Protein AF-0000000077522484 (afdb_homodimer)

Solvent-accessible surface area (backbone atoms only — not comparable to full-atom values): 22759 Å² total; per-residue (Å²): 120,70,67,57,53,54,50,49,53,47,48,48,55,47,50,72,69,39,65,64,85,77,63,70,70,71,70,74,65,48,52,59,65,70,55,53,50,48,42,50,50,51,34,53,52,44,50,52,51,32,53,43,55,77,42,42,62,66,38,66,33,71,87,36,68,58,22,60,54,79,31,33,67,57,47,57,35,23,64,39,36,43,50,67,63,39,71,78,31,60,66,57,53,41,50,37,55,52,41,51,54,36,36,51,33,34,54,49,18,53,56,29,29,77,66,56,32,42,57,14,51,58,36,40,43,52,26,32,49,50,52,28,50,55,36,48,48,57,46,44,49,66,77,58,50,52,89,92,51,72,54,53,42,83,88,56,52,71,65,55,42,38,62,56,50,50,44,56,41,52,50,52,34,50,50,24,49,49,52,43,52,58,49,43,67,61,52,48,53,47,57,69,58,45,50,52,42,65,75,34,48,90,60,43,85,28,58,76,38,67,42,73,118,119,69,66,57,54,54,49,49,51,48,46,48,56,47,49,72,67,39,64,64,84,79,62,67,70,70,71,74,64,45,52,58,64,70,56,52,50,47,41,52,50,51,33,53,51,46,50,52,49,32,53,41,54,75,41,42,62,64,38,66,33,72,87,37,67,58,21,60,55,78,32,33,68,57,49,58,36,24,65,39,37,42,51,69,63,38,71,76,31,61,68,58,53,41,50,36,55,53,42,52,53,37,36,51,33,34,54,49,18,54,56,28,30,76,66,56,32,42,57,13,50,57,36,41,41,55,26,31,49,50,52,29,50,56,37,47,47,59,46,44,50,66,76,57,50,53,90,90,52,72,53,53,41,82,89,56,52,71,64,57,44,39,60,57,50,49,43,56,41,52,50,50,34,52,50,25,49,50,50,43,52,60,48,44,66,62,52,48,52,47,56,68,58,45,50,52,44,64,74,34,47,89,62,41,84,29,58,77,37,67,42,75,119

Structure (mmCIF, N/CA/C/O backbone):
data_AF-0000000077522484-model_v1
#
loop_
_entity.id
_entity.type
_entity.pdbx_description
1 polymer Derlin
#
loop_
_atom_site.group_PDB
_atom_site.id
_atom_site.type_symbol
_atom_site.label_atom_id
_atom_site.label_alt_id
_atom_site.label_comp_id
_atom_site.label_asym_id
_atom_site.label_entity_id
_atom_site.label_seq_id
_atom_site.pdbx_PDB_ins_code
_atom_site.Cartn_x
_atom_site.Cartn_y
_atom_site.Cartn_z
_atom_site.occupancy
_atom_site.B_iso_or_equiv
_atom_site.auth_seq_id
_atom_site.auth_comp_id
_atom_site.auth_asym_id
_atom_site.auth_atom_id
_atom_site.pdbx_PDB_model_num
ATOM 1 N N . MET A 1 1 ? -4.406 52.75 36.531 1 40.53 1 MET A N 1
ATOM 2 C CA . MET A 1 1 ? -5.375 52.938 35.469 1 40.53 1 MET A CA 1
ATOM 3 C C . MET A 1 1 ? -4.898 52.281 34.188 1 40.53 1 MET A C 1
ATOM 5 O O . MET A 1 1 ? -5.711 51.844 33.344 1 40.53 1 MET A O 1
ATOM 9 N N . SER A 1 2 ? -3.568 52.031 33.969 1 52.38 2 SER A N 1
ATOM 10 C CA . SER A 1 2 ? -2.973 51.469 32.75 1 52.38 2 SER A CA 1
ATOM 11 C C . SER A 1 2 ? -3.111 49.969 32.75 1 52.38 2 SER A C 1
ATOM 13 O O . SER A 1 2 ? -3.312 49.344 31.688 1 52.38 2 SER A O 1
ATOM 15 N N . SER A 1 3 ? -3.186 49.375 33.844 1 53.34 3 SER A N 1
ATOM 16 C CA . SER A 1 3 ? -3.303 47.906 33.906 1 53.34 3 SER A CA 1
ATOM 17 C C . SER A 1 3 ? -4.703 47.469 33.5 1 53.34 3 SER A C 1
ATOM 19 O O . SER A 1 3 ? -4.867 46.406 32.906 1 53.34 3 SER A O 1
ATOM 21 N N . ARG A 1 4 ? -5.715 48.188 33.781 1 52.75 4 ARG A N 1
ATOM 22 C CA . ARG A 1 4 ? -7.09 47.812 33.438 1 52.75 4 ARG A CA 1
ATOM 23 C C . ARG A 1 4 ? -7.352 47.969 31.953 1 52.75 4 ARG A C 1
ATOM 25 O O . ARG A 1 4 ? -8.133 47.188 31.375 1 52.75 4 ARG A O 1
ATOM 32 N N . LYS A 1 5 ? -6.805 48.906 31.297 1 55.66 5 LYS A N 1
ATOM 33 C CA . LYS A 1 5 ? -7.016 49.094 29.875 1 55.66 5 LYS A CA 1
ATOM 34 C C . LYS A 1 5 ? -6.363 47.969 29.078 1 55.66 5 LYS A C 1
ATOM 36 O O . LYS A 1 5 ? -6.91 47.5 28.078 1 55.66 5 LYS A O 1
ATOM 41 N N . SER A 1 6 ? -5.234 47.5 29.641 1 46.53 6 SER A N 1
ATOM 42 C CA . SER A 1 6 ? -4.586 46.375 28.969 1 46.53 6 SER A CA 1
ATOM 43 C C . SER A 1 6 ? -5.371 45.094 29.172 1 46.53 6 SER A C 1
ATOM 45 O O . SER A 1 6 ? -5.504 44.281 28.25 1 46.53 6 SER A O 1
ATOM 47 N N . GLU A 1 7 ? -6 44.969 30.312 1 47.41 7 GLU A N 1
ATOM 48 C CA . GLU A 1 7 ? -6.859 43.812 30.531 1 47.41 7 GLU A CA 1
ATOM 49 C C . GLU A 1 7 ? -8.156 43.906 29.734 1 47.41 7 GLU A C 1
ATOM 51 O O . GLU A 1 7 ? -8.633 42.906 29.188 1 47.41 7 GLU A O 1
ATOM 56 N N . HIS A 1 8 ? -8.734 45.062 29.625 1 48.41 8 HIS A N 1
ATOM 57 C CA . HIS A 1 8 ? -9.969 45.219 28.859 1 48.41 8 HIS A CA 1
ATOM 58 C C . HIS A 1 8 ? -9.734 45 27.375 1 48.41 8 HIS A C 1
ATOM 60 O O . HIS A 1 8 ? -10.555 44.344 26.719 1 48.41 8 HIS A O 1
ATOM 66 N N . ARG A 1 9 ? -8.656 45.438 26.797 1 42.12 9 ARG A N 1
ATOM 67 C CA . ARG A 1 9 ? -8.352 45.188 25.391 1 42.12 9 ARG A CA 1
ATOM 68 C C . ARG A 1 9 ? -8.016 43.719 25.156 1 42.12 9 ARG A C 1
ATOM 70 O O . ARG A 1 9 ? -8.281 43.156 24.078 1 42.12 9 ARG A O 1
ATOM 77 N N . ARG A 1 10 ? -7.418 43.062 26.141 1 42.72 10 ARG A N 1
ATOM 78 C CA . ARG A 1 10 ? -7.207 41.625 26.047 1 42.72 10 ARG A CA 1
ATOM 79 C C . ARG A 1 10 ? -8.531 40.875 26.125 1 42.72 10 ARG A C 1
ATOM 81 O O . ARG A 1 10 ? -8.734 39.906 25.391 1 42.72 10 ARG A O 1
ATOM 88 N N . ARG A 1 11 ? -9.445 41.281 26.984 1 44.5 11 ARG A N 1
ATOM 89 C CA . ARG A 1 11 ? -10.758 40.656 27.047 1 44.5 11 ARG A CA 1
ATOM 90 C C . ARG A 1 11 ? -11.555 40.938 25.781 1 44.5 11 ARG A C 1
ATOM 92 O O . ARG A 1 11 ? -12.281 40.062 25.281 1 44.5 11 ARG A O 1
ATOM 99 N N . LYS A 1 12 ? -11.578 42.125 25.266 1 43.09 12 LYS A N 1
ATOM 100 C CA . LYS A 1 12 ? -12.273 42.375 24.016 1 43.09 12 LYS A CA 1
ATOM 101 C C . LYS A 1 12 ? -11.648 41.594 22.859 1 43.09 12 LYS A C 1
ATOM 103 O O . LYS A 1 12 ? -12.367 41.094 22 1 43.09 12 LYS A O 1
ATOM 108 N N . PHE A 1 13 ? -10.32 41.625 22.781 1 34.5 13 PHE A N 1
ATOM 109 C CA . PHE A 1 13 ? -9.656 40.812 21.766 1 34.5 13 PHE A CA 1
ATOM 110 C C . PHE A 1 13 ? -9.914 39.344 22 1 34.5 13 PHE A C 1
ATOM 112 O O . PHE A 1 13 ? -10.141 38.594 21.047 1 34.5 13 PHE A O 1
ATOM 119 N N . ASP A 1 14 ? -9.891 38.875 23.219 1 38.28 14 ASP A N 1
ATOM 120 C CA . ASP A 1 14 ? -10.305 37.5 23.547 1 38.28 14 ASP A CA 1
ATOM 121 C C . ASP A 1 14 ? -11.789 37.312 23.25 1 38.28 14 ASP A C 1
ATOM 123 O O . ASP A 1 14 ? -12.195 36.219 22.797 1 38.28 14 ASP A O 1
ATOM 127 N N . LYS A 1 15 ? -12.633 38.156 23.547 1 41.47 15 LYS A N 1
ATOM 128 C CA . LYS A 1 15 ? -14.055 38.062 23.25 1 41.47 15 LYS A CA 1
ATOM 129 C C . LYS A 1 15 ? -14.32 38.062 21.75 1 41.47 15 LYS A C 1
ATOM 131 O O . LYS A 1 15 ? -15.25 37.438 21.266 1 41.47 15 LYS A O 1
ATOM 136 N N . GLN A 1 16 ? -13.742 38.938 20.953 1 35.31 16 GLN A N 1
ATOM 137 C CA . GLN A 1 16 ? -14 38.969 19.516 1 35.31 16 GLN A CA 1
ATOM 138 C C . GLN A 1 16 ? -13.578 37.656 18.859 1 35.31 16 GLN A C 1
ATOM 140 O O . GLN A 1 16 ? -14.07 37.312 17.781 1 35.31 16 GLN A O 1
ATOM 145 N N . PHE A 1 17 ? -12.5 37.031 19.219 1 33.41 17 PHE A N 1
ATOM 146 C CA . PHE A 1 17 ? -12.133 35.75 18.688 1 33.41 17 PHE A CA 1
ATOM 147 C C . PHE A 1 17 ? -12.75 34.625 19.516 1 33.41 17 PHE A C 1
ATOM 149 O O . PHE A 1 17 ? -12.477 33.438 19.297 1 33.41 17 PHE A O 1
ATOM 156 N N . GLU A 1 18 ? -13.227 34.781 20.766 1 35.28 18 GLU A N 1
ATOM 157 C CA . GLU A 1 18 ? -14.156 33.844 21.344 1 35.28 18 GLU A CA 1
ATOM 158 C C . GLU A 1 18 ? -15.359 33.594 20.438 1 35.28 18 GLU A C 1
ATOM 160 O O . GLU A 1 18 ? -16.094 34.531 20.109 1 35.28 18 GLU A O 1
ATOM 165 N N . LEU A 1 19 ? -15.188 32.625 19.469 1 34.38 19 LEU A N 1
ATOM 166 C CA . LEU A 1 19 ? -16.484 32.281 18.891 1 34.38 19 LEU A CA 1
ATOM 167 C C . LEU A 1 19 ? -17.578 32.344 19.953 1 34.38 19 LEU A C 1
ATOM 169 O O . LEU A 1 19 ? -17.312 32.188 21.141 1 34.38 19 LEU A O 1
ATOM 173 N N . PRO A 1 20 ? -18.641 33.062 19.75 1 33.06 20 PRO A N 1
ATOM 174 C CA . PRO A 1 20 ? -19.703 33.031 20.766 1 33.06 20 PRO A CA 1
ATOM 175 C C . PRO A 1 20 ? -19.734 31.703 21.531 1 33.06 20 PRO A C 1
ATOM 177 O O . PRO A 1 20 ? -19.438 30.641 20.953 1 33.06 20 PRO A O 1
ATOM 180 N N . SER A 1 21 ? -19.547 31.609 22.844 1 37.34 21 SER A N 1
ATOM 181 C CA . SER A 1 21 ? -19.656 30.516 23.797 1 37.34 21 SER A CA 1
ATOM 182 C C . SER A 1 21 ? -20.656 29.469 23.312 1 37.34 21 SER A C 1
ATOM 184 O O . SER A 1 21 ? -20.531 28.281 23.625 1 37.34 21 SER A O 1
ATOM 186 N N . GLY A 1 22 ? -21.781 29.75 22.875 1 36.75 22 GLY A N 1
ATOM 187 C CA . GLY A 1 22 ? -22.922 28.891 22.578 1 36.75 22 GLY A CA 1
ATOM 188 C C . GLY A 1 22 ? -22.75 28.094 21.297 1 36.75 22 GLY A C 1
ATOM 189 O O . GLY A 1 22 ? -23.594 27.266 20.969 1 36.75 22 GLY A O 1
ATOM 190 N N . VAL A 1 23 ? -22.25 28.688 20.25 1 35.31 23 VAL A N 1
ATOM 191 C CA . VAL A 1 23 ? -22.141 27.844 19.062 1 35.31 23 VAL A CA 1
ATOM 192 C C . VAL A 1 23 ? -21.062 26.797 19.281 1 35.31 23 VAL A C 1
ATOM 194 O O . VAL A 1 23 ? -19.875 27.125 19.391 1 35.31 23 VAL A O 1
ATOM 197 N N . GLU A 1 24 ? -21.234 25.781 20.047 1 36.72 24 GLU A N 1
ATOM 198 C CA . GLU A 1 24 ? -20.422 24.562 20.062 1 36.72 24 GLU A CA 1
ATOM 199 C C . GLU A 1 24 ? -19.688 24.375 18.734 1 36.72 24 GLU A C 1
ATOM 201 O O . GLU A 1 24 ? -20.297 24.234 17.688 1 36.72 24 GLU A O 1
ATOM 206 N N . GLN A 1 25 ? -18.734 25.188 18.359 1 38.06 25 GLN A N 1
ATOM 207 C CA . GLN A 1 25 ? -17.969 24.891 17.156 1 38.06 25 GLN A CA 1
ATOM 208 C C . GLN A 1 25 ? -17.859 23.391 16.922 1 38.06 25 GLN A C 1
ATOM 210 O O . GLN A 1 25 ? -17.312 22.656 17.766 1 38.06 25 GLN A O 1
ATOM 215 N N . LEU A 1 26 ? -18.797 22.719 16.484 1 40.62 26 LEU A N 1
ATOM 216 C CA . LEU A 1 26 ? -18.688 21.328 16.078 1 40.62 26 LEU A CA 1
ATOM 217 C C . LEU A 1 26 ? -17.297 21 15.562 1 40.62 26 LEU A C 1
ATOM 219 O O . LEU A 1 26 ? -16.797 21.656 14.641 1 40.62 26 LEU A O 1
ATOM 223 N N . GLU A 1 27 ? -16.359 20.859 16.5 1 51.75 27 GLU A N 1
ATOM 224 C CA . GLU A 1 27 ? -15.016 20.406 16.109 1 51.75 27 GLU A CA 1
ATOM 225 C C . GLU A 1 27 ? -15.055 19.609 14.805 1 51.75 27 GLU A C 1
ATOM 227 O O . GLU A 1 27 ? -15.922 18.75 14.633 1 51.75 27 GLU A O 1
ATOM 232 N N . PRO A 1 28 ? -14.602 20.188 13.742 1 59.56 28 PRO A N 1
ATOM 233 C CA . PRO A 1 28 ? -14.641 19.484 12.461 1 59.56 28 PRO A CA 1
ATOM 234 C C . PRO A 1 28 ? -14.195 18.031 12.57 1 59.56 28 PRO A C 1
ATOM 236 O O . PRO A 1 28 ? -13.375 17.703 13.43 1 59.56 28 PRO A O 1
ATOM 239 N N . ASN A 1 29 ? -14.953 17.219 12.125 1 71.81 29 ASN A N 1
ATOM 240 C CA . ASN A 1 29 ? -14.703 15.781 12.094 1 71.81 29 ASN A CA 1
ATOM 241 C C . ASN A 1 29 ? -13.336 15.461 11.508 1 71.81 29 ASN A C 1
ATOM 243 O O . ASN A 1 29 ? -12.906 16.094 10.539 1 71.81 29 ASN A O 1
ATOM 247 N N . ALA A 1 30 ? -12.648 14.703 12.25 1 82.31 30 ALA A N 1
ATOM 248 C CA . ALA A 1 30 ? -11.32 14.281 11.812 1 82.31 30 ALA A CA 1
ATOM 249 C C . ALA A 1 30 ? -11.367 13.727 10.391 1 82.31 30 ALA A C 1
ATOM 251 O O . ALA A 1 30 ? -10.406 13.898 9.625 1 82.31 30 ALA A O 1
ATOM 252 N N . LEU A 1 31 ? -12.57 13.102 10.07 1 92.25 31 LEU A N 1
ATOM 253 C CA . LEU A 1 31 ? -12.758 12.547 8.727 1 92.25 31 LEU A CA 1
ATOM 254 C C . LEU A 1 31 ? -14.094 12.984 8.141 1 92.25 31 LEU A C 1
ATOM 256 O O . LEU A 1 31 ? -15.094 13.062 8.859 1 92.25 31 LEU A O 1
ATOM 260 N N . PRO A 1 32 ? -14.047 13.289 6.895 1 91.75 32 PRO A N 1
ATOM 261 C CA . PRO A 1 32 ? -15.344 13.5 6.25 1 91.75 32 PRO A CA 1
ATOM 262 C C . PRO A 1 32 ? -16.281 12.297 6.406 1 91.75 32 PRO A C 1
ATOM 264 O O . PRO A 1 32 ? -15.812 11.148 6.422 1 91.75 32 PRO A O 1
ATOM 267 N N . VAL A 1 33 ? -17.484 12.555 6.402 1 93.38 33 VAL A N 1
ATOM 268 C CA . VAL A 1 33 ? -18.484 11.523 6.664 1 93.38 33 VAL A CA 1
ATOM 269 C C . VAL A 1 33 ? -18.406 10.453 5.578 1 93.38 33 VAL A C 1
ATOM 271 O O . VAL A 1 33 ? -18.484 9.258 5.867 1 93.38 33 VAL A O 1
ATOM 274 N N . TRP A 1 34 ? -18.328 10.836 4.375 1 96.25 34 TRP A N 1
ATOM 275 C CA . TRP A 1 34 ? -18.328 9.875 3.279 1 96.25 34 TRP A CA 1
ATOM 276 C C . TRP A 1 34 ? -17.109 8.953 3.369 1 96.25 34 TRP A C 1
ATOM 278 O O . TRP A 1 34 ? -17.172 7.793 2.947 1 96.25 34 TRP A O 1
ATOM 288 N N . VAL A 1 35 ? -16.016 9.438 3.896 1 97.19 35 VAL A N 1
ATOM 289 C CA . VAL A 1 35 ? -14.828 8.617 4.086 1 97.19 35 VAL A CA 1
ATOM 290 C C . VAL A 1 35 ? -15.078 7.586 5.18 1 97.19 35 VAL A C 1
ATOM 292 O O . VAL A 1 35 ? -14.703 6.418 5.039 1 97.19 35 VAL A O 1
ATOM 295 N N . SER A 1 36 ? -15.711 8.031 6.219 1 96.62 36 SER A N 1
ATOM 296 C CA . SER A 1 36 ? -16.031 7.109 7.297 1 96.62 36 SER A CA 1
ATOM 297 C C . SER A 1 36 ? -16.969 6.008 6.816 1 96.62 36 SER A C 1
ATOM 299 O O . SER A 1 36 ? -16.797 4.836 7.156 1 96.62 36 SER A O 1
ATOM 301 N N . LEU A 1 37 ? -17.859 6.348 6.035 1 97.31 37 LEU A N 1
ATOM 302 C CA . LEU A 1 37 ? -18.781 5.363 5.484 1 97.31 37 LEU A CA 1
ATOM 303 C C . LEU A 1 37 ? -18.062 4.391 4.562 1 97.31 37 LEU A C 1
ATOM 305 O O . LEU A 1 37 ? -18.344 3.189 4.578 1 97.31 37 LEU A O 1
ATOM 309 N N . TRP A 1 38 ? -17.219 4.949 3.832 1 97.88 38 TRP A N 1
ATOM 310 C CA . TRP A 1 38 ? -16.422 4.117 2.938 1 97.88 38 TRP A CA 1
ATOM 311 C C . TRP A 1 38 ? -15.57 3.127 3.729 1 97.88 38 TRP A C 1
ATOM 313 O O . TRP A 1 38 ? -15.492 1.948 3.373 1 97.88 38 TRP A O 1
ATOM 323 N N . LEU A 1 39 ? -14.961 3.598 4.812 1 98.12 39 LEU A N 1
ATOM 324 C CA . LEU A 1 39 ? -14.148 2.721 5.648 1 98.12 39 LEU A CA 1
ATOM 325 C C . LEU A 1 39 ? -15 1.611 6.258 1 98.12 39 LEU A C 1
ATOM 327 O O . LEU A 1 39 ? -14.57 0.459 6.328 1 98.12 39 LEU A O 1
ATOM 331 N N . MET A 1 40 ? -16.203 1.958 6.605 1 98 40 MET A N 1
ATOM 332 C CA . MET A 1 40 ? -17.094 0.953 7.164 1 98 40 MET A CA 1
ATOM 333 C C . MET A 1 40 ? -17.484 -0.081 6.113 1 98 40 MET A C 1
ATOM 335 O O . MET A 1 40 ? -17.438 -1.284 6.371 1 98 40 MET A O 1
ATOM 339 N N . ALA A 1 41 ? -17.781 0.392 5.004 1 97.75 41 ALA A N 1
ATOM 340 C CA . ALA A 1 41 ? -18.188 -0.495 3.92 1 97.75 41 ALA A CA 1
ATOM 341 C C . ALA A 1 41 ? -17.047 -1.441 3.529 1 97.75 41 ALA A C 1
ATOM 343 O O . ALA A 1 41 ? -17.266 -2.646 3.383 1 97.75 41 ALA A O 1
ATOM 344 N N . THR A 1 42 ? -15.859 -0.923 3.381 1 97.62 42 THR A N 1
ATOM 345 C CA . THR A 1 42 ? -14.742 -1.754 2.945 1 97.62 42 THR A CA 1
ATOM 346 C C . THR A 1 42 ? -14.328 -2.721 4.047 1 97.62 42 THR A C 1
ATOM 348 O O . THR A 1 42 ? -13.812 -3.807 3.768 1 97.62 42 THR A O 1
ATOM 351 N N . THR A 1 43 ? -14.578 -2.311 5.258 1 98.25 43 THR A N 1
ATOM 352 C CA . THR A 1 43 ? -14.305 -3.221 6.367 1 98.25 43 THR A CA 1
ATOM 353 C C . THR A 1 43 ? -15.242 -4.43 6.316 1 98.25 43 THR A C 1
ATOM 355 O O . THR A 1 43 ? -14.789 -5.57 6.438 1 98.25 43 THR A O 1
ATOM 358 N N . LEU A 1 44 ? -16.469 -4.137 6.039 1 97.12 44 LEU A N 1
ATOM 359 C CA . LEU A 1 44 ? -17.453 -5.211 5.992 1 97.12 44 LEU A CA 1
ATOM 360 C C . LEU A 1 44 ? -17.203 -6.113 4.785 1 97.12 44 LEU A C 1
ATOM 362 O O . LEU A 1 44 ? -17.188 -7.34 4.918 1 97.12 44 LEU A O 1
ATOM 366 N N . ILE A 1 45 ? -17 -5.539 3.693 1 96 45 ILE A N 1
ATOM 367 C CA . ILE A 1 45 ? -16.75 -6.297 2.475 1 96 45 ILE A CA 1
ATOM 368 C C . ILE A 1 45 ? -15.445 -7.094 2.617 1 96 45 ILE A C 1
ATOM 370 O O . ILE A 1 45 ? -15.383 -8.266 2.236 1 96 45 ILE A O 1
ATOM 374 N N . GLY A 1 46 ? -14.43 -6.371 3.152 1 96.62 46 GLY A N 1
ATOM 375 C CA . GLY A 1 46 ? -13.164 -7.055 3.367 1 96.62 46 GLY A CA 1
ATOM 376 C C . GLY A 1 46 ? -13.273 -8.227 4.32 1 96.62 46 GLY A C 1
ATOM 377 O O . GLY A 1 46 ? -12.633 -9.258 4.121 1 96.62 46 GLY A O 1
ATOM 378 N N . PHE A 1 47 ? -14.086 -8.109 5.297 1 96.81 47 PHE A N 1
ATOM 379 C CA . PHE A 1 47 ? -14.281 -9.188 6.262 1 96.81 47 PHE A CA 1
ATOM 380 C C . PHE A 1 47 ? -14.93 -10.398 5.598 1 96.81 47 PHE A C 1
ATOM 382 O O . PHE A 1 47 ? -14.477 -11.531 5.789 1 96.81 47 PHE A O 1
ATOM 389 N N . LEU A 1 48 ? -15.875 -10.172 4.816 1 95.25 48 LEU A N 1
ATOM 390 C CA . LEU A 1 48 ? -16.547 -11.258 4.129 1 95.25 48 LEU A CA 1
ATOM 391 C C . LEU A 1 48 ? -15.641 -11.906 3.092 1 95.25 48 LEU A C 1
ATOM 393 O O . LEU A 1 48 ? -15.656 -13.125 2.914 1 95.25 48 LEU A O 1
ATOM 397 N N . ASP A 1 49 ? -14.859 -11.109 2.479 1 94.56 49 ASP A N 1
ATOM 398 C CA . ASP A 1 49 ? -13.898 -11.617 1.506 1 94.56 49 ASP A CA 1
ATOM 399 C C . ASP A 1 49 ? -12.891 -12.555 2.166 1 94.56 49 ASP A C 1
ATOM 401 O O . ASP A 1 49 ? -12.617 -13.641 1.647 1 94.56 49 ASP A O 1
ATOM 405 N N . VAL A 1 50 ? -12.43 -12.109 3.285 1 94.75 50 VAL A N 1
ATOM 406 C CA . VAL A 1 50 ? -11.438 -12.906 4.004 1 94.75 50 VAL A CA 1
ATOM 407 C C . VAL A 1 50 ? -12.07 -14.211 4.488 1 94.75 50 VAL A C 1
ATOM 409 O O . VAL A 1 50 ? -11.469 -15.281 4.375 1 94.75 50 VAL A O 1
ATOM 412 N N . GLN A 1 51 ? -13.281 -14.148 4.938 1 93.88 51 GLN A N 1
ATOM 413 C CA . GLN A 1 51 ? -13.969 -15.352 5.383 1 93.88 51 GLN A CA 1
ATOM 414 C C . GLN A 1 51 ? -14.18 -16.328 4.227 1 93.88 51 GLN A C 1
ATOM 416 O O . GLN A 1 51 ? -14 -17.531 4.387 1 93.88 51 GLN A O 1
ATOM 421 N N . TYR A 1 52 ? -14.484 -15.82 3.164 1 93.69 52 TYR A N 1
ATOM 422 C CA . TYR A 1 52 ? -14.727 -16.672 2.004 1 93.69 52 TYR A CA 1
ATOM 423 C C . TYR A 1 52 ? -13.445 -17.359 1.56 1 93.69 52 TYR A C 1
ATOM 425 O O . TYR A 1 52 ? -13.43 -18.578 1.367 1 93.69 52 TYR A O 1
ATOM 433 N N . THR A 1 53 ? -12.359 -16.641 1.455 1 91.81 53 THR A N 1
ATOM 434 C CA . THR A 1 53 ? -11.141 -17.156 0.845 1 91.81 53 THR A CA 1
ATOM 435 C C . THR A 1 53 ? -10.359 -18.016 1.836 1 91.81 53 THR A C 1
ATOM 437 O O . THR A 1 53 ? -9.781 -19.031 1.46 1 91.81 53 THR A O 1
ATOM 440 N N . LEU A 1 54 ? -10.336 -17.688 3.129 1 87.56 54 LEU A N 1
ATOM 441 C CA . LEU A 1 54 ? -9.539 -18.422 4.102 1 87.56 54 LEU A CA 1
ATOM 442 C C . LEU A 1 54 ? -10.211 -19.734 4.484 1 87.56 54 LEU A C 1
ATOM 444 O O . LEU A 1 54 ? -9.547 -20.672 4.938 1 87.56 54 LEU A O 1
ATOM 448 N N . HIS A 1 55 ? -11.5 -19.781 4.234 1 90.19 55 HIS A N 1
ATOM 449 C CA . HIS A 1 55 ? -12.203 -20.984 4.641 1 90.19 55 HIS A CA 1
ATOM 450 C C . HIS A 1 55 ? -12.68 -21.781 3.43 1 90.19 55 HIS A C 1
ATOM 452 O O . HIS A 1 55 ? -13.594 -22.609 3.539 1 90.19 55 HIS A O 1
ATOM 458 N N . LEU A 1 56 ? -12.125 -21.562 2.389 1 88.56 56 LEU A N 1
ATOM 459 C CA . LEU A 1 56 ? -12.352 -22.422 1.237 1 88.56 56 LEU A CA 1
ATOM 460 C C . LEU A 1 56 ? -11.906 -23.844 1.539 1 88.56 56 LEU A C 1
ATOM 462 O O . LEU A 1 56 ? -10.969 -24.062 2.312 1 88.56 56 LEU A O 1
ATOM 466 N N . PRO A 1 57 ? -12.578 -24.797 1.042 1 87.69 57 PRO A N 1
ATOM 467 C CA . PRO A 1 57 ? -13.703 -24.797 0.098 1 87.69 57 PRO A CA 1
ATOM 468 C C . PRO A 1 57 ? -15.062 -24.812 0.794 1 87.69 57 PRO A C 1
ATOM 470 O O . PRO A 1 57 ? -16.094 -24.828 0.129 1 87.69 57 PRO A O 1
ATOM 473 N N . LYS A 1 58 ? -15.055 -24.766 2.074 1 87.19 58 LYS A N 1
ATOM 474 C CA . LYS A 1 58 ? -16.297 -24.844 2.84 1 87.19 58 LYS A CA 1
ATOM 475 C C . LYS A 1 58 ? -17.25 -23.719 2.463 1 87.19 58 LYS A C 1
ATOM 477 O O . LYS A 1 58 ? -18.469 -23.922 2.393 1 87.19 58 LYS A O 1
ATOM 482 N N . THR A 1 59 ? -16.734 -22.578 2.166 1 89.88 59 THR A N 1
ATOM 483 C CA . THR A 1 59 ? -17.562 -21.406 1.904 1 89.88 59 THR A CA 1
ATOM 484 C C . THR A 1 59 ? -18.125 -21.453 0.491 1 89.88 59 THR A C 1
ATOM 486 O O . THR A 1 59 ? -19.109 -20.766 0.193 1 89.88 59 THR A O 1
ATOM 489 N N . ALA A 1 60 ? -17.531 -22.25 -0.281 1 87.12 60 ALA A N 1
ATOM 490 C CA . ALA A 1 60 ? -18.016 -22.344 -1.656 1 87.12 60 ALA A CA 1
ATOM 491 C C . ALA A 1 60 ? -18.984 -23.516 -1.814 1 87.12 60 ALA A C 1
ATOM 493 O O . ALA A 1 60 ? -19.562 -23.719 -2.887 1 87.12 60 ALA A O 1
ATOM 494 N N . ASP A 1 61 ? -19.109 -24.266 -0.792 1 86.44 61 ASP A N 1
ATOM 495 C CA . ASP A 1 61 ? -19.969 -25.453 -0.848 1 86.44 61 ASP A CA 1
ATOM 496 C C . ASP A 1 61 ? -21.438 -25.062 -0.954 1 86.44 61 ASP A C 1
ATOM 498 O O . ASP A 1 61 ? -22.016 -24.531 -0.001 1 86.44 61 ASP A O 1
ATOM 502 N N . SER A 1 62 ? -22.016 -25.328 -2.041 1 80.81 62 SER A N 1
ATOM 503 C CA . SER A 1 62 ? -23.391 -24.922 -2.342 1 80.81 62 SER A CA 1
ATOM 504 C C . SER A 1 62 ? -24.391 -25.656 -1.452 1 80.81 62 SER A C 1
ATOM 506 O O . SER A 1 62 ? -25.562 -25.266 -1.37 1 80.81 62 SER A O 1
ATOM 508 N N . SER A 1 63 ? -23.938 -26.609 -0.783 1 84.69 63 SER A N 1
ATOM 509 C CA . SER A 1 63 ? -24.844 -27.359 0.084 1 84.69 63 SER A CA 1
ATOM 510 C C . SER A 1 63 ? -25.109 -26.609 1.384 1 84.69 63 SER A C 1
ATOM 512 O O . SER A 1 63 ? -26.094 -26.891 2.082 1 84.69 63 SER A O 1
ATOM 514 N N . ASN A 1 64 ? -24.328 -25.656 1.592 1 84.69 64 ASN A N 1
ATOM 515 C CA . ASN A 1 64 ? -24.438 -24.891 2.83 1 84.69 64 ASN A CA 1
ATOM 516 C C . ASN A 1 64 ? -25.266 -23.625 2.639 1 84.69 64 ASN A C 1
ATOM 518 O O . ASN A 1 64 ? -25.094 -22.922 1.643 1 84.69 64 ASN A O 1
ATOM 522 N N . PHE A 1 65 ? -26.141 -23.391 3.553 1 86.5 65 PHE A N 1
ATOM 523 C CA . PHE A 1 65 ? -27.031 -22.25 3.506 1 86.5 65 PHE A CA 1
ATOM 524 C C . PHE A 1 65 ? -26.234 -20.953 3.457 1 86.5 65 PHE A C 1
ATOM 526 O O . PHE A 1 65 ? -26.578 -20.031 2.697 1 86.5 65 PHE A O 1
ATOM 533 N N . ILE A 1 66 ? -25.219 -20.875 4.18 1 86.62 66 ILE A N 1
ATOM 534 C CA . ILE A 1 66 ? -24.406 -19.656 4.258 1 86.62 66 ILE A CA 1
ATOM 535 C C . ILE A 1 66 ? -23.734 -19.391 2.914 1 86.62 66 ILE A C 1
ATOM 537 O O . ILE A 1 66 ? -23.656 -18.25 2.465 1 86.62 66 ILE A O 1
ATOM 541 N N . ALA A 1 67 ? -23.281 -20.375 2.293 1 87.88 67 ALA A N 1
ATOM 542 C CA . ALA A 1 67 ? -22.641 -20.266 0.983 1 87.88 67 ALA A CA 1
ATOM 543 C C . ALA A 1 67 ? -23.625 -19.75 -0.066 1 87.88 67 ALA A C 1
ATOM 545 O O . ALA A 1 67 ? -23.25 -18.984 -0.958 1 87.88 67 ALA A O 1
ATOM 546 N N . GLN A 1 68 ? -24.906 -20.125 0.091 1 87.88 68 GLN A N 1
ATOM 547 C CA . GLN A 1 68 ? -25.906 -19.766 -0.918 1 87.88 68 GLN A CA 1
ATOM 548 C C . GLN A 1 68 ? -26.469 -18.375 -0.673 1 87.88 68 GLN A C 1
ATOM 550 O O . GLN A 1 68 ? -27.047 -17.766 -1.579 1 87.88 68 GLN A O 1
ATOM 555 N N . THR A 1 69 ? -26.266 -17.938 0.463 1 88.81 69 THR A N 1
ATOM 556 C CA . THR A 1 69 ? -26.891 -16.656 0.781 1 88.81 69 THR A CA 1
ATOM 557 C C . THR A 1 69 ? -25.828 -15.57 0.966 1 88.81 69 THR A C 1
ATOM 559 O O . THR A 1 69 ? -25.562 -14.797 0.046 1 88.81 69 THR A O 1
ATOM 562 N N . VAL A 1 70 ? -25.062 -15.75 1.992 1 89.94 70 VAL A N 1
ATOM 563 C CA . VAL A 1 70 ? -24.109 -14.719 2.367 1 89.94 70 VAL A CA 1
ATOM 564 C C . VAL A 1 70 ? -22.984 -14.648 1.33 1 89.94 70 VAL A C 1
ATOM 566 O O . VAL A 1 70 ? -22.594 -13.562 0.898 1 89.94 70 VAL A O 1
ATOM 569 N N . PHE A 1 71 ? -22.578 -15.75 0.848 1 93.81 71 PHE A N 1
ATOM 570 C CA . PHE A 1 71 ? -21.406 -15.781 -0.023 1 93.81 71 PHE A CA 1
ATOM 571 C C . PHE A 1 71 ? -21.828 -15.961 -1.479 1 93.81 71 PHE A C 1
ATOM 573 O O . PHE A 1 71 ? -21 -16.312 -2.326 1 93.81 71 PHE A O 1
ATOM 580 N N . ALA A 1 72 ? -23.094 -15.664 -1.812 1 91 72 ALA A N 1
ATOM 581 C CA . ALA A 1 72 ? -23.578 -15.812 -3.182 1 91 72 ALA A CA 1
ATOM 582 C C . ALA A 1 72 ? -22.781 -14.93 -4.141 1 91 72 ALA A C 1
ATOM 584 O O . ALA A 1 72 ? -22.312 -15.391 -5.184 1 91 72 ALA A O 1
ATOM 585 N N . PRO A 1 73 ? -22.578 -13.695 -3.748 1 91.31 73 PRO A N 1
ATOM 586 C CA . PRO A 1 73 ? -21.797 -12.859 -4.664 1 91.31 73 PRO A CA 1
ATOM 587 C C . PRO A 1 73 ? -20.359 -13.352 -4.828 1 91.31 73 PRO A C 1
ATOM 589 O O . PRO A 1 73 ? -19.797 -13.25 -5.918 1 91.31 73 PRO A O 1
ATOM 592 N N . TRP A 1 74 ? -19.781 -13.898 -3.811 1 93.44 74 TRP A N 1
ATOM 593 C CA . TRP A 1 74 ? -18.422 -14.398 -3.871 1 93.44 74 TRP A CA 1
ATOM 594 C C . TRP A 1 74 ? -18.344 -15.688 -4.691 1 93.44 74 TRP A C 1
ATOM 596 O O . TRP A 1 74 ? -17.328 -15.969 -5.324 1 93.44 74 TRP A O 1
ATOM 606 N N . ARG A 1 75 ? -19.391 -16.375 -4.648 1 91.69 75 ARG A N 1
ATOM 607 C CA . ARG A 1 75 ? -19.453 -17.562 -5.488 1 91.69 75 ARG A CA 1
ATOM 608 C C . ARG A 1 75 ? -19.531 -17.188 -6.965 1 91.69 75 ARG A C 1
ATOM 610 O O . ARG A 1 75 ? -18.906 -17.828 -7.812 1 91.69 75 ARG A O 1
ATOM 617 N N . LEU A 1 76 ? -20.359 -16.188 -7.188 1 88.69 76 LEU A N 1
ATOM 618 C CA . LEU A 1 76 ? -20.438 -15.672 -8.547 1 88.69 76 LEU A CA 1
ATOM 619 C C . LEU A 1 76 ? -19.078 -15.148 -9.008 1 88.69 76 LEU A C 1
ATOM 621 O O . LEU A 1 76 ? -18.672 -15.391 -10.148 1 88.69 76 LEU A O 1
ATOM 625 N N . TYR A 1 77 ? -18.375 -14.547 -8.086 1 91.88 77 TYR A N 1
ATOM 626 C CA . TYR A 1 77 ? -17.062 -14 -8.391 1 91.88 77 TYR A CA 1
ATOM 627 C C . TYR A 1 77 ? -16.062 -15.117 -8.672 1 91.88 77 TYR A C 1
ATOM 629 O O . TYR A 1 77 ? -15.297 -15.047 -9.633 1 91.88 77 TYR A O 1
ATOM 637 N N . SER A 1 78 ? -16.141 -16.125 -7.898 1 91.25 78 SER A N 1
ATOM 638 C CA . SER A 1 78 ? -15.18 -17.219 -8.031 1 91.25 78 SER A CA 1
ATOM 639 C C . SER A 1 78 ? -15.445 -18.031 -9.297 1 91.25 78 SER A C 1
ATOM 641 O O . SER A 1 78 ? -14.555 -18.734 -9.773 1 91.25 78 SER A O 1
ATOM 643 N N . ALA A 1 79 ? -16.641 -17.891 -9.844 1 89.44 79 ALA A N 1
ATOM 644 C CA . ALA A 1 79 ? -16.953 -18.562 -11.109 1 89.44 79 ALA A CA 1
ATOM 645 C C . ALA A 1 79 ? -16.25 -17.875 -12.281 1 89.44 79 ALA A C 1
ATOM 647 O O . ALA A 1 79 ? -16.031 -18.484 -13.328 1 89.44 79 ALA A O 1
ATOM 648 N N . VAL A 1 80 ? -15.906 -16.656 -12.07 1 89.62 80 VAL A N 1
ATOM 649 C CA . VAL A 1 80 ? -15.234 -15.883 -13.102 1 89.62 80 VAL A CA 1
ATOM 650 C C . VAL A 1 80 ? -13.727 -15.875 -12.844 1 89.62 80 VAL A C 1
ATOM 652 O O . VAL A 1 80 ? -12.938 -16.172 -13.75 1 89.62 80 VAL A O 1
ATOM 655 N N . ASP A 1 81 ? -13.414 -15.625 -11.586 1 89.44 81 ASP A N 1
ATOM 656 C CA . ASP A 1 81 ? -12.016 -15.609 -11.164 1 89.44 81 ASP A CA 1
ATOM 657 C C . ASP A 1 81 ? -11.609 -16.953 -10.555 1 89.44 81 ASP A C 1
ATOM 659 O O . ASP A 1 81 ? -11.758 -17.156 -9.344 1 89.44 81 ASP A O 1
ATOM 663 N N . LEU A 1 82 ? -10.992 -17.75 -11.328 1 87.38 82 LEU A N 1
ATOM 664 C CA . LEU A 1 82 ? -10.781 -19.156 -10.992 1 87.38 82 LEU A CA 1
ATOM 665 C C . LEU A 1 82 ? -9.844 -19.297 -9.797 1 87.38 82 LEU A C 1
ATOM 667 O O . LEU A 1 82 ? -10.031 -20.172 -8.961 1 87.38 82 LEU A O 1
ATOM 671 N N . PRO A 1 83 ? -8.875 -18.422 -9.594 1 85.94 83 PRO A N 1
ATOM 672 C CA . PRO A 1 83 ? -8.008 -18.531 -8.414 1 85.94 83 PRO A CA 1
ATOM 673 C C . PRO A 1 83 ? -8.781 -18.406 -7.102 1 85.94 83 PRO A C 1
ATOM 675 O O . PRO A 1 83 ? -8.367 -18.969 -6.086 1 85.94 83 PRO A O 1
ATOM 678 N N . HIS A 1 84 ? -9.883 -17.781 -7.176 1 89.12 84 HIS A N 1
ATOM 679 C CA . HIS A 1 84 ? -10.672 -17.578 -5.965 1 89.12 84 HIS A CA 1
ATOM 680 C C . HIS A 1 84 ? -11.484 -18.812 -5.625 1 89.12 84 HIS A C 1
ATOM 682 O O . HIS A 1 84 ? -12.18 -18.844 -4.609 1 89.12 84 HIS A O 1
ATOM 688 N N . LYS A 1 85 ? -11.328 -19.828 -6.422 1 87.75 85 LYS A N 1
ATOM 689 C CA . LYS A 1 85 ? -11.938 -21.125 -6.121 1 87.75 85 LYS A CA 1
ATOM 690 C C . LYS A 1 85 ? -10.922 -22.094 -5.543 1 87.75 85 LYS A C 1
ATOM 692 O O . LYS A 1 85 ? -11.289 -23.125 -4.984 1 87.75 85 LYS A O 1
ATOM 697 N N . ASP A 1 86 ? -9.75 -21.75 -5.66 1 87.06 86 ASP A N 1
ATOM 698 C CA . ASP A 1 86 ? -8.656 -22.641 -5.277 1 87.06 86 ASP A CA 1
ATOM 699 C C . ASP A 1 86 ? -8.078 -22.234 -3.926 1 87.06 86 ASP A C 1
ATOM 701 O O . ASP A 1 86 ? -7.422 -21.203 -3.809 1 87.06 86 ASP A O 1
ATOM 705 N N . PRO A 1 87 ? -8.258 -23.062 -2.953 1 85.94 87 PRO A N 1
ATOM 706 C CA . PRO A 1 87 ? -7.715 -22.75 -1.632 1 85.94 87 PRO A CA 1
ATOM 707 C C . PRO A 1 87 ? -6.191 -22.688 -1.617 1 85.94 87 PRO A C 1
ATOM 709 O O . PRO A 1 87 ? -5.598 -22.141 -0.684 1 85.94 87 PRO A O 1
ATOM 712 N N . GLN A 1 88 ? -5.602 -23.141 -2.729 1 83.75 88 GLN A N 1
ATOM 713 C CA . GLN A 1 88 ? -4.145 -23.219 -2.746 1 83.75 88 GLN A CA 1
ATOM 714 C C . GLN A 1 88 ? -3.547 -22.094 -3.602 1 83.75 88 GLN A C 1
ATOM 716 O O . GLN A 1 88 ? -2.334 -22.047 -3.811 1 83.75 88 GLN A O 1
ATOM 721 N N . ASP A 1 89 ? -4.434 -21.234 -4.023 1 85.62 89 ASP A N 1
ATOM 722 C CA . ASP A 1 89 ? -3.906 -20.125 -4.805 1 85.62 89 ASP A CA 1
ATOM 723 C C . ASP A 1 89 ? -3.125 -19.156 -3.918 1 85.62 89 ASP A C 1
ATOM 725 O O . ASP A 1 89 ? -3.682 -18.562 -2.994 1 85.62 89 ASP A O 1
ATOM 729 N N . LEU A 1 90 ? -1.951 -19 -4.238 1 82.44 90 LEU A N 1
ATOM 730 C CA . LEU A 1 90 ? -1.03 -18.25 -3.391 1 82.44 90 LEU A CA 1
ATOM 731 C C . LEU A 1 90 ? -1.405 -16.766 -3.352 1 82.44 90 LEU A C 1
ATOM 733 O O . LEU A 1 90 ? -1.462 -16.172 -2.277 1 82.44 90 LEU A O 1
ATOM 737 N N . LEU A 1 91 ? -1.618 -16.188 -4.461 1 84.5 91 LEU A N 1
ATOM 738 C CA . LEU A 1 91 ? -1.906 -14.758 -4.539 1 84.5 91 LEU A CA 1
ATOM 739 C C . LEU A 1 91 ? -3.166 -14.414 -3.75 1 84.5 91 LEU A C 1
ATOM 741 O O . LEU A 1 91 ? -3.178 -13.453 -2.975 1 84.5 91 LEU A O 1
ATOM 745 N N . THR A 1 92 ? -4.16 -15.203 -3.928 1 88 92 THR A N 1
ATOM 746 C CA . THR A 1 92 ? -5.43 -14.953 -3.25 1 88 92 THR A CA 1
ATOM 747 C C . THR A 1 92 ? -5.273 -15.102 -1.738 1 88 92 THR A C 1
ATOM 749 O O . THR A 1 92 ? -5.797 -14.289 -0.975 1 88 92 THR A O 1
ATOM 752 N N . GLN A 1 93 ? -4.547 -16.047 -1.326 1 88.31 93 GLN A N 1
ATOM 753 C CA . GLN A 1 93 ? -4.359 -16.281 0.103 1 88.31 93 GLN A CA 1
ATOM 754 C C . GLN A 1 93 ? -3.539 -15.156 0.737 1 88.31 93 GLN A C 1
ATOM 756 O O . GLN A 1 93 ? -3.873 -14.672 1.82 1 88.31 93 GLN A O 1
ATOM 761 N N . VAL A 1 94 ? -2.521 -14.805 0.08 1 88.31 94 VAL A N 1
ATOM 762 C CA . VAL A 1 94 ? -1.673 -13.742 0.607 1 88.31 94 VAL A CA 1
ATOM 763 C C . VAL A 1 94 ? -2.453 -12.43 0.649 1 88.31 94 VAL A C 1
ATOM 765 O O . VAL A 1 94 ? -2.359 -11.672 1.621 1 88.31 94 VAL A O 1
ATOM 768 N N . MET A 1 95 ? -3.223 -12.148 -0.371 1 91.06 95 MET A N 1
ATOM 769 C CA . MET A 1 95 ? -4.008 -10.914 -0.415 1 91.06 95 MET A CA 1
ATOM 770 C C . MET A 1 95 ? -5.062 -10.906 0.687 1 91.06 95 MET A C 1
ATOM 772 O O . MET A 1 95 ? -5.391 -9.852 1.228 1 91.06 95 MET A O 1
ATOM 776 N N . SER A 1 96 ? -5.574 -12.07 0.975 1 92.31 96 SER A N 1
ATOM 777 C CA . SER A 1 96 ? -6.543 -12.156 2.062 1 92.31 96 SER A CA 1
ATOM 778 C C . SER A 1 96 ? -5.898 -11.82 3.404 1 92.31 96 SER A C 1
ATOM 780 O O . SER A 1 96 ? -6.512 -11.164 4.246 1 92.31 96 SER A O 1
ATOM 782 N N . ARG A 1 97 ? -4.75 -12.227 3.562 1 90.31 97 ARG A N 1
ATOM 783 C CA . ARG A 1 97 ? -4.031 -11.883 4.785 1 90.31 97 ARG A CA 1
ATOM 784 C C . ARG A 1 97 ? -3.77 -10.383 4.867 1 90.31 97 ARG A C 1
ATOM 786 O O . ARG A 1 97 ? -3.889 -9.789 5.938 1 90.31 97 ARG A O 1
ATOM 793 N N . MET A 1 98 ? -3.371 -9.805 3.742 1 93.44 98 MET A N 1
ATOM 794 C CA . MET A 1 98 ? -3.166 -8.359 3.707 1 93.44 98 MET A CA 1
ATOM 795 C C . MET A 1 98 ? -4.469 -7.617 3.986 1 93.44 98 MET A C 1
ATOM 797 O O . MET A 1 98 ? -4.461 -6.535 4.578 1 93.44 98 MET A O 1
ATOM 801 N N . CYS A 1 99 ? -5.512 -8.219 3.559 1 96.19 99 CYS A N 1
ATOM 802 C CA . CYS A 1 99 ? -6.82 -7.625 3.789 1 96.19 99 CYS A CA 1
ATOM 803 C C . CYS A 1 99 ? -7.133 -7.547 5.277 1 96.19 99 CYS A C 1
ATOM 805 O O . CYS A 1 99 ? -7.793 -6.609 5.73 1 96.19 99 CYS A O 1
ATOM 807 N N . LEU A 1 100 ? -6.609 -8.484 6.031 1 95.06 100 LEU A N 1
ATOM 808 C CA . LEU A 1 100 ? -6.793 -8.445 7.477 1 95.06 100 LEU A CA 1
ATOM 809 C C . LEU A 1 100 ? -6.137 -7.203 8.078 1 95.06 100 LEU A C 1
ATOM 811 O O . LEU A 1 100 ? -6.699 -6.574 8.977 1 95.06 100 LEU A O 1
ATOM 815 N N . PHE A 1 101 ? -5.004 -6.887 7.582 1 94.88 101 PHE A N 1
ATOM 816 C CA . PHE A 1 101 ? -4.34 -5.668 8.031 1 94.88 101 PHE A CA 1
ATOM 817 C C . PHE A 1 101 ? -5.156 -4.438 7.656 1 94.88 101 PHE A C 1
ATOM 819 O O . PHE A 1 101 ? -5.254 -3.49 8.438 1 94.88 101 PHE A O 1
ATOM 826 N N . GLU A 1 102 ? -5.668 -4.457 6.508 1 96.81 102 GLU A N 1
ATOM 827 C CA . GLU A 1 102 ? -6.504 -3.352 6.051 1 96.81 102 GLU A CA 1
ATOM 828 C C . GLU A 1 102 ? -7.719 -3.162 6.957 1 96.81 102 GLU A C 1
ATOM 830 O O . GLU A 1 102 ? -8.031 -2.041 7.359 1 96.81 102 GLU A O 1
ATOM 835 N N . ILE A 1 103 ? -8.336 -4.277 7.242 1 97.69 103 ILE A N 1
ATOM 836 C CA . ILE A 1 103 ? -9.5 -4.246 8.125 1 97.69 103 ILE A CA 1
ATOM 837 C C . ILE A 1 103 ? -9.102 -3.678 9.484 1 97.69 103 ILE A C 1
ATOM 839 O O . ILE A 1 103 ? -9.797 -2.814 10.023 1 97.69 103 ILE A O 1
ATOM 843 N N . PHE A 1 104 ? -8.07 -4.125 10 1 98.06 104 PHE A N 1
ATOM 844 C CA . PHE A 1 104 ? -7.566 -3.635 11.281 1 98.06 104 PHE A CA 1
ATOM 845 C C . PHE A 1 104 ? -7.336 -2.129 11.227 1 98.06 104 PHE A C 1
ATOM 847 O O . PHE A 1 104 ? -7.77 -1.398 12.125 1 98.06 104 PHE A O 1
ATOM 854 N N . LEU A 1 105 ? -6.711 -1.667 10.211 1 98.12 105 LEU A N 1
ATOM 855 C CA . LEU A 1 105 ? -6.422 -0.245 10.062 1 98.12 105 LEU A CA 1
ATOM 856 C C . LEU A 1 105 ? -7.707 0.56 9.906 1 98.12 105 LEU A C 1
ATOM 858 O O . LEU A 1 105 ? -7.812 1.673 10.43 1 98.12 105 LEU A O 1
ATOM 862 N N . ASN A 1 106 ? -8.633 0.001 9.18 1 98.5 106 ASN A N 1
ATOM 863 C CA . ASN A 1 106 ? -9.914 0.675 9.023 1 98.5 106 ASN A CA 1
ATOM 864 C C . ASN A 1 106 ? -10.617 0.858 10.367 1 98.5 106 ASN A C 1
ATOM 866 O O . ASN A 1 106 ? -11.094 1.951 10.68 1 98.5 106 ASN A O 1
ATOM 870 N N . ILE A 1 107 ? -10.664 -0.185 11.125 1 98.31 107 ILE A N 1
ATOM 871 C CA . ILE A 1 107 ? -11.305 -0.126 12.438 1 98.31 107 ILE A CA 1
ATOM 872 C C . ILE A 1 107 ? -10.562 0.866 13.328 1 98.31 107 ILE A C 1
ATOM 874 O O . ILE A 1 107 ? -11.188 1.684 14.008 1 98.31 107 ILE A O 1
ATOM 878 N N . LEU A 1 108 ? -9.289 0.824 13.273 1 97.88 108 LEU A N 1
ATOM 879 C CA . LEU A 1 108 ? -8.477 1.757 14.055 1 97.88 108 LEU A CA 1
ATOM 880 C C . LEU A 1 108 ? -8.75 3.197 13.633 1 97.88 108 LEU A C 1
ATOM 882 O O . LEU A 1 108 ? -8.906 4.078 14.484 1 97.88 108 LEU A O 1
ATOM 886 N N . ALA A 1 109 ? -8.805 3.416 12.375 1 97.62 109 ALA A N 1
ATOM 887 C CA . ALA A 1 109 ? -9.07 4.758 11.859 1 97.62 109 ALA A CA 1
ATOM 888 C C . ALA A 1 109 ? -10.43 5.266 12.32 1 97.62 109 ALA A C 1
ATOM 890 O O . ALA A 1 109 ? -10.562 6.422 12.727 1 97.62 109 ALA A O 1
ATOM 891 N N . LEU A 1 110 ? -11.406 4.41 12.266 1 97.25 110 LEU A N 1
ATOM 892 C CA . LEU A 1 110 ? -12.75 4.785 12.688 1 97.25 110 LEU A CA 1
ATOM 893 C C . LEU A 1 110 ? -12.781 5.082 14.188 1 97.25 110 LEU A C 1
ATOM 895 O O . LEU A 1 110 ? -13.43 6.039 14.617 1 97.25 110 LEU A O 1
ATOM 899 N N . CYS A 1 111 ? -12.086 4.328 14.977 1 96.69 111 CYS A N 1
ATOM 900 C CA . CYS A 1 111 ? -11.992 4.578 16.406 1 96.69 111 CYS A CA 1
ATOM 901 C C . CYS A 1 111 ? -11.305 5.906 16.688 1 96.69 111 CYS A C 1
ATOM 903 O O . CYS A 1 111 ? -11.758 6.684 17.531 1 96.69 111 CYS A O 1
ATOM 905 N N . LEU A 1 112 ? -10.289 6.141 15.992 1 95.25 112 LEU A N 1
ATOM 906 C CA . LEU A 1 112 ? -9.547 7.387 16.156 1 95.25 112 LEU A CA 1
ATOM 907 C C . LEU A 1 112 ? -10.375 8.578 15.703 1 95.25 112 LEU A C 1
ATOM 909 O O . LEU A 1 112 ? -10.297 9.664 16.297 1 95.25 112 LEU A O 1
ATOM 913 N N . ALA A 1 113 ? -11.102 8.359 14.68 1 93.75 113 ALA A N 1
ATOM 914 C CA . ALA A 1 113 ? -11.953 9.43 14.156 1 93.75 113 ALA A CA 1
ATOM 915 C C . ALA A 1 113 ? -13.031 9.812 15.172 1 93.75 113 ALA A C 1
ATOM 917 O O . ALA A 1 113 ? -13.352 11 15.312 1 93.75 113 ALA A O 1
ATOM 918 N N . THR A 1 114 ? -13.586 8.883 15.859 1 92.06 114 THR A N 1
ATOM 919 C CA . THR A 1 114 ? -14.609 9.148 16.859 1 92.06 114 THR A CA 1
ATOM 920 C C . THR A 1 114 ? -14.023 9.953 18.016 1 92.06 114 THR A C 1
ATOM 922 O O . THR A 1 114 ? -14.742 10.695 18.688 1 92.06 114 THR A O 1
ATOM 925 N N . ARG A 1 115 ? -12.742 9.867 18.234 1 90.25 115 ARG A N 1
ATOM 926 C CA . ARG A 1 115 ? -12.07 10.594 19.297 1 90.25 115 ARG A CA 1
ATOM 927 C C . ARG A 1 115 ? -11.438 11.883 18.781 1 90.25 115 ARG A C 1
ATOM 929 O O . ARG A 1 115 ? -10.695 12.547 19.5 1 90.25 115 ARG A O 1
ATOM 936 N N . ASN A 1 116 ? -11.656 12.102 17.578 1 87.25 116 ASN A N 1
ATOM 937 C CA . ASN A 1 116 ? -11.109 13.289 16.922 1 87.25 116 ASN A CA 1
ATOM 938 C C . ASN A 1 116 ? -9.594 13.367 17.109 1 87.25 116 ASN A C 1
ATOM 940 O O . ASN A 1 116 ? -9.055 14.438 17.406 1 87.25 116 ASN A O 1
ATOM 944 N N . SER A 1 117 ? -9.016 12.203 16.953 1 89.31 117 SER A N 1
ATOM 945 C CA . SER A 1 117 ? -7.566 12.109 17.078 1 89.31 117 SER A CA 1
ATOM 946 C C . SER A 1 117 ? -6.867 12.664 15.844 1 89.31 117 SER A C 1
ATOM 948 O O . SER A 1 117 ? -7.344 12.477 14.727 1 89.31 117 SER A O 1
ATOM 950 N N . ARG A 1 118 ? -5.711 13.305 16.062 1 87.06 118 ARG A N 1
ATOM 951 C CA . ARG A 1 118 ? -4.906 13.82 14.953 1 87.06 118 ARG A CA 1
ATOM 952 C C . ARG A 1 118 ? -4.363 12.688 14.094 1 87.06 118 ARG A C 1
ATOM 954 O O . ARG A 1 118 ? -3.922 12.906 12.961 1 87.06 118 ARG A O 1
ATOM 961 N N . HIS A 1 119 ? -4.453 11.461 14.578 1 93.25 119 HIS A N 1
ATOM 962 C CA . HIS A 1 119 ? -3.893 10.297 13.891 1 93.25 119 HIS A CA 1
ATOM 963 C C . HIS A 1 119 ? -4.91 9.672 12.945 1 93.25 119 HIS A C 1
ATOM 965 O O . HIS A 1 119 ? -4.566 8.797 12.148 1 93.25 119 HIS A O 1
ATOM 971 N N . ALA A 1 120 ? -6.117 10.117 12.938 1 94.44 120 ALA A N 1
ATOM 972 C CA . ALA A 1 120 ? -7.203 9.492 12.188 1 94.44 120 ALA A CA 1
ATOM 973 C C . ALA A 1 120 ? -6.977 9.625 10.688 1 94.44 120 ALA A C 1
ATOM 975 O O . ALA A 1 120 ? -7.094 8.648 9.945 1 94.44 120 ALA A O 1
ATOM 976 N N . ALA A 1 121 ? -6.594 10.766 10.312 1 94.19 121 ALA A N 1
ATOM 977 C CA . ALA A 1 121 ? -6.434 11.023 8.883 1 94.19 121 ALA A CA 1
ATOM 978 C C . ALA A 1 121 ? -5.273 10.219 8.305 1 94.19 121 ALA A C 1
ATOM 980 O O . ALA A 1 121 ? -5.398 9.617 7.234 1 94.19 121 ALA A O 1
ATOM 981 N N . LEU A 1 122 ? -4.211 10.148 9.016 1 94.94 122 LEU A N 1
ATOM 982 C CA . LEU A 1 122 ? -3.043 9.422 8.523 1 94.94 122 LEU A CA 1
ATOM 983 C C . LEU A 1 122 ? -3.295 7.918 8.531 1 94.94 122 LEU A C 1
ATOM 985 O O . LEU A 1 122 ? -2.85 7.211 7.625 1 94.94 122 LEU A O 1
ATOM 989 N N . THR A 1 123 ? -3.975 7.457 9.516 1 97 123 THR A N 1
ATOM 990 C CA . THR A 1 123 ? -4.324 6.039 9.562 1 97 123 THR A CA 1
ATOM 991 C C . THR A 1 123 ? -5.23 5.672 8.383 1 97 123 THR A C 1
ATOM 993 O O . THR A 1 123 ? -5.035 4.633 7.75 1 97 123 THR A O 1
ATOM 996 N N . THR A 1 124 ? -6.141 6.559 8.156 1 97.56 124 THR A N 1
ATOM 997 C CA . THR A 1 124 ? -7.027 6.352 7.016 1 97.56 124 THR A CA 1
ATOM 998 C C . THR A 1 124 ? -6.238 6.379 5.707 1 97.56 124 THR A C 1
ATOM 1000 O O . THR A 1 124 ? -6.492 5.574 4.809 1 97.56 124 THR A O 1
ATOM 1003 N N . PHE A 1 125 ? -5.332 7.281 5.676 1 97.12 125 PHE A N 1
ATOM 1004 C CA . PHE A 1 125 ? -4.465 7.383 4.508 1 97.12 125 PHE A CA 1
ATOM 1005 C C . PHE A 1 125 ? -3.691 6.086 4.293 1 97.12 125 PHE A C 1
ATOM 1007 O O . PHE A 1 125 ? -3.633 5.574 3.174 1 97.12 125 PHE A O 1
ATOM 1014 N N . LEU A 1 126 ? -3.172 5.539 5.305 1 96.94 126 LEU A N 1
ATOM 1015 C CA . LEU A 1 126 ? -2.418 4.293 5.254 1 96.94 126 LEU A CA 1
ATOM 1016 C C . LEU A 1 126 ? -3.318 3.131 4.844 1 96.94 126 LEU A C 1
ATOM 1018 O O . LEU A 1 126 ? -2.953 2.334 3.975 1 96.94 126 LEU A O 1
ATOM 1022 N N . ALA A 1 127 ? -4.465 3.082 5.355 1 97.56 127 ALA A N 1
ATOM 1023 C CA . ALA A 1 127 ? -5.414 2.016 5.043 1 97.56 127 ALA A CA 1
ATOM 1024 C C . ALA A 1 127 ? -5.863 2.088 3.586 1 97.56 127 ALA A C 1
ATOM 1026 O O . ALA A 1 127 ? -5.922 1.067 2.896 1 97.56 127 ALA A O 1
ATOM 1027 N N . SER A 1 128 ? -6.145 3.26 3.184 1 97.69 128 SER A N 1
ATOM 1028 C CA . SER A 1 128 ? -6.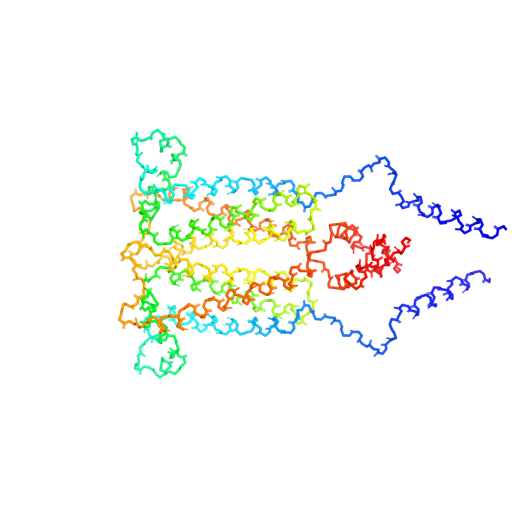617 3.447 1.817 1 97.69 128 SER A CA 1
ATOM 1029 C C . SER A 1 128 ? -5.52 3.141 0.804 1 97.69 128 SER A C 1
ATOM 1031 O O . SER A 1 128 ? -5.797 2.648 -0.292 1 97.69 128 SER A O 1
ATOM 1033 N N . SER A 1 129 ? -4.316 3.492 1.208 1 96.75 129 SER A N 1
ATOM 1034 C CA . SER A 1 129 ? -3.215 3.145 0.316 1 96.75 129 SER A CA 1
ATOM 1035 C C . SER A 1 129 ? -3.061 1.632 0.19 1 96.75 129 SER A C 1
ATOM 1037 O O . SER A 1 129 ? -2.781 1.119 -0.895 1 96.75 129 SER A O 1
ATOM 1039 N N . LEU A 1 130 ? -3.221 0.946 1.269 1 96.94 130 LEU A N 1
ATOM 1040 C CA . LEU A 1 130 ? -3.158 -0.51 1.222 1 96.94 130 LEU A CA 1
ATOM 1041 C C . LEU A 1 130 ? -4.254 -1.072 0.32 1 96.94 130 LEU A C 1
ATOM 1043 O O . LEU A 1 130 ? -4 -1.975 -0.481 1 96.94 130 LEU A O 1
ATOM 1047 N N . LEU A 1 131 ? -5.422 -0.528 0.503 1 97.25 131 LEU A N 1
ATOM 1048 C CA . LEU A 1 131 ? -6.523 -0.955 -0.351 1 97.25 131 LEU A CA 1
ATOM 1049 C C . LEU A 1 131 ? -6.207 -0.693 -1.819 1 97.25 131 LEU A C 1
ATOM 1051 O O . LEU A 1 131 ? -6.438 -1.554 -2.672 1 97.25 131 LEU A O 1
ATOM 1055 N N . LEU A 1 132 ? -5.68 0.418 -2.062 1 96.31 132 LEU A N 1
ATOM 1056 C CA . LEU A 1 132 ? -5.332 0.793 -3.43 1 96.31 132 LEU A CA 1
ATOM 1057 C C . LEU A 1 132 ? -4.328 -0.188 -4.023 1 96.31 132 LEU A C 1
ATOM 1059 O O . LEU A 1 132 ? -4.539 -0.712 -5.121 1 96.31 132 LEU A O 1
ATOM 1063 N N . TRP A 1 133 ? -3.332 -0.479 -3.291 1 93.94 133 TRP A N 1
ATOM 1064 C CA . TRP A 1 133 ? -2.277 -1.347 -3.805 1 93.94 133 TRP A CA 1
ATOM 1065 C C . TRP A 1 133 ? -2.783 -2.773 -3.98 1 93.94 133 TRP A C 1
ATOM 1067 O O . TRP A 1 133 ? -2.459 -3.438 -4.969 1 93.94 133 TRP A O 1
ATOM 1077 N N . ARG A 1 134 ? -3.51 -3.23 -3.076 1 93.62 134 ARG A N 1
ATOM 1078 C CA . ARG A 1 134 ? -4.055 -4.582 -3.176 1 93.62 134 ARG A CA 1
ATOM 1079 C C . ARG A 1 134 ? -4.902 -4.738 -4.434 1 93.62 134 ARG A C 1
ATOM 1081 O O . ARG A 1 134 ? -4.773 -5.727 -5.156 1 93.62 134 ARG A O 1
ATOM 1088 N N . LYS A 1 135 ? -5.691 -3.742 -4.703 1 94.06 135 LYS A N 1
ATOM 1089 C CA . LYS A 1 135 ? -6.559 -3.832 -5.875 1 94.06 135 LYS A CA 1
ATOM 1090 C C . LYS A 1 135 ? -5.762 -3.67 -7.164 1 94.06 135 LYS A C 1
ATOM 1092 O O . LYS A 1 135 ? -6.074 -4.297 -8.18 1 94.06 135 LYS A O 1
ATOM 1097 N N . MET A 1 136 ? -4.75 -2.912 -7.07 1 91.94 136 MET A N 1
ATOM 1098 C CA . MET A 1 136 ? -3.896 -2.754 -8.242 1 91.94 136 MET A CA 1
ATOM 1099 C C . MET A 1 136 ? -3.166 -4.055 -8.562 1 91.94 136 MET A C 1
ATOM 1101 O O . MET A 1 136 ? -2.926 -4.363 -9.734 1 91.94 136 MET A O 1
ATOM 1105 N N . ILE A 1 137 ? -2.82 -4.75 -7.578 1 90.88 137 ILE A N 1
ATOM 1106 C CA . ILE A 1 137 ? -2.178 -6.047 -7.773 1 90.88 137 ILE A CA 1
ATOM 1107 C C . ILE A 1 137 ? -3.127 -6.988 -8.508 1 90.88 137 ILE A C 1
ATOM 1109 O O . ILE A 1 137 ? -2.74 -7.625 -9.492 1 90.88 137 ILE A O 1
ATOM 1113 N N . PHE A 1 138 ? -4.344 -7.004 -8.133 1 88.69 138 PHE A N 1
ATOM 1114 C CA . PHE A 1 138 ? -5.32 -7.855 -8.805 1 88.69 138 PHE A CA 1
ATOM 1115 C C . PHE A 1 138 ? -5.527 -7.414 -10.25 1 88.69 138 PHE A C 1
ATOM 1117 O O . PHE A 1 138 ? -5.574 -8.25 -11.156 1 88.69 138 PHE A O 1
ATOM 1124 N N . LEU A 1 139 ? -5.566 -6.18 -10.398 1 88.12 139 LEU A N 1
ATOM 1125 C CA . LEU A 1 139 ? -5.781 -5.668 -11.75 1 88.12 139 LEU A CA 1
ATOM 1126 C C . LEU A 1 139 ? -4.566 -5.941 -12.633 1 88.12 139 LEU A C 1
ATOM 1128 O O . LEU A 1 139 ? -4.711 -6.234 -13.82 1 88.12 139 LEU A O 1
ATOM 1132 N N . SER A 1 140 ? -3.432 -5.84 -12.055 1 83.38 140 SER A N 1
ATOM 1133 C CA . SER A 1 140 ? -2.205 -6.082 -12.805 1 83.38 140 SER A CA 1
ATOM 1134 C C . SER A 1 140 ? -2.131 -7.527 -13.289 1 83.38 140 SER A C 1
ATOM 1136 O O . SER A 1 140 ? -1.604 -7.797 -14.375 1 83.38 140 SER A O 1
ATOM 1138 N N . GLU A 1 141 ? -2.588 -8.391 -12.516 1 79.06 141 GLU A N 1
ATOM 1139 C CA . GLU A 1 141 ? -2.6 -9.797 -12.891 1 79.06 141 GLU A CA 1
ATOM 1140 C C . GLU A 1 141 ? -3.432 -10.031 -14.148 1 79.06 141 GLU A C 1
ATOM 1142 O O . GLU A 1 141 ? -3.076 -10.859 -14.992 1 79.06 141 GLU A O 1
ATOM 1147 N N . TYR A 1 142 ? -4.387 -9.195 -14.383 1 74.62 142 TYR A N 1
ATOM 1148 C CA . TYR A 1 142 ? -5.336 -9.523 -15.438 1 74.62 142 TYR A CA 1
ATOM 1149 C C . TYR A 1 142 ? -5.164 -8.602 -16.641 1 74.62 142 TYR A C 1
ATOM 1151 O O . TYR A 1 142 ? -5.488 -8.977 -17.766 1 74.62 142 TYR A O 1
ATOM 1159 N N . LEU A 1 143 ? -4.676 -7.441 -16.312 1 69.56 143 LEU A N 1
ATOM 1160 C CA . LEU A 1 143 ? -4.453 -6.512 -17.422 1 69.56 143 LEU A CA 1
ATOM 1161 C C . LEU A 1 143 ? -3.184 -6.875 -18.188 1 69.56 143 LEU A C 1
ATOM 1163 O O . LEU A 1 143 ? -3.072 -6.59 -19.375 1 69.56 143 LEU A O 1
ATOM 1167 N N . MET A 1 144 ? -2.293 -7.59 -17.516 1 68.69 144 MET A N 1
ATOM 1168 C CA . MET A 1 144 ? -1.06 -8.07 -18.141 1 68.69 144 MET A CA 1
ATOM 1169 C C . MET A 1 144 ? -0.814 -9.539 -17.797 1 68.69 144 MET A C 1
ATOM 1171 O O . MET A 1 144 ? 0.165 -9.867 -17.125 1 68.69 144 MET A O 1
ATOM 1175 N N . PRO A 1 145 ? -1.73 -10.281 -18.422 1 69.12 145 PRO A N 1
ATOM 1176 C CA . PRO A 1 145 ? -1.62 -11.695 -18.062 1 69.12 145 PRO A CA 1
ATOM 1177 C C . PRO A 1 145 ? -0.357 -12.352 -18.609 1 69.12 145 PRO A C 1
ATOM 1179 O O . PRO A 1 145 ? 0.15 -11.945 -19.656 1 69.12 145 PRO A O 1
ATOM 1182 N N . LEU A 1 146 ? 0.121 -13.211 -17.734 1 69.44 146 LEU A N 1
ATOM 1183 C CA . LEU A 1 146 ? 1.241 -14.016 -18.203 1 69.44 146 LEU A CA 1
ATOM 1184 C C . LEU A 1 146 ? 0.779 -15.039 -19.234 1 69.44 146 LEU A C 1
ATOM 1186 O O . LEU A 1 146 ? -0.369 -15.484 -19.203 1 69.44 146 LEU A O 1
ATOM 1190 N N . PRO A 1 147 ? 1.616 -15.188 -20.203 1 64.56 147 PRO A N 1
ATOM 1191 C CA . PRO A 1 147 ? 1.228 -16.172 -21.219 1 64.56 147 PRO A CA 1
ATOM 1192 C C . PRO A 1 147 ? 0.808 -17.5 -20.609 1 64.56 147 PRO A C 1
ATOM 1194 O O . PRO A 1 147 ? 1.506 -18.047 -19.75 1 64.56 147 PRO A O 1
ATOM 1197 N N . GLY A 1 148 ? -0.381 -17.984 -20.984 1 62.84 148 GLY A N 1
ATOM 1198 C CA . GLY A 1 148 ? -0.879 -19.281 -20.594 1 62.84 148 GLY A CA 1
ATOM 1199 C C . GLY A 1 148 ? -1.586 -19.281 -19.25 1 62.84 148 GLY A C 1
ATOM 1200 O O . GLY A 1 148 ? -2.139 -20.297 -18.828 1 62.84 148 GLY A O 1
ATOM 1201 N N . ASN A 1 149 ? -1.479 -18.219 -18.609 1 61 149 ASN A N 1
ATOM 1202 C CA . ASN A 1 149 ? -2.033 -18.203 -17.25 1 61 149 ASN A CA 1
ATOM 1203 C C . ASN A 1 149 ? -3.268 -17.312 -17.172 1 61 149 ASN A C 1
ATOM 1205 O O . ASN A 1 149 ? -3.17 -16.141 -16.781 1 61 149 ASN A O 1
ATOM 1209 N N . SER A 1 150 ? -4.246 -17.797 -17.922 1 68.25 150 SER A N 1
ATOM 1210 C CA . SER A 1 150 ? -5.438 -16.969 -17.734 1 68.25 150 SER A CA 1
ATOM 1211 C C . SER A 1 150 ? -6.207 -17.406 -16.484 1 68.25 150 SER A C 1
ATOM 1213 O O . SER A 1 150 ? -6.535 -18.578 -16.328 1 68.25 150 SER A O 1
ATOM 1215 N N . ALA A 1 151 ? -6.289 -16.609 -15.594 1 77.25 151 ALA A N 1
ATOM 1216 C CA . ALA A 1 151 ? -6.965 -16.844 -14.32 1 77.25 151 ALA A CA 1
ATOM 1217 C C . ALA A 1 151 ? -8.477 -16.656 -14.461 1 77.25 151 ALA A C 1
ATOM 1219 O O . ALA A 1 151 ? -9.242 -17.094 -13.602 1 77.25 151 ALA A O 1
ATOM 1220 N N . LEU A 1 152 ? -8.867 -16.203 -15.703 1 83.94 152 LEU A N 1
ATOM 1221 C CA . LEU A 1 152 ? -10.289 -15.953 -15.914 1 83.94 152 LEU A CA 1
ATOM 1222 C C . LEU A 1 152 ? -10.953 -17.125 -16.641 1 83.94 152 LEU A C 1
ATOM 1224 O O . LEU A 1 152 ? -10.359 -17.719 -17.531 1 83.94 152 LEU A O 1
ATOM 1228 N N . ASN A 1 153 ? -12.094 -17.438 -16.203 1 86.81 153 ASN A N 1
ATOM 1229 C CA . ASN A 1 153 ? -12.875 -18.516 -16.828 1 86.81 153 ASN A CA 1
ATOM 1230 C C . ASN A 1 153 ? -13.164 -18.203 -18.297 1 86.81 153 ASN A C 1
ATOM 1232 O O . ASN A 1 153 ? -13.859 -17.234 -18.609 1 86.81 153 ASN A O 1
ATOM 1236 N N . PRO A 1 154 ? -12.648 -19 -19.156 1 83.94 154 PRO A N 1
ATOM 1237 C CA . PRO A 1 154 ? -12.812 -18.734 -20.594 1 83.94 154 PRO A CA 1
ATOM 1238 C C . PRO A 1 154 ? -14.25 -18.906 -21.062 1 83.94 154 PRO A C 1
ATOM 1240 O O . PRO A 1 154 ? -14.609 -18.438 -22.141 1 83.94 154 PRO A O 1
ATOM 1243 N N . HIS A 1 155 ? -15.086 -19.516 -20.328 1 89.19 155 HIS A N 1
ATOM 1244 C CA . HIS A 1 155 ? -16.453 -19.812 -20.75 1 89.19 155 HIS A CA 1
ATOM 1245 C C . HIS A 1 155 ? -17.391 -18.656 -20.391 1 89.19 155 HIS A C 1
ATOM 1247 O O . HIS A 1 155 ? -18.578 -18.688 -20.734 1 89.19 155 HIS A O 1
ATOM 1253 N N . LYS A 1 156 ? -16.844 -17.656 -19.797 1 89.75 156 LYS A N 1
ATOM 1254 C CA . LYS A 1 156 ? -17.672 -16.531 -19.406 1 89.75 156 LYS A CA 1
ATOM 1255 C C . LYS A 1 156 ? -17.594 -15.406 -20.453 1 89.75 156 LYS A C 1
ATOM 1257 O O . LYS A 1 156 ? -16.562 -15.25 -21.125 1 89.75 156 LYS A O 1
ATOM 1262 N N . THR A 1 157 ? -18.703 -14.672 -20.531 1 90.94 157 THR A N 1
ATOM 1263 C CA . THR A 1 157 ? -18.766 -13.562 -21.484 1 90.94 157 THR A CA 1
ATOM 1264 C C . THR A 1 157 ? -17.922 -12.391 -21 1 90.94 157 THR A C 1
ATOM 1266 O O . THR A 1 157 ? -17.609 -12.289 -19.812 1 90.94 157 THR A O 1
ATOM 1269 N N . VAL A 1 158 ? -17.609 -11.539 -21.938 1 87.75 158 VAL A N 1
ATOM 1270 C CA . VAL A 1 158 ? -16.828 -10.352 -21.625 1 87.75 158 VAL A CA 1
ATOM 1271 C C . VAL A 1 158 ? -17.594 -9.453 -20.656 1 87.75 158 VAL A C 1
ATOM 1273 O O . VAL A 1 158 ? -17 -8.844 -19.766 1 87.75 158 VAL A O 1
ATOM 1276 N N . PHE A 1 159 ? -18.828 -9.492 -20.812 1 91.94 159 PHE A N 1
ATOM 1277 C CA . PHE A 1 159 ? -19.672 -8.648 -19.969 1 91.94 159 PHE A CA 1
ATOM 1278 C C . PHE A 1 159 ? -19.688 -9.172 -18.531 1 91.94 159 PHE A C 1
ATOM 1280 O O . PHE A 1 159 ? -19.578 -8.398 -17.578 1 91.94 159 PHE A O 1
ATOM 1287 N N . GLU A 1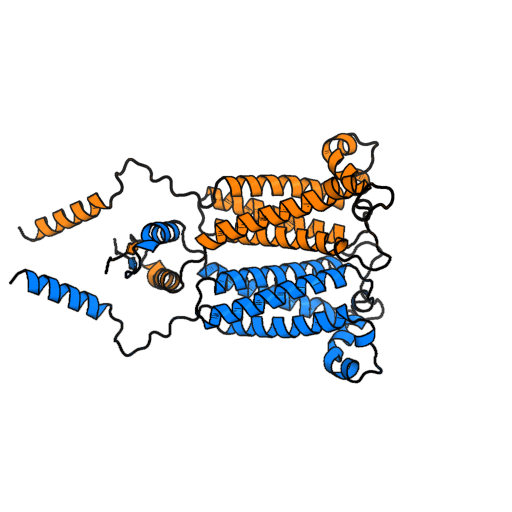 160 ? -19.734 -10.438 -18.406 1 91.12 160 GLU A N 1
ATOM 1288 C CA . GLU A 1 160 ? -19.719 -11.039 -17.078 1 91.12 160 GLU A CA 1
ATOM 1289 C C . GLU A 1 160 ? -18.375 -10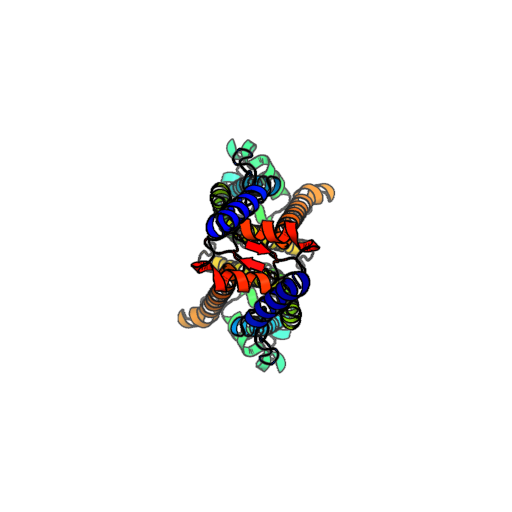.82 -16.406 1 91.12 160 GLU A C 1
ATOM 1291 O O . GLU A 1 160 ? -18.312 -10.531 -15.203 1 91.12 160 GLU A O 1
ATOM 1296 N N . ILE A 1 161 ? -17.422 -10.914 -17.188 1 89.12 161 ILE A N 1
ATOM 1297 C CA . ILE A 1 161 ? -16.078 -10.703 -16.656 1 89.12 161 ILE A CA 1
ATOM 1298 C C . ILE A 1 161 ? -15.906 -9.25 -16.234 1 89.12 161 ILE A C 1
ATOM 1300 O O . ILE A 1 161 ? -15.375 -8.969 -15.156 1 89.12 161 ILE A O 1
ATOM 1304 N N . PHE A 1 162 ? -16.344 -8.391 -17.031 1 91.06 162 PHE A N 1
ATOM 1305 C CA . PHE A 1 162 ? -16.234 -6.969 -16.734 1 91.06 162 PHE A CA 1
ATOM 1306 C C . PHE A 1 162 ? -17 -6.625 -15.453 1 91.06 162 PHE A C 1
ATOM 1308 O O . PHE A 1 162 ? -16.453 -5.984 -14.555 1 91.06 162 PHE A O 1
ATOM 1315 N N . LEU A 1 163 ? -18.156 -7.086 -15.32 1 91 163 LEU A N 1
ATOM 1316 C CA . LEU A 1 163 ? -19.031 -6.715 -14.211 1 91 163 LEU A CA 1
ATOM 1317 C C . LEU A 1 163 ? -18.578 -7.371 -12.914 1 91 163 LEU A C 1
ATOM 1319 O O . LEU A 1 163 ? -18.656 -6.766 -11.844 1 91 163 LEU A O 1
ATOM 1323 N N . THR A 1 164 ? -18.047 -8.531 -13.047 1 90.38 164 THR A N 1
ATOM 1324 C CA . THR A 1 164 ? -17.75 -9.289 -11.836 1 90.38 164 THR A CA 1
ATOM 1325 C C . THR A 1 164 ? -16.312 -9.039 -11.375 1 90.38 164 THR A C 1
ATOM 1327 O O . THR A 1 164 ? -16.047 -8.984 -10.172 1 90.38 164 THR A O 1
ATOM 1330 N N . PHE A 1 165 ? -15.484 -8.805 -12.336 1 88.94 165 PHE A N 1
ATOM 1331 C CA . PHE A 1 165 ? -14.086 -8.688 -11.945 1 88.94 165 PHE A CA 1
ATOM 1332 C C . PHE A 1 165 ? -13.609 -7.25 -12.078 1 88.94 165 PHE A C 1
ATOM 1334 O O . PHE A 1 165 ? -13.219 -6.625 -11.086 1 88.94 165 PHE A O 1
ATOM 1341 N N . TYR A 1 166 ? -13.711 -6.668 -13.227 1 89.94 166 TYR A N 1
ATOM 1342 C CA . TYR A 1 166 ? -13.078 -5.383 -13.492 1 89.94 166 TYR A CA 1
ATOM 1343 C C . TYR A 1 166 ? -13.797 -4.254 -12.766 1 89.94 166 TYR A C 1
ATOM 1345 O O . TYR A 1 166 ? -13.164 -3.387 -12.164 1 89.94 166 TYR A O 1
ATOM 1353 N N . PHE A 1 167 ? -15.039 -4.324 -12.781 1 92.56 167 PHE A N 1
ATOM 1354 C CA . PHE A 1 167 ? -15.812 -3.213 -12.234 1 92.56 167 PHE A CA 1
ATOM 1355 C C . PHE A 1 167 ? -15.555 -3.062 -10.734 1 92.56 167 PHE A C 1
ATOM 1357 O O . PHE A 1 167 ? -15.18 -1.985 -10.273 1 92.56 167 PHE A O 1
ATOM 1364 N N . PRO A 1 168 ? -15.734 -4.07 -9.969 1 92.94 168 PRO A N 1
ATOM 1365 C CA . PRO A 1 168 ? -15.5 -3.908 -8.539 1 92.94 168 PRO A CA 1
ATOM 1366 C C . PRO A 1 168 ? -14.07 -3.455 -8.219 1 92.94 168 PRO A C 1
ATOM 1368 O O . PRO A 1 168 ? -13.867 -2.639 -7.316 1 92.94 168 PRO A O 1
ATOM 1371 N N . HIS A 1 169 ? -13.102 -3.9 -8.93 1 94.56 169 HIS A N 1
ATOM 1372 C CA . HIS A 1 169 ? -11.719 -3.535 -8.656 1 94.56 169 HIS A CA 1
ATOM 1373 C C . HIS A 1 169 ? -11.43 -2.102 -9.086 1 94.56 169 HIS A C 1
ATOM 1375 O O . HIS A 1 169 ? -10.781 -1.349 -8.352 1 94.56 169 HIS A O 1
ATOM 1381 N N . PHE A 1 170 ? -11.977 -1.722 -10.195 1 95.25 170 PHE A N 1
ATOM 1382 C CA . PHE A 1 170 ? -11.797 -0.344 -10.641 1 95.25 170 PHE A CA 1
ATOM 1383 C C . PHE A 1 170 ? -12.516 0.624 -9.711 1 95.25 170 PHE A C 1
ATOM 1385 O O . PHE A 1 170 ? -12 1.698 -9.398 1 95.25 170 PHE A O 1
ATOM 1392 N N . PHE A 1 171 ? -13.625 0.185 -9.336 1 96.69 171 PHE A N 1
ATOM 1393 C CA . PHE A 1 171 ? -14.398 1.027 -8.43 1 96.69 171 PHE A CA 1
ATOM 1394 C C . PHE A 1 171 ? -13.664 1.213 -7.105 1 96.69 171 PHE A C 1
ATOM 1396 O O . PHE A 1 171 ? -13.539 2.336 -6.613 1 96.69 171 PHE A O 1
ATOM 1403 N N . ALA A 1 172 ? -13.188 0.155 -6.516 1 96.69 172 ALA A N 1
ATOM 1404 C CA . ALA A 1 172 ? -12.461 0.224 -5.25 1 96.69 172 ALA A CA 1
ATOM 1405 C C . ALA A 1 172 ? -11.195 1.07 -5.383 1 96.69 172 ALA A C 1
ATOM 1407 O O . ALA A 1 172 ? -10.875 1.862 -4.496 1 96.69 172 ALA A O 1
ATOM 1408 N N . CYS A 1 173 ? -10.477 0.956 -6.441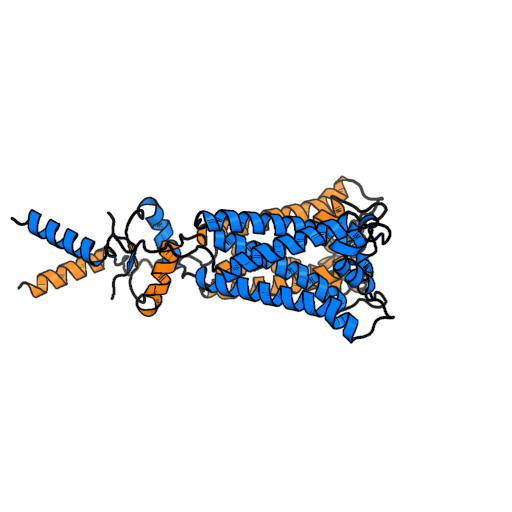 1 96.38 173 CYS A N 1
ATOM 1409 C CA . CYS A 1 173 ? -9.273 1.746 -6.688 1 96.38 173 CYS A CA 1
ATOM 1410 C C . CYS A 1 173 ? -9.609 3.23 -6.77 1 96.38 173 CYS A C 1
ATOM 1412 O O . CYS A 1 173 ? -8.914 4.059 -6.172 1 96.38 173 CYS A O 1
ATOM 1414 N N . THR A 1 174 ? -10.664 3.49 -7.48 1 97.25 174 THR A N 1
ATOM 1415 C CA . THR A 1 174 ? -11.07 4.879 -7.656 1 97.25 174 THR A CA 1
ATOM 1416 C C . THR A 1 174 ? -11.477 5.496 -6.32 1 97.25 174 THR A C 1
ATOM 1418 O O . THR A 1 174 ? -11.07 6.609 -5.992 1 97.25 174 THR A O 1
ATOM 1421 N N . MET A 1 175 ? -12.203 4.754 -5.582 1 97.94 175 MET A N 1
ATOM 1422 C CA . MET A 1 175 ? -12.633 5.262 -4.281 1 97.94 175 MET A CA 1
ATOM 1423 C C . MET A 1 175 ? -11.438 5.465 -3.354 1 97.94 175 MET A C 1
ATOM 1425 O O . MET A 1 175 ? -11.375 6.453 -2.621 1 97.94 175 MET A O 1
ATOM 1429 N N . ALA A 1 176 ? -10.547 4.547 -3.371 1 97.62 176 ALA A N 1
ATOM 1430 C CA . ALA A 1 176 ? -9.336 4.691 -2.568 1 97.62 176 ALA A CA 1
ATOM 1431 C C . ALA A 1 176 ? -8.555 5.941 -2.973 1 97.62 176 ALA A C 1
ATOM 1433 O O . ALA A 1 176 ? -8.062 6.676 -2.115 1 97.62 176 ALA A O 1
ATOM 1434 N N . LEU A 1 177 ? -8.516 6.172 -4.25 1 97.12 177 LEU A N 1
ATOM 1435 C CA . LEU A 1 177 ? -7.824 7.352 -4.746 1 97.12 177 LEU A CA 1
ATOM 1436 C C . LEU A 1 177 ? -8.539 8.625 -4.316 1 97.12 177 LEU A C 1
ATOM 1438 O O . LEU A 1 177 ? -7.898 9.633 -3.998 1 97.12 177 LEU A O 1
ATOM 1442 N N . PHE A 1 178 ? -9.828 8.539 -4.297 1 97.06 178 PHE A N 1
ATOM 1443 C CA . PHE A 1 178 ? -10.594 9.688 -3.834 1 97.06 178 PHE A CA 1
ATOM 1444 C C . PHE A 1 178 ? -10.312 9.969 -2.363 1 97.06 178 PHE A C 1
ATOM 1446 O O . PHE A 1 178 ? -10.148 11.125 -1.966 1 97.06 178 PHE A O 1
ATOM 1453 N N . VAL A 1 179 ? -10.258 8.977 -1.581 1 97.38 179 VAL A N 1
ATOM 1454 C CA . VAL A 1 179 ? -9.977 9.141 -0.161 1 97.38 179 VAL A CA 1
ATOM 1455 C C . VAL A 1 179 ? -8.57 9.727 0.019 1 97.38 179 VAL A C 1
ATOM 1457 O O . VAL A 1 179 ? -8.383 10.695 0.758 1 97.38 179 VAL A O 1
ATOM 1460 N N . ILE A 1 180 ? -7.609 9.172 -0.669 1 96.75 180 ILE A N 1
ATOM 1461 C CA . ILE A 1 180 ? -6.223 9.617 -0.583 1 96.75 180 ILE A CA 1
ATOM 1462 C C . ILE A 1 180 ? -6.133 11.086 -1.002 1 96.75 180 ILE A C 1
ATOM 1464 O O . ILE A 1 180 ? -5.461 11.883 -0.343 1 96.75 180 ILE A O 1
ATOM 1468 N N . SER A 1 181 ? -6.852 11.453 -2.021 1 95.25 181 SER A N 1
ATOM 1469 C CA . SER A 1 181 ? -6.828 12.828 -2.512 1 95.25 181 SER A CA 1
ATOM 1470 C C . SER A 1 181 ? -7.461 13.781 -1.507 1 95.25 181 SER A C 1
ATOM 1472 O O . SER A 1 181 ? -6.945 14.883 -1.274 1 95.25 181 SER A O 1
ATOM 1474 N N . ALA A 1 182 ? -8.508 13.398 -0.958 1 93.31 182 ALA A N 1
ATOM 1475 C CA . ALA A 1 182 ? -9.188 14.234 0.028 1 93.31 182 ALA A CA 1
ATOM 1476 C C . ALA A 1 182 ? -8.305 14.477 1.249 1 93.31 182 ALA A C 1
ATOM 1478 O O . ALA A 1 182 ? -8.219 15.602 1.747 1 93.31 182 ALA A O 1
ATOM 1479 N N . LEU A 1 183 ? -7.688 13.477 1.667 1 93.38 183 LEU A N 1
ATOM 1480 C CA . LEU A 1 183 ? -6.848 13.594 2.855 1 93.38 183 LEU A CA 1
ATOM 1481 C C . LEU A 1 183 ? -5.52 14.258 2.518 1 93.38 183 LEU A C 1
ATOM 1483 O O . LEU A 1 183 ? -4.895 14.883 3.381 1 93.38 183 LEU A O 1
ATOM 1487 N N . TRP A 1 184 ? -5.137 14.023 1.24 1 92.5 184 TRP A N 1
ATOM 1488 C CA . TRP A 1 184 ? -3.9 14.656 0.786 1 92.5 184 TRP A CA 1
ATOM 1489 C C . TRP A 1 184 ? -3.949 16.172 0.996 1 92.5 184 TRP A C 1
ATOM 1491 O O . TRP A 1 184 ? -3.025 16.75 1.564 1 92.5 184 TRP A O 1
ATOM 1501 N N . ASP A 1 185 ? -4.961 16.797 0.676 1 84.44 185 ASP A N 1
ATOM 1502 C CA . ASP A 1 185 ? -5.133 18.25 0.772 1 84.44 185 ASP A CA 1
ATOM 1503 C C . ASP A 1 185 ? -5.219 18.688 2.229 1 84.44 185 ASP A C 1
ATOM 1505 O O . ASP A 1 185 ? -4.746 19.781 2.58 1 84.44 185 ASP A O 1
ATOM 1509 N N . GLN A 1 186 ? -5.715 17.891 2.949 1 83.62 186 GLN A N 1
ATOM 1510 C CA . GLN A 1 186 ? -5.82 18.188 4.371 1 83.62 186 GLN A CA 1
ATOM 1511 C C . GLN A 1 186 ? -4.465 18.078 5.062 1 83.62 186 GLN A C 1
ATOM 1513 O O . GLN A 1 186 ? -4.121 18.922 5.898 1 83.62 186 GLN A O 1
ATOM 1518 N N . LEU A 1 187 ? -3.695 17.141 4.668 1 88.25 187 LEU A N 1
ATOM 1519 C CA . LEU A 1 187 ? -2.459 16.828 5.375 1 88.25 187 LEU A CA 1
ATOM 1520 C C . LEU A 1 187 ? -1.286 17.609 4.809 1 88.25 187 LEU A C 1
ATOM 1522 O O . LEU A 1 187 ? -0.281 17.812 5.496 1 88.25 187 LEU A O 1
ATOM 1526 N N . ALA A 1 188 ? -1.421 18 3.609 1 86.62 188 ALA A N 1
ATOM 1527 C CA . ALA A 1 188 ? -0.308 18.672 2.947 1 86.62 188 ALA A CA 1
ATOM 1528 C C . ALA A 1 188 ? -0.205 20.125 3.393 1 86.62 188 ALA A C 1
ATOM 1530 O O . ALA A 1 188 ? -0.398 21.047 2.59 1 86.62 188 ALA A O 1
ATOM 1531 N N . ILE A 1 189 ? 0.148 20.312 4.641 1 80.69 189 ILE A N 1
ATOM 1532 C CA . ILE A 1 189 ? 0.417 21.641 5.199 1 80.69 189 ILE A CA 1
ATOM 1533 C C . ILE A 1 189 ? 1.879 22 4.961 1 80.69 189 ILE A C 1
ATOM 1535 O O . ILE A 1 189 ? 2.768 21.156 5.07 1 80.69 189 ILE A O 1
ATOM 1539 N N . PRO A 1 190 ? 2.062 23.219 4.582 1 77.88 190 PRO A N 1
ATOM 1540 C CA . PRO A 1 190 ? 3.439 23.625 4.309 1 77.88 190 PRO A CA 1
ATOM 1541 C C . PRO A 1 190 ? 4.379 23.375 5.488 1 77.88 190 PRO A C 1
ATOM 1543 O O . PRO A 1 190 ? 3.969 23.5 6.645 1 77.88 190 PRO A O 1
ATOM 1546 N N . LEU A 1 191 ? 5.535 23.109 5.109 1 77.69 191 LEU A N 1
ATOM 1547 C CA . LEU A 1 191 ? 6.555 22.719 6.074 1 77.69 191 LEU A CA 1
ATOM 1548 C C . LEU A 1 191 ? 6.785 23.812 7.105 1 77.69 191 LEU A C 1
ATOM 1550 O O . LEU A 1 191 ? 7.02 23.531 8.281 1 77.69 191 LEU A O 1
ATOM 1554 N N . ARG A 1 192 ? 6.695 24.953 6.66 1 73.81 192 ARG A N 1
ATOM 1555 C CA . ARG A 1 192 ? 6.934 26.078 7.551 1 73.81 192 ARG A CA 1
ATOM 1556 C C . ARG A 1 192 ? 5.938 26.094 8.703 1 73.81 192 ARG A C 1
ATOM 1558 O O . ARG A 1 192 ? 6.305 26.375 9.844 1 73.81 192 ARG A O 1
ATOM 1565 N N . ILE A 1 193 ? 4.746 25.781 8.383 1 73.5 193 ILE A N 1
ATOM 1566 C CA . ILE A 1 193 ? 3.697 25.766 9.398 1 73.5 193 ILE A CA 1
ATOM 1567 C C . ILE A 1 193 ? 3.877 24.547 10.305 1 73.5 193 ILE A C 1
ATOM 1569 O O . ILE A 1 193 ? 3.703 24.641 11.523 1 73.5 193 ILE A O 1
ATOM 1573 N N . GLN A 1 194 ? 4.27 23.5 9.719 1 74.38 194 GLN A N 1
ATOM 1574 C CA . GLN A 1 194 ? 4.512 22.297 10.508 1 74.38 194 GLN A CA 1
ATOM 1575 C C . GLN A 1 194 ? 5.637 22.5 11.516 1 74.38 194 GLN A C 1
ATOM 1577 O O . GLN A 1 194 ? 5.496 22.172 12.695 1 74.38 194 GLN A O 1
ATOM 1582 N N . ASN A 1 195 ? 6.629 22.953 10.977 1 73.12 195 ASN A N 1
ATOM 1583 C CA . ASN A 1 195 ? 7.789 23.188 11.828 1 73.12 195 ASN A CA 1
ATOM 1584 C C . ASN A 1 195 ? 7.473 24.172 12.945 1 73.12 195 ASN A C 1
ATOM 1586 O O . ASN A 1 195 ? 7.902 23.984 14.086 1 73.12 195 ASN A O 1
ATOM 1590 N N . LYS A 1 196 ? 6.801 25.203 12.555 1 69.94 196 LYS A N 1
ATOM 1591 C CA . LYS A 1 196 ? 6.434 26.203 13.562 1 69.94 196 LYS A CA 1
ATOM 1592 C C . LYS A 1 196 ? 5.559 25.578 14.648 1 69.94 196 LYS A C 1
ATOM 1594 O O . LYS A 1 196 ? 5.699 25.906 15.828 1 69.94 196 LYS A O 1
ATOM 1599 N N . TYR A 1 197 ? 4.719 24.797 14.188 1 71.62 197 TYR A N 1
ATOM 1600 C CA . TYR A 1 197 ? 3.867 24.125 15.164 1 71.62 197 TYR A CA 1
ATOM 1601 C C . TYR A 1 197 ? 4.695 23.25 16.094 1 71.62 197 TYR A C 1
ATOM 1603 O O . TYR A 1 197 ? 4.562 23.344 17.328 1 71.62 197 TYR A O 1
ATOM 1611 N N . TRP A 1 198 ? 5.566 22.453 15.641 1 73.44 198 TRP A N 1
ATOM 1612 C CA . TRP A 1 198 ? 6.285 21.484 16.469 1 73.44 198 TRP A CA 1
ATOM 1613 C C . TRP A 1 198 ? 7.348 22.188 17.312 1 73.44 198 TRP A C 1
ATOM 1615 O O . TRP A 1 198 ? 7.668 21.719 18.422 1 73.44 198 TRP A O 1
ATOM 1625 N N . GLU A 1 199 ? 7.828 23.234 16.828 1 71.94 199 GLU A N 1
ATOM 1626 C CA . GLU A 1 199 ? 8.75 24.031 17.625 1 71.94 199 GLU A CA 1
ATOM 1627 C C . GLU A 1 199 ? 8.039 24.625 18.844 1 71.94 199 GLU A C 1
ATOM 1629 O O . GLU A 1 199 ? 8.641 24.797 19.906 1 71.94 199 GLU A O 1
ATOM 1634 N N . ASN A 1 200 ? 6.785 24.891 18.625 1 63.62 200 ASN A N 1
ATOM 1635 C CA . ASN A 1 200 ? 6.062 25.609 19.672 1 63.62 200 ASN A CA 1
ATOM 1636 C C . ASN A 1 200 ? 5.031 24.719 20.359 1 63.62 200 ASN A C 1
ATOM 1638 O O . ASN A 1 200 ? 4.168 25.203 21.094 1 63.62 200 ASN A O 1
ATOM 1642 N N . TYR A 1 201 ? 4.992 23.516 19.984 1 62.69 201 TYR A N 1
ATOM 1643 C CA . TYR A 1 201 ? 3.961 22.578 20.406 1 62.69 201 TYR A CA 1
ATOM 1644 C C . TYR A 1 201 ? 3.857 22.531 21.922 1 62.69 201 TYR A C 1
ATOM 1646 O O . TYR A 1 201 ? 2.766 22.375 22.469 1 62.69 201 TYR A O 1
ATOM 1654 N N . ASP A 1 202 ? 4.984 22.453 22.609 1 55.75 202 ASP A N 1
ATOM 1655 C CA . ASP A 1 202 ? 4.93 22.469 24.062 1 55.75 202 ASP A CA 1
ATOM 1656 C C . ASP A 1 202 ? 4.32 23.766 24.578 1 55.75 202 ASP A C 1
ATOM 1658 O O . ASP A 1 202 ? 3.793 23.828 25.688 1 55.75 202 ASP A O 1
ATOM 1662 N N . ARG A 1 203 ? 4.461 24.828 23.844 1 48.06 203 ARG A N 1
ATOM 1663 C CA . ARG A 1 203 ? 3.961 26.141 24.234 1 48.06 203 ARG A CA 1
ATOM 1664 C C . ARG A 1 203 ? 2.562 26.375 23.672 1 48.06 203 ARG A C 1
ATOM 1666 O O . ARG A 1 203 ? 1.893 27.344 24.047 1 48.06 203 ARG A O 1
ATOM 1673 N N . ALA A 1 204 ? 2.346 25.656 22.688 1 46.06 204 ALA A N 1
ATOM 1674 C CA . ALA A 1 204 ? 1.201 25.953 21.828 1 46.06 204 ALA A CA 1
ATOM 1675 C C . ALA A 1 204 ? -0.109 25.562 22.516 1 46.06 204 ALA A C 1
ATOM 1677 O O . ALA A 1 204 ? -1.111 25.297 21.844 1 46.06 204 ALA A O 1
ATOM 1678 N N . SER A 1 205 ? -0.021 25.281 23.75 1 41.94 205 SER A N 1
ATOM 1679 C CA . SER A 1 205 ? -1.41 25.203 24.188 1 41.94 205 SER A CA 1
ATOM 1680 C C . SER A 1 205 ? -2.229 26.375 23.641 1 41.94 205 SER A C 1
ATOM 1682 O O . SER A 1 205 ? -3.447 26.422 23.828 1 41.94 205 SER A O 1
ATOM 1684 N N . GLY A 1 206 ? -1.646 27.484 23.062 1 36 206 GLY A N 1
ATOM 1685 C CA . GLY A 1 206 ? -2.361 28.703 22.75 1 36 206 GLY A CA 1
ATOM 1686 C C . GLY A 1 206 ? -2.848 28.766 21.312 1 36 206 GLY A C 1
ATOM 1687 O O . GLY A 1 206 ? -2.6 27.844 20.531 1 36 206 GLY A O 1
ATOM 1688 N N . HIS A 1 207 ? -3.752 29.906 20.938 1 40.25 207 HIS A N 1
ATOM 1689 C CA . HIS A 1 207 ? -4.469 30.297 19.719 1 40.25 207 HIS A CA 1
ATOM 1690 C C . HIS A 1 207 ? -3.498 30.594 18.578 1 40.25 207 HIS A C 1
ATOM 1692 O O . HIS A 1 207 ? -2.447 31.188 18.797 1 40.25 207 HIS A O 1
ATOM 1698 N N . LEU A 1 208 ? -3.379 29.797 17.625 1 45.41 208 LEU A N 1
ATOM 1699 C CA . LEU A 1 208 ? -2.648 30.094 16.391 1 45.41 208 LEU A CA 1
ATOM 1700 C C . LEU A 1 208 ? -3.102 31.422 15.797 1 45.41 208 LEU A C 1
ATOM 1702 O O . LEU A 1 208 ? -4.293 31.609 15.555 1 45.41 208 LEU A O 1
ATOM 1706 N N . VAL A 1 209 ? -2.406 32.625 16.047 1 41.75 209 VAL A N 1
ATOM 1707 C CA . VAL A 1 209 ? -2.76 33.906 15.438 1 41.75 209 VAL A CA 1
ATOM 1708 C C . VAL A 1 209 ? -1.98 34.094 14.141 1 41.75 209 VAL A C 1
ATOM 1710 O O . VAL A 1 209 ? -0.762 33.906 14.109 1 41.75 209 VAL A O 1
ATOM 1713 N N . PHE A 1 210 ? -2.576 33.938 13.07 1 39.44 210 PHE A N 1
ATOM 1714 C CA . PHE A 1 210 ? -2.01 34.25 11.766 1 39.44 210 PHE A CA 1
ATOM 1715 C C . PHE A 1 210 ? -1.933 35.75 11.57 1 39.44 210 PHE A C 1
ATOM 1717 O O . PHE A 1 210 ? -2.926 36.469 11.758 1 39.44 210 PHE A O 1
ATOM 1724 N N . LYS A 1 211 ? -0.724 36.406 11.82 1 34.09 211 LYS A N 1
ATOM 1725 C CA . LYS A 1 211 ? -0.629 37.844 11.648 1 34.09 211 LYS A CA 1
ATOM 1726 C C . LYS A 1 211 ? -0.572 38.219 10.172 1 34.09 211 LYS A C 1
ATOM 1728 O O . LYS A 1 211 ? 0.145 37.594 9.391 1 34.09 211 LYS A O 1
ATOM 1733 N N . ARG A 1 212 ? -1.554 38.969 9.672 1 33.34 212 ARG A N 1
ATOM 1734 C CA . ARG A 1 212 ? -1.624 39.688 8.398 1 33.34 212 ARG A CA 1
ATOM 1735 C C . ARG A 1 212 ? -0.413 40.594 8.203 1 33.34 212 ARG A C 1
ATOM 1737 O O . ARG A 1 212 ? -0.04 41.344 9.117 1 33.34 212 ARG A O 1
ATOM 1744 N N . ASN A 1 213 ? 0.611 40.156 7.234 1 28.19 213 ASN A N 1
ATOM 1745 C CA . ASN A 1 213 ? 1.435 41.312 6.895 1 28.19 213 ASN A CA 1
ATOM 1746 C C . ASN A 1 213 ? 0.61 42.438 6.238 1 28.19 213 ASN A C 1
ATOM 1748 O O . ASN A 1 213 ? -0.24 42.156 5.391 1 28.19 213 ASN A O 1
ATOM 1752 N N . MET B 1 1 ? 3.182 62.438 17.469 1 41.47 1 MET B N 1
ATOM 1753 C CA . MET B 1 1 ? 4.156 61.719 18.297 1 41.47 1 MET B CA 1
ATOM 1754 C C . MET B 1 1 ? 3.682 60.281 18.594 1 41.47 1 MET B C 1
ATOM 1756 O O . MET B 1 1 ? 4.496 59.375 18.781 1 41.47 1 MET B O 1
ATOM 1760 N N . SER B 1 2 ? 2.357 60 18.578 1 53.44 2 SER B N 1
ATOM 1761 C CA . SER B 1 2 ? 1.767 58.688 18.891 1 53.44 2 SER B CA 1
ATOM 1762 C C . SER B 1 2 ? 1.893 57.719 17.719 1 53.44 2 SER B C 1
ATOM 1764 O O . SER B 1 2 ? 2.125 56.531 17.906 1 53.44 2 SER B O 1
ATOM 1766 N N . SER B 1 3 ? 1.938 58.219 16.547 1 54.16 3 SER B N 1
ATOM 1767 C CA . SER B 1 3 ? 2.037 57.344 15.383 1 54.16 3 SER B CA 1
ATOM 1768 C C . SER B 1 3 ? 3.438 56.75 15.25 1 54.16 3 SER B C 1
ATOM 1770 O O . SER B 1 3 ? 3.6 55.625 14.805 1 54.16 3 SER B O 1
ATOM 1772 N N . ARG B 1 4 ? 4.457 57.406 15.609 1 55.09 4 ARG B N 1
ATOM 1773 C CA . ARG B 1 4 ? 5.832 56.938 15.508 1 55.09 4 ARG B CA 1
ATOM 1774 C C . ARG B 1 4 ? 6.125 55.875 16.562 1 55.09 4 ARG B C 1
ATOM 1776 O O . ARG B 1 4 ? 6.902 54.938 16.312 1 55.09 4 ARG B O 1
ATOM 1783 N N . LYS B 1 5 ? 5.613 55.969 17.734 1 56.28 5 LYS B N 1
ATOM 1784 C CA . LYS B 1 5 ? 5.84 54.969 18.766 1 56.28 5 LYS B CA 1
ATOM 1785 C C . LYS B 1 5 ? 5.188 53.625 18.391 1 56.28 5 LYS B C 1
ATOM 1787 O O . LYS B 1 5 ? 5.738 52.562 18.672 1 56.28 5 LYS B O 1
ATOM 1792 N N . SER B 1 6 ? 4.035 53.781 17.734 1 47.5 6 SER B N 1
ATOM 1793 C CA . SER B 1 6 ? 3.383 52.531 17.297 1 47.5 6 SER B CA 1
ATOM 1794 C C . SER B 1 6 ? 4.145 51.875 16.156 1 47.5 6 SER B C 1
ATOM 1796 O O . SER B 1 6 ? 4.266 50.656 16.094 1 47.5 6 SER B O 1
ATOM 1798 N N . GLU B 1 7 ? 4.727 52.719 15.281 1 48.44 7 GLU B N 1
ATOM 1799 C CA . GLU B 1 7 ? 5.566 52.156 14.227 1 48.44 7 GLU B CA 1
ATOM 1800 C C . GLU B 1 7 ? 6.883 51.625 14.797 1 48.44 7 GLU B C 1
ATOM 1802 O O . GLU B 1 7 ? 7.367 50.562 14.367 1 48.44 7 GLU B O 1
ATOM 1807 N N . HIS B 1 8 ? 7.484 52.25 15.711 1 48.69 8 HIS B N 1
ATOM 1808 C CA . HIS B 1 8 ? 8.734 51.781 16.312 1 48.69 8 HIS B CA 1
ATOM 1809 C C . HIS B 1 8 ? 8.523 50.5 17.062 1 48.69 8 HIS B C 1
ATOM 1811 O O . HIS B 1 8 ? 9.367 49.594 17.016 1 48.69 8 HIS B O 1
ATOM 1817 N N . ARG B 1 9 ? 7.418 50.281 17.797 1 43.84 9 ARG B N 1
ATOM 1818 C CA . ARG B 1 9 ? 7.141 49.031 18.5 1 43.84 9 ARG B CA 1
ATOM 1819 C C . ARG B 1 9 ? 6.801 47.906 17.516 1 43.84 9 ARG B C 1
ATOM 1821 O O . ARG B 1 9 ? 7.055 46.75 17.797 1 43.84 9 ARG B O 1
ATOM 1828 N N . ARG B 1 10 ? 6.18 48.25 16.406 1 44.94 10 ARG B N 1
ATOM 1829 C CA . ARG B 1 10 ? 5.977 47.25 15.352 1 44.94 10 ARG B CA 1
ATOM 1830 C C . ARG B 1 10 ? 7.301 46.875 14.703 1 44.94 10 ARG B C 1
ATOM 1832 O O . ARG B 1 10 ? 7.535 45.688 14.406 1 44.94 10 ARG B O 1
ATOM 1839 N N . ARG B 1 11 ? 8.164 47.781 14.484 1 46.31 11 ARG B N 1
ATOM 1840 C CA . ARG B 1 11 ? 9.477 47.469 13.945 1 46.31 11 ARG B CA 1
ATOM 1841 C C . ARG B 1 11 ? 10.305 46.656 14.953 1 46.31 11 ARG B C 1
ATOM 1843 O O . ARG B 1 11 ? 11.023 45.75 14.578 1 46.31 11 ARG B O 1
ATOM 1850 N N . LYS B 1 12 ? 10.352 47.031 16.188 1 44.47 12 LYS B N 1
ATOM 1851 C CA . LYS B 1 12 ? 11.062 46.219 17.188 1 44.47 12 LYS B CA 1
ATOM 1852 C C . LYS B 1 12 ? 10.445 44.844 17.328 1 44.47 12 LYS B C 1
ATOM 1854 O O . LYS B 1 12 ? 11.164 43.844 17.469 1 44.47 12 LYS B O 1
ATOM 1859 N N . PHE B 1 13 ? 9.133 44.781 17.469 1 35.25 13 PHE B N 1
ATOM 1860 C CA . PHE B 1 13 ? 8.469 43.5 17.5 1 35.25 13 PHE B CA 1
ATOM 1861 C C . PHE B 1 13 ? 8.711 42.719 16.203 1 35.25 13 PHE B C 1
ATOM 1863 O O . PHE B 1 13 ? 8.938 41.531 16.219 1 35.25 13 PHE B O 1
ATOM 1870 N N . ASP B 1 14 ? 8.625 43.375 15.039 1 39.66 14 ASP B N 1
ATOM 1871 C CA . ASP B 1 14 ? 9.016 42.781 13.781 1 39.66 14 ASP B CA 1
ATOM 1872 C C . ASP B 1 14 ? 10.508 42.406 13.773 1 39.66 14 ASP B C 1
ATOM 1874 O O . ASP B 1 14 ? 10.906 41.406 13.211 1 39.66 14 ASP B O 1
ATOM 1878 N N . LYS B 1 15 ? 11.344 43.219 14.203 1 43.72 15 LYS B N 1
ATOM 1879 C CA . LYS B 1 15 ? 12.781 42.969 14.281 1 43.72 15 LYS B CA 1
ATOM 1880 C C . LYS B 1 15 ? 13.078 41.812 15.25 1 43.72 15 LYS B C 1
ATOM 1882 O O . LYS B 1 15 ? 14.008 41.031 15.031 1 43.72 15 LYS B O 1
ATOM 1887 N N . GLN B 1 16 ? 12.539 41.75 16.438 1 36.34 16 GLN B N 1
ATOM 1888 C CA . GLN B 1 16 ? 12.805 40.656 17.375 1 36.34 16 GLN B CA 1
ATOM 1889 C C . GLN B 1 16 ? 12.375 39.312 16.781 1 36.34 16 GLN B C 1
ATOM 1891 O O . GLN B 1 16 ? 12.875 38.281 17.188 1 36.34 16 GLN B O 1
ATOM 1896 N N . PHE B 1 17 ? 11.273 39.219 16.078 1 34.16 17 PHE B N 1
ATOM 1897 C CA . PHE B 1 17 ? 10.898 37.969 15.391 1 34.16 17 PHE B CA 1
ATOM 1898 C C . PHE B 1 17 ? 11.523 37.938 14 1 34.16 17 PHE B C 1
ATOM 1900 O O . PHE B 1 17 ? 11.266 37 13.234 1 34.16 17 PHE B O 1
ATOM 1907 N N . GLU B 1 18 ? 11.977 39 13.383 1 35.41 18 GLU B N 1
ATOM 1908 C CA . GLU B 1 18 ? 12.898 38.875 12.25 1 35.41 18 GLU B CA 1
ATOM 1909 C C . GLU B 1 18 ? 14.109 38 12.633 1 35.41 18 GLU B C 1
ATOM 1911 O O . GLU B 1 18 ? 14.844 38.375 13.562 1 35.41 18 GLU B O 1
ATOM 1916 N N . LEU B 1 19 ? 13.953 36.656 12.516 1 34.09 19 LEU B N 1
ATOM 1917 C CA . LEU B 1 19 ? 15.25 35.969 12.586 1 34.09 19 LEU B CA 1
ATOM 1918 C C . LEU B 1 19 ? 16.344 36.844 11.977 1 34.09 19 LEU B C 1
ATOM 1920 O O . LEU B 1 19 ? 16.078 37.656 11.078 1 34.09 19 LEU B O 1
ATOM 1924 N N . PRO B 1 20 ? 17.406 37.188 12.648 1 33.53 20 PRO B N 1
ATOM 1925 C CA . PRO B 1 20 ? 18.453 37.938 11.953 1 33.53 20 PRO B CA 1
ATOM 1926 C C . PRO B 1 20 ? 18.5 37.625 10.453 1 33.53 20 PRO B C 1
ATOM 1928 O O . PRO B 1 20 ? 18.219 36.5 10.039 1 33.53 20 PRO B O 1
ATOM 1931 N N . SER B 1 21 ? 18.297 38.562 9.539 1 37.47 21 SER B N 1
ATOM 1932 C CA . SER B 1 21 ? 18.422 38.531 8.086 1 37.47 21 SER B CA 1
ATOM 1933 C C . SER B 1 21 ? 19.469 37.531 7.637 1 37.47 21 SER B C 1
ATOM 1935 O O . SER B 1 21 ? 19.359 36.969 6.547 1 37.47 21 SER B O 1
ATOM 1937 N N . GLY B 1 22 ? 20.594 37.469 8.117 1 37.09 22 GLY B N 1
ATOM 1938 C CA . GLY B 1 22 ? 21.781 36.719 7.688 1 37.09 22 GLY B CA 1
ATOM 1939 C C . GLY B 1 22 ? 21.656 35.219 7.922 1 37.09 22 GLY B C 1
ATOM 1940 O O . GLY B 1 22 ? 22.531 34.469 7.531 1 37.09 22 GLY B O 1
ATOM 1941 N N . VAL B 1 23 ? 21.203 34.812 9.086 1 35.38 23 VAL B N 1
ATOM 1942 C CA . VAL B 1 23 ? 21.141 33.344 9.227 1 35.38 23 VAL B CA 1
ATOM 1943 C C . VAL B 1 23 ? 20.078 32.781 8.281 1 35.38 23 VAL B C 1
ATOM 1945 O O . VAL B 1 23 ? 18.891 33.062 8.461 1 35.38 23 VAL B O 1
ATOM 1948 N N . GLU B 1 24 ? 20.266 32.75 7.008 1 37.06 24 GLU B N 1
ATOM 1949 C CA . GLU B 1 24 ? 19.5 31.953 6.066 1 37.06 24 GLU B CA 1
ATOM 1950 C C . GLU B 1 24 ? 18.797 30.797 6.773 1 37.06 24 GLU B C 1
ATOM 1952 O O . GLU B 1 24 ? 19.469 29.922 7.332 1 37.06 24 GLU B O 1
ATOM 1957 N N . GLN B 1 25 ? 17.859 30.984 7.641 1 38.16 25 GLN B N 1
ATOM 1958 C CA . GLN B 1 25 ? 17.141 29.844 8.188 1 38.16 25 GLN B CA 1
ATOM 1959 C C . GLN B 1 25 ? 17.094 28.688 7.188 1 38.16 25 GLN B C 1
ATOM 1961 O O . GLN B 1 25 ? 16.562 28.828 6.09 1 38.16 25 GLN B O 1
ATOM 1966 N N . LEU B 1 26 ? 18.078 27.984 7 1 40.72 26 LEU B N 1
ATOM 1967 C CA . LEU B 1 26 ? 18.047 26.766 6.195 1 40.72 26 LEU B CA 1
ATOM 1968 C C . LEU B 1 26 ? 16.672 26.125 6.238 1 40.72 26 LEU B C 1
ATOM 1970 O O . LEU B 1 26 ? 16.156 25.828 7.32 1 40.72 26 LEU B O 1
ATOM 1974 N N . GLU B 1 27 ? 15.734 26.719 5.496 1 51.62 27 GLU B N 1
ATOM 1975 C CA . GLU B 1 27 ? 14.422 26.078 5.363 1 51.62 27 GLU B CA 1
ATOM 1976 C C . GLU B 1 27 ? 14.508 24.578 5.617 1 51.62 27 GLU B C 1
ATOM 1978 O O . GLU B 1 27 ? 15.414 23.906 5.105 1 51.62 27 GLU B O 1
ATOM 1983 N N . PRO B 1 28 ? 14.062 24.141 6.742 1 59.44 28 PRO B N 1
ATOM 1984 C CA . PRO B 1 28 ? 14.148 22.719 7.059 1 59.44 28 PRO B CA 1
ATOM 1985 C C . PRO B 1 28 ? 13.773 21.828 5.875 1 59.44 28 PRO B C 1
ATOM 1987 O O . PRO B 1 28 ? 12.953 22.219 5.035 1 59.44 28 PRO B O 1
ATOM 1990 N N . ASN B 1 29 ? 14.578 20.984 5.57 1 71.56 29 ASN B N 1
ATOM 1991 C CA . ASN B 1 29 ? 14.398 20.016 4.5 1 71.56 29 ASN B CA 1
ATOM 1992 C C . ASN B 1 29 ? 13.055 19.297 4.617 1 71.56 29 ASN B C 1
ATOM 1994 O O . ASN B 1 29 ? 12.602 18.984 5.723 1 71.56 29 ASN B O 1
ATOM 1998 N N . ALA B 1 30 ? 12.391 19.344 3.543 1 82.19 30 ALA B N 1
ATOM 1999 C CA . ALA B 1 30 ? 11.094 18.672 3.482 1 82.19 30 ALA B CA 1
ATOM 2000 C C . ALA B 1 30 ? 11.188 17.25 4.008 1 82.19 30 ALA B C 1
ATOM 2002 O O . ALA B 1 30 ? 10.234 16.734 4.613 1 82.19 30 ALA B O 1
ATOM 2003 N N . LEU B 1 31 ? 12.422 16.641 3.783 1 92.31 31 LEU B N 1
ATOM 2004 C CA . LEU B 1 31 ? 12.656 15.281 4.258 1 92.31 31 LEU B CA 1
ATOM 2005 C C . LEU B 1 31 ? 13.984 15.195 5.004 1 92.31 31 LEU B C 1
ATOM 2007 O O . LEU B 1 31 ? 14.969 15.828 4.613 1 92.31 31 LEU B O 1
ATOM 2011 N N . PRO B 1 32 ? 13.945 14.461 6.062 1 91.75 32 PRO B N 1
ATOM 2012 C CA . PRO B 1 32 ? 15.25 14.172 6.664 1 91.75 32 PRO B CA 1
ATOM 2013 C C . PRO B 1 32 ? 16.234 13.547 5.68 1 91.75 32 PRO B C 1
ATOM 2015 O O . PRO B 1 32 ? 15.828 12.789 4.797 1 91.75 32 PRO B O 1
ATOM 2018 N N . VAL B 1 33 ? 17.422 13.773 5.906 1 93.38 33 VAL B N 1
ATOM 2019 C CA . VAL B 1 33 ? 18.469 13.336 4.98 1 93.38 33 VAL B CA 1
ATOM 2020 C C . VAL B 1 33 ? 18.469 11.812 4.883 1 93.38 33 VAL B C 1
ATOM 2022 O O . VAL B 1 33 ? 18.594 11.25 3.791 1 93.38 33 VAL B O 1
ATOM 2025 N N . TRP B 1 34 ? 18.406 11.156 5.957 1 96.31 34 TRP B N 1
ATOM 2026 C CA . TRP B 1 34 ? 18.469 9.695 5.949 1 96.31 34 TRP B CA 1
ATOM 2027 C C . TRP B 1 34 ? 17.297 9.102 5.168 1 96.31 34 TRP B C 1
ATOM 2029 O O . TRP B 1 34 ? 17.422 8.023 4.578 1 96.31 34 TRP B O 1
ATOM 2039 N N . VAL B 1 35 ? 16.156 9.773 5.172 1 97.19 35 VAL B N 1
ATOM 2040 C CA . VAL B 1 35 ? 15.008 9.312 4.406 1 97.19 35 VAL B CA 1
ATOM 2041 C C . VAL B 1 35 ? 15.281 9.469 2.912 1 97.19 35 VAL B C 1
ATOM 2043 O O . VAL B 1 35 ? 14.961 8.578 2.121 1 97.19 35 VAL B O 1
ATOM 2046 N N . SER B 1 36 ? 15.867 10.578 2.582 1 96.69 36 SER B N 1
ATOM 2047 C CA . SER B 1 36 ? 16.219 10.797 1.182 1 96.69 36 SER B CA 1
ATOM 2048 C C . SER B 1 36 ? 17.219 9.75 0.691 1 96.69 36 SER B C 1
ATOM 2050 O O . SER B 1 36 ? 17.078 9.234 -0.418 1 96.69 36 SER B O 1
ATOM 2052 N N . LEU B 1 37 ? 18.109 9.445 1.47 1 97.31 37 LEU B N 1
ATOM 2053 C CA . LEU B 1 37 ? 19.094 8.422 1.111 1 97.31 37 LEU B CA 1
ATOM 2054 C C . LEU B 1 37 ? 18.422 7.055 0.973 1 97.31 37 LEU B C 1
ATOM 2056 O O . LEU B 1 37 ? 18.766 6.289 0.068 1 97.31 37 LEU B O 1
ATOM 2060 N N . TRP B 1 38 ? 17.578 6.832 1.862 1 97.94 38 TRP B N 1
ATOM 2061 C CA . TRP B 1 38 ? 16.828 5.574 1.81 1 97.94 38 TRP B CA 1
ATOM 2062 C C . TRP B 1 38 ? 16.016 5.477 0.525 1 97.94 38 TRP B C 1
ATOM 2064 O O . TRP B 1 38 ? 16 4.434 -0.129 1 97.94 38 TRP B O 1
ATOM 2074 N N . LEU B 1 39 ? 15.359 6.566 0.145 1 98.12 39 LEU B N 1
ATOM 2075 C CA . LEU B 1 39 ? 14.57 6.578 -1.082 1 98.12 39 LEU B CA 1
ATOM 2076 C C . LEU B 1 39 ? 15.461 6.348 -2.301 1 98.12 39 LEU B C 1
ATOM 2078 O O . LEU B 1 39 ? 15.086 5.625 -3.225 1 98.12 39 LEU B O 1
ATOM 2082 N N . MET B 1 40 ? 16.641 6.902 -2.254 1 98 40 MET B N 1
ATOM 2083 C CA . MET B 1 40 ? 17.562 6.703 -3.359 1 98 40 MET B CA 1
ATOM 2084 C C . MET B 1 40 ? 18.016 5.25 -3.434 1 98 40 MET B C 1
ATOM 2086 O O . MET B 1 40 ? 18.031 4.652 -4.512 1 98 40 MET B O 1
ATOM 2090 N N . ALA B 1 41 ? 18.328 4.746 -2.336 1 97.81 41 ALA B N 1
ATOM 2091 C CA . ALA B 1 41 ? 18.797 3.367 -2.279 1 97.81 41 ALA B CA 1
ATOM 2092 C C . ALA B 1 41 ? 17.719 2.396 -2.756 1 97.81 41 ALA B C 1
ATOM 2094 O O . ALA B 1 41 ? 18 1.503 -3.561 1 97.81 41 ALA B O 1
ATOM 2095 N N . THR B 1 42 ? 16.5 2.562 -2.287 1 97.69 42 THR B N 1
ATOM 2096 C CA . THR B 1 42 ? 15.438 1.633 -2.648 1 97.69 42 THR B CA 1
ATOM 2097 C C . THR B 1 42 ? 15.047 1.807 -4.113 1 97.69 42 THR B C 1
ATOM 2099 O O . THR B 1 42 ? 14.594 0.857 -4.758 1 97.69 42 THR B O 1
ATOM 2102 N N . THR B 1 43 ? 15.25 3 -4.594 1 98.25 43 THR B N 1
ATOM 2103 C CA . THR B 1 43 ? 15 3.225 -6.016 1 98.25 43 THR B CA 1
ATOM 2104 C C . THR B 1 43 ? 15.992 2.439 -6.871 1 98.25 43 THR B C 1
ATOM 2106 O O . THR B 1 43 ? 15.602 1.766 -7.824 1 98.25 43 THR B O 1
ATOM 2109 N N . LEU B 1 44 ? 17.219 2.488 -6.457 1 97.25 44 LEU B N 1
ATOM 2110 C CA . LEU B 1 44 ? 18.25 1.794 -7.211 1 97.25 44 LEU B CA 1
ATOM 2111 C C . LEU B 1 44 ? 18.078 0.282 -7.105 1 97.25 44 LEU B C 1
ATOM 2113 O O . LEU B 1 44 ? 18.125 -0.425 -8.117 1 97.25 44 LEU B O 1
ATOM 2117 N N . ILE B 1 45 ? 17.844 -0.171 -5.949 1 96.06 45 ILE B N 1
ATOM 2118 C CA . ILE B 1 45 ? 17.656 -1.6 -5.723 1 96.06 45 ILE B CA 1
ATOM 2119 C C . ILE B 1 45 ? 16.406 -2.076 -6.445 1 96.06 45 ILE B C 1
ATOM 2121 O O . ILE B 1 45 ? 16.406 -3.133 -7.082 1 96.06 45 ILE B O 1
ATOM 2125 N N . GLY B 1 46 ? 15.336 -1.253 -6.277 1 96.75 46 GLY B N 1
ATOM 2126 C CA . GLY B 1 46 ? 14.102 -1.603 -6.965 1 96.75 46 GLY B CA 1
ATOM 2127 C C . GLY B 1 46 ? 14.25 -1.647 -8.477 1 96.75 46 GLY B C 1
ATOM 2128 O O . GLY B 1 46 ? 13.664 -2.504 -9.133 1 96.75 46 GLY B O 1
ATOM 2129 N N . PHE B 1 47 ? 15.039 -0.803 -9 1 96.94 47 PHE B N 1
ATOM 2130 C CA . PHE B 1 47 ? 15.258 -0.77 -10.445 1 96.94 47 PHE B CA 1
ATOM 2131 C C . PHE B 1 47 ? 15.977 -2.033 -10.906 1 96.94 47 PHE B C 1
ATOM 2133 O O . PHE B 1 47 ? 15.57 -2.65 -11.898 1 96.94 47 PHE B O 1
ATOM 2140 N N . LEU B 1 48 ? 16.938 -2.418 -10.203 1 95.38 48 LEU B N 1
ATOM 2141 C CA . LEU B 1 48 ? 17.672 -3.621 -10.562 1 95.38 48 LEU B CA 1
ATOM 2142 C C . LEU B 1 48 ? 16.812 -4.867 -10.383 1 95.38 48 LEU B C 1
ATOM 2144 O O . LEU B 1 48 ? 16.891 -5.801 -11.188 1 95.38 48 LEU B O 1
ATOM 2148 N N . ASP B 1 49 ? 16.016 -4.84 -9.391 1 94.62 49 ASP B N 1
ATOM 2149 C CA . ASP B 1 49 ? 15.094 -5.949 -9.156 1 94.62 49 ASP B CA 1
ATOM 2150 C C . ASP B 1 49 ? 14.125 -6.121 -10.32 1 94.62 49 ASP B C 1
ATOM 2152 O O . ASP B 1 49 ? 13.914 -7.234 -10.797 1 94.62 49 ASP B O 1
ATOM 2156 N N . VAL B 1 50 ? 13.617 -5.02 -10.727 1 94.88 50 VAL B N 1
ATOM 2157 C CA . VAL B 1 50 ? 12.648 -5.047 -11.812 1 94.88 50 VAL B CA 1
ATOM 2158 C C . VAL B 1 50 ? 13.328 -5.508 -13.102 1 94.88 50 VAL B C 1
ATOM 2160 O O . VAL B 1 50 ? 12.781 -6.324 -13.844 1 94.88 50 VAL B O 1
ATOM 2163 N N . GLN B 1 51 ? 14.523 -5.07 -13.336 1 94.06 51 GLN B N 1
ATOM 2164 C CA . GLN B 1 51 ? 15.258 -5.492 -14.516 1 94.06 51 GLN B CA 1
ATOM 2165 C C . GLN B 1 51 ? 15.539 -6.992 -14.484 1 94.06 51 GLN B C 1
ATOM 2167 O O . GLN B 1 51 ? 15.406 -7.676 -15.508 1 94.06 51 GLN B O 1
ATOM 2172 N N . TYR B 1 52 ? 15.836 -7.438 -13.406 1 93.75 52 TYR B N 1
ATOM 2173 C CA . TYR B 1 52 ? 16.141 -8.859 -13.273 1 93.75 52 TYR B CA 1
ATOM 2174 C C . TYR B 1 52 ? 14.906 -9.711 -13.539 1 93.75 52 TYR B C 1
ATOM 2176 O O . TYR B 1 52 ? 14.953 -10.656 -14.328 1 93.75 52 TYR B O 1
ATOM 2184 N N . THR B 1 53 ? 13.797 -9.367 -12.938 1 92 53 THR B N 1
ATOM 2185 C CA . THR B 1 53 ? 12.617 -10.219 -12.953 1 92 53 THR B CA 1
ATOM 2186 C C . THR B 1 53 ? 11.852 -10.07 -14.266 1 92 53 THR B C 1
ATOM 2188 O O . THR B 1 53 ? 11.344 -11.055 -14.805 1 92 53 THR B O 1
ATOM 2191 N N . LEU B 1 54 ? 11.797 -8.883 -14.867 1 87.75 54 LEU B N 1
ATOM 2192 C CA . LEU B 1 54 ? 11.008 -8.672 -16.078 1 87.75 54 LEU B CA 1
ATOM 2193 C C . LEU B 1 54 ? 11.734 -9.203 -17.297 1 87.75 54 LEU B C 1
ATOM 2195 O O . LEU B 1 54 ? 11.109 -9.508 -18.312 1 87.75 54 LEU B O 1
ATOM 2199 N N . HIS B 1 55 ? 13.023 -9.367 -17.156 1 90.38 55 HIS B N 1
ATOM 2200 C CA . HIS B 1 55 ? 13.781 -9.82 -18.328 1 90.38 55 HIS B CA 1
ATOM 2201 C C . HIS B 1 55 ? 14.312 -11.234 -18.109 1 90.38 55 HIS B C 1
ATOM 2203 O O . HIS B 1 55 ? 15.258 -11.648 -18.797 1 90.38 55 HIS B O 1
ATOM 2209 N N . LEU B 1 56 ? 13.758 -11.898 -17.281 1 88.75 56 LEU B N 1
ATOM 2210 C CA . LEU B 1 56 ? 14.039 -13.328 -17.172 1 88.75 56 LEU B CA 1
ATOM 2211 C C . LEU B 1 56 ? 13.656 -14.055 -18.453 1 88.75 56 LEU B C 1
ATOM 2213 O O . LEU B 1 56 ? 12.711 -13.656 -19.141 1 88.75 56 LEU B O 1
ATOM 2217 N N . PRO B 1 57 ? 14.406 -15.016 -18.828 1 87.88 57 PRO B N 1
ATOM 2218 C CA . PRO B 1 57 ? 15.547 -15.68 -18.172 1 87.88 57 PRO B CA 1
ATOM 2219 C C . PRO B 1 57 ? 16.891 -15.102 -18.609 1 87.88 57 PRO B C 1
ATOM 2221 O O . PRO B 1 57 ? 17.938 -15.578 -18.172 1 87.88 57 PRO B O 1
ATOM 2224 N N . LYS B 1 58 ? 16.844 -14.109 -19.406 1 87.25 58 LYS B N 1
ATOM 2225 C CA . LYS B 1 58 ? 18.078 -13.531 -19.953 1 87.25 58 LYS B CA 1
ATOM 2226 C C . LYS B 1 58 ? 18.984 -13.023 -18.828 1 87.25 58 LYS B C 1
ATOM 2228 O O . LYS B 1 58 ? 20.203 -13.156 -18.906 1 87.25 58 LYS B O 1
ATOM 2233 N N . THR B 1 59 ? 18.422 -12.531 -17.797 1 89.88 59 THR B N 1
ATOM 2234 C CA . THR B 1 59 ? 19.188 -11.914 -16.719 1 89.88 59 THR B CA 1
ATOM 2235 C C . THR B 1 59 ? 19.797 -12.984 -15.82 1 89.88 59 THR B C 1
ATOM 2237 O O . THR B 1 59 ? 20.766 -12.719 -15.102 1 89.88 59 THR B O 1
ATOM 2240 N N . ALA B 1 60 ? 19.25 -14.109 -15.914 1 87.12 60 ALA B N 1
ATOM 2241 C CA . ALA B 1 60 ? 19.766 -15.188 -15.078 1 87.12 60 ALA B CA 1
ATOM 2242 C C . ALA B 1 60 ? 20.781 -16.031 -15.828 1 87.12 60 ALA B C 1
ATOM 2244 O O . ALA B 1 60 ? 21.375 -16.953 -15.258 1 87.12 60 ALA B O 1
ATOM 2245 N N . ASP B 1 61 ? 20.922 -15.75 -17.062 1 86.31 61 ASP B N 1
ATOM 2246 C CA . ASP B 1 61 ? 21.844 -16.531 -17.891 1 86.31 61 ASP B CA 1
ATOM 2247 C C . ASP B 1 61 ? 23.297 -16.281 -17.5 1 86.31 61 ASP B C 1
ATOM 2249 O O . ASP B 1 61 ? 23.828 -15.195 -17.703 1 86.31 61 ASP B O 1
ATOM 2253 N N . SER B 1 62 ? 23.906 -17.25 -16.969 1 80.75 62 SER B N 1
ATOM 2254 C CA . SER B 1 62 ? 25.266 -17.156 -16.438 1 80.75 62 SER B CA 1
ATOM 2255 C C . SER B 1 62 ? 26.281 -16.906 -17.562 1 80.75 62 SER B C 1
ATOM 2257 O O . SER B 1 62 ? 27.422 -16.547 -17.297 1 80.75 62 SER B O 1
ATOM 2259 N N . SER B 1 63 ? 25.875 -17.047 -18.75 1 84.62 63 SER B N 1
ATOM 2260 C CA . SER B 1 63 ? 26.797 -16.844 -19.859 1 84.62 63 SER B CA 1
ATOM 2261 C C . SER B 1 63 ? 27 -15.352 -20.141 1 84.62 63 SER B C 1
ATOM 2263 O O . SER B 1 63 ? 27.969 -14.969 -20.797 1 84.62 63 SER B O 1
ATOM 2265 N N . ASN B 1 64 ? 26.172 -14.602 -19.562 1 84.75 64 ASN B N 1
ATOM 2266 C CA . ASN B 1 64 ? 26.203 -13.164 -19.797 1 84.75 64 ASN B CA 1
ATOM 2267 C C . ASN B 1 64 ? 26.969 -12.438 -18.703 1 84.75 64 ASN B C 1
ATOM 2269 O O . ASN B 1 64 ? 26.797 -12.727 -17.516 1 84.75 64 ASN B O 1
ATOM 2273 N N . PHE B 1 65 ? 27.828 -11.562 -19.109 1 86.75 65 PHE B N 1
ATOM 2274 C CA . PHE B 1 65 ? 28.672 -10.797 -18.203 1 86.75 65 PHE B CA 1
ATOM 2275 C C . PHE B 1 65 ? 27.812 -10.023 -17.203 1 86.75 65 PHE B C 1
ATOM 2277 O O . PHE B 1 65 ? 28.125 -9.977 -16.016 1 86.75 65 PHE B O 1
ATOM 2284 N N . ILE B 1 66 ? 26.781 -9.469 -17.641 1 86.75 66 ILE B N 1
ATOM 2285 C CA . ILE B 1 66 ? 25.906 -8.648 -16.797 1 86.75 66 ILE B CA 1
ATOM 2286 C C . ILE B 1 66 ? 25.25 -9.523 -15.734 1 86.75 66 ILE B C 1
ATOM 2288 O O . ILE B 1 66 ? 25.125 -9.117 -14.57 1 86.75 66 ILE B O 1
ATOM 2292 N N . ALA B 1 67 ? 24.875 -10.656 -16.062 1 87.94 67 ALA B N 1
ATOM 2293 C CA . ALA B 1 67 ? 24.266 -11.609 -15.141 1 87.94 67 ALA B CA 1
ATOM 2294 C C . ALA B 1 67 ? 25.234 -12.016 -14.039 1 87.94 67 ALA B C 1
ATOM 2296 O O . ALA B 1 67 ? 24.844 -12.203 -12.891 1 87.94 67 ALA B O 1
ATOM 2297 N N . GLN B 1 68 ? 26.531 -12.07 -14.406 1 87.94 68 GLN B N 1
ATOM 2298 C CA . GLN B 1 68 ? 27.531 -12.555 -13.461 1 87.94 68 GLN B CA 1
ATOM 2299 C C . GLN B 1 68 ? 28.031 -11.43 -12.562 1 87.94 68 GLN B C 1
ATOM 2301 O O . GLN B 1 68 ? 28.578 -11.688 -11.492 1 87.94 68 GLN B O 1
ATOM 2306 N N . THR B 1 69 ? 27.766 -10.273 -12.969 1 88.88 69 THR B N 1
ATOM 2307 C CA . THR B 1 69 ? 28.328 -9.164 -12.203 1 88.88 69 THR B CA 1
ATOM 2308 C C . THR B 1 69 ? 27.219 -8.367 -11.523 1 88.88 69 THR B C 1
ATOM 2310 O O . THR B 1 69 ? 26.938 -8.562 -10.336 1 88.88 69 THR B O 1
ATOM 2313 N N . VAL B 1 70 ? 26.438 -7.75 -12.359 1 90 70 VAL B N 1
ATOM 2314 C CA . VAL B 1 70 ? 25.422 -6.836 -11.844 1 90 70 VAL B CA 1
ATOM 2315 C C . VAL B 1 70 ? 24.328 -7.629 -11.133 1 90 70 VAL B C 1
ATOM 2317 O O . VAL B 1 70 ? 23.891 -7.262 -10.039 1 90 70 VAL B O 1
ATOM 2320 N N . PHE B 1 71 ? 23.969 -8.75 -11.648 1 93.94 71 PHE B N 1
ATOM 2321 C CA . PHE B 1 71 ? 22.828 -9.477 -11.125 1 93.94 71 PHE B CA 1
ATOM 2322 C C . PHE B 1 71 ? 23.281 -10.672 -10.289 1 93.94 71 PHE B C 1
ATOM 2324 O O . PHE B 1 71 ? 22.5 -11.578 -10.008 1 93.94 71 PHE B O 1
ATOM 2331 N N . ALA B 1 72 ? 24.547 -10.672 -9.828 1 91.12 72 ALA B N 1
ATOM 2332 C CA . ALA B 1 72 ? 25.078 -11.773 -9.023 1 91.12 72 ALA B CA 1
ATOM 2333 C C . ALA B 1 72 ? 24.266 -11.953 -7.742 1 91.12 72 ALA B C 1
ATOM 2335 O O . ALA B 1 72 ? 23.844 -13.062 -7.418 1 91.12 72 ALA B O 1
ATOM 2336 N N . PRO B 1 73 ? 23.984 -10.852 -7.086 1 91.38 73 PRO B N 1
ATOM 2337 C CA . PRO B 1 73 ? 23.188 -11.031 -5.871 1 91.38 73 PRO B CA 1
ATOM 2338 C C . PRO B 1 73 ? 21.781 -11.555 -6.164 1 91.38 73 PRO B C 1
ATOM 2340 O O . PRO B 1 73 ? 21.234 -12.336 -5.383 1 91.38 73 PRO B O 1
ATOM 2343 N N . TRP B 1 74 ? 21.203 -11.172 -7.262 1 93.5 74 TRP B N 1
ATOM 2344 C CA . TRP B 1 74 ? 19.859 -11.617 -7.625 1 93.5 74 TRP B CA 1
ATOM 2345 C C . TRP B 1 74 ? 19.875 -13.078 -8.055 1 93.5 74 TRP B C 1
ATOM 2347 O O . TRP B 1 74 ? 18.891 -13.797 -7.879 1 93.5 74 TRP B O 1
ATOM 2357 N N . ARG B 1 75 ? 20.969 -13.461 -8.578 1 91.69 75 ARG B N 1
ATOM 2358 C CA . ARG B 1 75 ? 21.109 -14.875 -8.922 1 91.69 75 ARG B CA 1
ATOM 2359 C C . ARG B 1 75 ? 21.203 -15.734 -7.664 1 91.69 75 ARG B C 1
ATOM 2361 O O . ARG B 1 75 ? 20.625 -16.812 -7.602 1 91.69 75 ARG B O 1
ATOM 2368 N N . LEU B 1 76 ? 21.953 -15.211 -6.75 1 88.81 76 LEU B N 1
ATOM 2369 C CA . LEU B 1 76 ? 22.047 -15.891 -5.465 1 88.81 76 LEU B CA 1
ATOM 2370 C C . LEU B 1 76 ? 20.672 -15.961 -4.797 1 88.81 76 LEU B C 1
ATOM 2372 O O . LEU B 1 76 ? 20.297 -16.984 -4.234 1 88.81 76 LEU B O 1
ATOM 2376 N N . TYR B 1 77 ? 19.938 -14.891 -4.961 1 92 77 TYR B N 1
ATOM 2377 C CA . TYR B 1 77 ? 18.594 -14.82 -4.383 1 92 77 TYR B CA 1
ATOM 2378 C C . TYR B 1 77 ? 17.656 -15.812 -5.055 1 92 77 TYR B C 1
ATOM 2380 O O . TYR B 1 77 ? 16.906 -16.531 -4.383 1 92 77 TYR B O 1
ATOM 2388 N N . SER B 1 78 ? 17.781 -15.898 -6.309 1 91.38 78 SER B N 1
ATOM 2389 C CA . SER B 1 78 ? 16.875 -16.766 -7.059 1 91.38 78 SER B CA 1
ATOM 2390 C C . SER B 1 78 ? 17.203 -18.234 -6.836 1 91.38 78 SER B C 1
ATOM 2392 O O . SER B 1 78 ? 16.359 -19.109 -7.074 1 91.38 78 SER B O 1
ATOM 2394 N N . ALA B 1 79 ? 18.406 -18.5 -6.359 1 89.5 79 ALA B N 1
ATOM 2395 C CA . ALA B 1 79 ? 18.781 -19.875 -6.023 1 89.5 79 ALA B CA 1
ATOM 2396 C C . ALA B 1 79 ? 18.062 -20.344 -4.758 1 89.5 79 ALA B C 1
ATOM 2398 O O . ALA B 1 79 ? 17.891 -21.531 -4.539 1 89.5 79 ALA B O 1
ATOM 2399 N N . VAL B 1 80 ? 17.656 -19.391 -3.99 1 89.81 80 VAL B N 1
ATOM 2400 C CA . VAL B 1 80 ? 16.969 -19.688 -2.74 1 89.81 80 VAL B CA 1
ATOM 2401 C C . VAL B 1 80 ? 15.461 -19.578 -2.939 1 89.81 80 VAL B C 1
ATOM 2403 O O . VAL B 1 80 ? 14.711 -20.484 -2.59 1 89.81 80 VAL B O 1
ATOM 2406 N N . ASP B 1 81 ? 15.094 -18.469 -3.58 1 89.62 81 ASP B N 1
ATOM 2407 C CA . ASP B 1 81 ? 13.688 -18.203 -3.877 1 89.62 81 ASP B CA 1
ATOM 2408 C C . ASP B 1 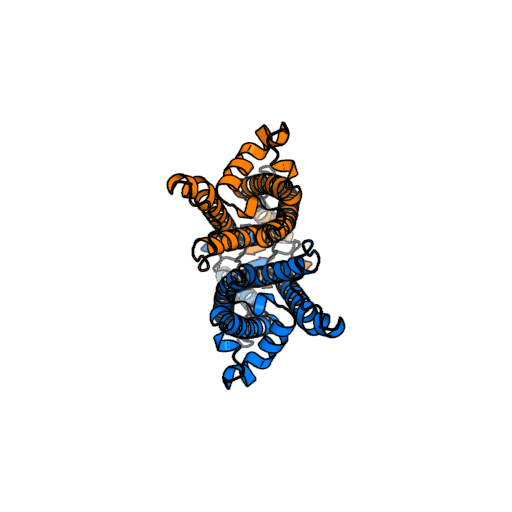81 ? 13.336 -18.641 -5.297 1 89.62 81 ASP B C 1
ATOM 2410 O O . ASP B 1 81 ? 13.469 -17.875 -6.242 1 89.62 81 ASP B O 1
ATOM 2414 N N . LEU B 1 82 ? 12.773 -19.781 -5.406 1 87.56 82 LEU B N 1
ATOM 2415 C CA . LEU B 1 82 ? 12.625 -20.469 -6.688 1 87.56 82 LEU B CA 1
ATOM 2416 C C . LEU B 1 82 ? 11.672 -19.703 -7.598 1 87.56 82 LEU B C 1
ATOM 2418 O O . LEU B 1 82 ? 11.875 -19.641 -8.812 1 87.56 82 LEU B O 1
ATOM 2422 N N . PRO B 1 83 ? 10.648 -19.016 -7.102 1 86 83 PRO B N 1
ATOM 2423 C CA . PRO B 1 83 ? 9.766 -18.25 -7.977 1 86 83 PRO B CA 1
ATOM 2424 C C . PRO B 1 83 ? 10.5 -17.141 -8.734 1 86 83 PRO B C 1
ATOM 2426 O O . PRO B 1 83 ? 10.094 -16.766 -9.836 1 86 83 PRO B O 1
ATOM 2429 N N . HIS B 1 84 ? 11.57 -16.734 -8.188 1 89.44 84 HIS B N 1
ATOM 2430 C CA . HIS B 1 84 ? 12.32 -15.648 -8.812 1 89.44 84 HIS B CA 1
ATOM 2431 C C . HIS B 1 84 ? 13.188 -16.156 -9.961 1 89.44 84 HIS B C 1
ATOM 2433 O O . HIS B 1 84 ? 13.852 -15.383 -10.633 1 89.44 84 HIS B O 1
ATOM 2439 N N . LYS B 1 85 ? 13.086 -17.422 -10.203 1 87.94 85 LYS B N 1
ATOM 2440 C CA . LYS B 1 85 ? 13.75 -18.016 -11.367 1 87.94 85 LYS B CA 1
ATOM 2441 C C . LYS B 1 85 ? 12.758 -18.266 -12.5 1 87.94 85 LYS B C 1
ATOM 2443 O O . LYS B 1 85 ? 13.156 -18.5 -13.641 1 87.94 85 LYS B O 1
ATOM 2448 N N . ASP B 1 86 ? 11.586 -18.203 -12.188 1 87.44 86 ASP B N 1
ATOM 2449 C CA . ASP B 1 86 ? 10.523 -18.547 -13.125 1 87.44 86 ASP B CA 1
ATOM 2450 C C . ASP B 1 86 ? 9.898 -17.281 -13.727 1 87.44 86 ASP B C 1
ATOM 2452 O O . ASP B 1 86 ? 9.195 -16.547 -13.031 1 87.44 86 ASP B O 1
ATOM 2456 N N . PRO B 1 87 ? 10.086 -17.078 -14.984 1 86.31 87 PRO B N 1
ATOM 2457 C CA . PRO B 1 87 ? 9.508 -15.898 -15.617 1 86.31 87 PRO B CA 1
ATOM 2458 C C . PRO B 1 87 ? 7.98 -15.914 -15.617 1 86.31 87 PRO B C 1
ATOM 2460 O O . PRO B 1 87 ? 7.352 -14.875 -15.836 1 86.31 87 PRO B O 1
ATOM 2463 N N . GLN B 1 88 ? 7.441 -17.078 -15.227 1 83.94 88 GLN B N 1
ATOM 2464 C CA . GLN B 1 88 ? 5.988 -17.188 -15.305 1 83.94 88 GLN B CA 1
ATOM 2465 C C . GLN B 1 88 ? 5.363 -17.141 -13.914 1 83.94 88 GLN B C 1
ATOM 2467 O O . GLN B 1 88 ? 4.152 -17.328 -13.766 1 83.94 88 GLN B O 1
ATOM 2472 N N . ASP B 1 89 ? 6.219 -16.875 -12.961 1 85.81 89 ASP B N 1
ATOM 2473 C CA . ASP B 1 89 ? 5.66 -16.75 -11.617 1 85.81 89 ASP B CA 1
ATOM 2474 C C . ASP B 1 89 ? 4.812 -15.492 -11.484 1 85.81 89 ASP B C 1
ATOM 2476 O O . ASP B 1 89 ? 5.324 -14.383 -11.625 1 85.81 89 ASP B O 1
ATOM 2480 N N . LEU B 1 90 ? 3.639 -15.688 -11.18 1 82.56 90 LEU B N 1
ATOM 2481 C CA . LEU B 1 90 ? 2.666 -14.602 -11.188 1 82.56 90 LEU B CA 1
ATOM 2482 C C . LEU B 1 90 ? 2.975 -13.586 -10.094 1 82.56 90 LEU B C 1
ATOM 2484 O O . LEU B 1 90 ? 2.98 -12.375 -10.344 1 82.56 90 LEU B O 1
ATOM 2488 N N . LEU B 1 91 ? 3.186 -14.023 -8.914 1 84.62 91 LEU B N 1
ATOM 2489 C CA . LEU B 1 91 ? 3.414 -13.133 -7.785 1 84.62 91 LEU B CA 1
ATOM 2490 C C . LEU B 1 91 ? 4.641 -12.258 -8.023 1 84.62 91 LEU B C 1
ATOM 2492 O O . LEU B 1 91 ? 4.59 -11.047 -7.816 1 84.62 91 LEU B O 1
ATOM 2496 N N . THR B 1 92 ? 5.668 -12.859 -8.477 1 88.19 92 THR B N 1
ATOM 2497 C CA . THR B 1 92 ? 6.91 -12.133 -8.719 1 88.19 92 THR B CA 1
ATOM 2498 C C . THR B 1 92 ? 6.727 -11.094 -9.82 1 88.19 92 THR B C 1
ATOM 2500 O O . THR B 1 92 ? 7.195 -9.961 -9.703 1 88.19 92 THR B O 1
ATOM 2503 N N . GLN B 1 93 ? 6.035 -11.438 -10.82 1 88.44 93 GLN B N 1
ATOM 2504 C CA . GLN B 1 93 ? 5.828 -10.516 -11.938 1 88.44 93 GLN B CA 1
ATOM 2505 C C . GLN B 1 93 ? 4.941 -9.344 -11.523 1 88.44 93 GLN B C 1
ATOM 2507 O O . GLN B 1 93 ? 5.223 -8.195 -11.867 1 88.44 93 GLN B O 1
ATOM 2512 N N . VAL B 1 94 ? 3.93 -9.664 -10.852 1 88.44 94 VAL B N 1
ATOM 2513 C CA . VAL B 1 94 ? 3.02 -8.609 -10.414 1 88.44 94 VAL B CA 1
ATOM 2514 C C . VAL B 1 94 ? 3.738 -7.68 -9.438 1 88.44 94 VAL B C 1
ATOM 2516 O O . VAL B 1 94 ? 3.588 -6.457 -9.516 1 88.44 94 VAL B O 1
ATOM 2519 N N . MET B 1 95 ? 4.516 -8.227 -8.531 1 91.19 95 MET B N 1
ATOM 2520 C CA . MET B 1 95 ? 5.246 -7.41 -7.562 1 91.19 95 MET B CA 1
ATOM 2521 C C . MET B 1 95 ? 6.27 -6.523 -8.2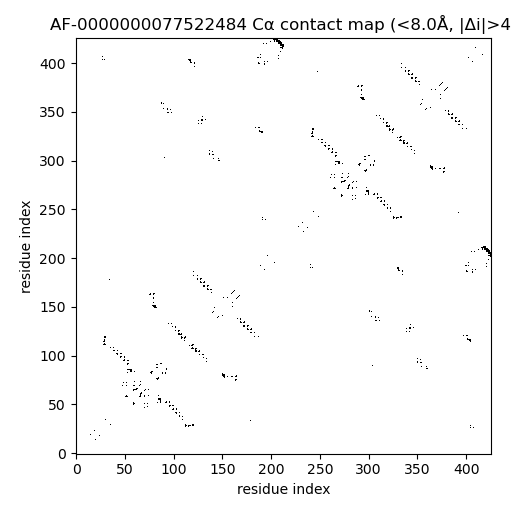58 1 91.19 95 MET B C 1
ATOM 2523 O O . MET B 1 95 ? 6.535 -5.406 -7.816 1 91.19 95 MET B O 1
ATOM 2527 N N . SER B 1 96 ? 6.828 -7.043 -9.32 1 92.44 96 SER B N 1
ATOM 2528 C CA . SER B 1 96 ? 7.77 -6.234 -10.086 1 92.44 96 SER B CA 1
ATOM 2529 C C . SER B 1 96 ? 7.078 -5.035 -10.727 1 92.44 96 SER B C 1
ATOM 2531 O O . SER B 1 96 ? 7.641 -3.939 -10.773 1 92.44 96 SER B O 1
ATOM 2533 N N . ARG B 1 97 ? 5.945 -5.25 -11.164 1 90.5 97 ARG B N 1
ATOM 2534 C CA . ARG B 1 97 ? 5.184 -4.141 -11.727 1 90.5 97 ARG B CA 1
ATOM 2535 C C . ARG B 1 97 ? 4.852 -3.105 -10.656 1 90.5 97 ARG B C 1
ATOM 2537 O O . ARG B 1 97 ? 4.918 -1.901 -10.906 1 90.5 97 ARG B O 1
ATOM 2544 N N . MET B 1 98 ? 4.453 -3.588 -9.484 1 93.56 98 MET B N 1
ATOM 2545 C CA . MET B 1 98 ? 4.188 -2.676 -8.375 1 93.56 98 MET B CA 1
ATOM 2546 C C . MET B 1 98 ? 5.449 -1.916 -7.98 1 93.56 98 MET B C 1
ATOM 2548 O O . MET B 1 98 ? 5.375 -0.76 -7.559 1 93.56 98 MET B O 1
ATOM 2552 N N . CYS B 1 99 ? 6.52 -2.584 -8.133 1 96.19 99 CYS B N 1
ATOM 2553 C CA . CYS B 1 99 ? 7.797 -1.959 -7.809 1 96.19 99 CYS B CA 1
ATOM 2554 C C . CYS B 1 99 ? 8.07 -0.77 -8.727 1 96.19 99 CYS B C 1
ATOM 2556 O O . CYS B 1 99 ? 8.672 0.218 -8.305 1 96.19 99 CYS B O 1
ATOM 2558 N N . LEU B 1 100 ? 7.566 -0.836 -9.938 1 95.12 100 LEU B N 1
ATOM 2559 C CA . LEU B 1 100 ? 7.719 0.289 -10.852 1 95.12 100 LEU B CA 1
ATOM 2560 C C . LEU B 1 100 ? 6.988 1.521 -10.328 1 95.12 100 LEU B C 1
ATOM 2562 O O . LEU B 1 100 ? 7.496 2.639 -10.43 1 95.12 100 LEU B O 1
ATOM 2566 N N . PHE B 1 101 ? 5.855 1.296 -9.781 1 94.94 101 PHE B N 1
ATOM 2567 C CA . PHE B 1 101 ? 5.121 2.4 -9.172 1 94.94 101 PHE B CA 1
ATOM 2568 C C . PHE B 1 101 ? 5.883 2.965 -7.98 1 94.94 101 PHE B C 1
ATOM 2570 O O . PHE B 1 101 ? 5.918 4.18 -7.777 1 94.94 101 PHE B O 1
ATOM 2577 N N . GLU B 1 102 ? 6.43 2.119 -7.227 1 96.88 102 GLU B N 1
ATOM 2578 C CA . GLU B 1 102 ? 7.227 2.539 -6.074 1 96.88 102 GLU B CA 1
ATOM 2579 C C . GLU B 1 102 ? 8.406 3.402 -6.508 1 96.88 102 GLU B C 1
ATOM 2581 O O . GLU B 1 102 ? 8.656 4.461 -5.926 1 96.88 102 GLU B O 1
ATOM 2586 N N . ILE B 1 103 ? 9.07 2.918 -7.523 1 97.69 103 ILE B N 1
ATOM 2587 C CA . ILE B 1 103 ? 10.211 3.652 -8.055 1 97.69 103 ILE B CA 1
ATOM 2588 C C . ILE B 1 103 ? 9.758 5.035 -8.531 1 97.69 103 ILE B C 1
ATOM 2590 O O . ILE B 1 103 ? 10.398 6.043 -8.219 1 97.69 103 ILE B O 1
ATOM 2594 N N . PHE B 1 104 ? 8.734 5.086 -9.227 1 98.12 104 PHE B N 1
ATOM 2595 C CA . PHE B 1 104 ? 8.18 6.344 -9.711 1 98.12 104 PHE B CA 1
ATOM 2596 C C . PHE B 1 104 ? 7.879 7.285 -8.555 1 98.12 104 PHE B C 1
ATOM 2598 O O . PHE B 1 104 ? 8.258 8.453 -8.578 1 98.12 104 PHE B O 1
ATOM 2605 N N . LEU B 1 105 ? 7.254 6.789 -7.547 1 98.12 105 LEU B N 1
ATOM 2606 C CA . LEU B 1 105 ? 6.902 7.598 -6.387 1 98.12 105 LEU B CA 1
ATOM 2607 C C . LEU B 1 105 ? 8.148 8.07 -5.652 1 98.12 105 LEU B C 1
ATOM 2609 O O . LEU B 1 105 ? 8.195 9.195 -5.152 1 98.12 105 LEU B O 1
ATOM 2613 N N . ASN B 1 106 ? 9.125 7.199 -5.57 1 98.56 106 ASN B N 1
ATOM 2614 C CA . ASN B 1 106 ? 10.375 7.586 -4.934 1 98.56 106 ASN B CA 1
ATOM 2615 C C . ASN B 1 106 ? 11.039 8.75 -5.668 1 98.56 106 ASN B C 1
ATOM 2617 O O . ASN B 1 106 ? 11.469 9.719 -5.043 1 98.56 106 ASN B O 1
ATOM 2621 N N . ILE B 1 107 ? 11.117 8.633 -6.953 1 98.38 107 ILE B N 1
ATOM 2622 C CA . ILE B 1 107 ? 11.727 9.688 -7.758 1 98.38 107 ILE B CA 1
ATOM 2623 C C . ILE B 1 107 ? 10.93 10.977 -7.613 1 98.38 107 ILE B C 1
ATOM 2625 O O . ILE B 1 107 ? 11.5 12.055 -7.43 1 98.38 107 ILE B O 1
ATOM 2629 N N . LEU B 1 108 ? 9.648 10.844 -7.641 1 97.94 108 LEU B N 1
ATOM 2630 C CA . LEU B 1 108 ? 8.781 12.008 -7.465 1 97.94 108 LEU B CA 1
ATOM 2631 C C . LEU B 1 108 ? 9 12.648 -6.098 1 97.94 108 LEU B C 1
ATOM 2633 O O . LEU B 1 108 ? 9.102 13.867 -5.988 1 97.94 108 LEU B O 1
ATOM 2637 N N . ALA B 1 109 ? 9.062 11.844 -5.105 1 97.62 109 ALA B N 1
ATOM 2638 C CA . ALA B 1 109 ? 9.273 12.344 -3.75 1 97.62 109 ALA B CA 1
ATOM 2639 C C . ALA B 1 109 ? 10.602 13.094 -3.641 1 97.62 109 ALA B C 1
ATOM 2641 O O . ALA B 1 109 ? 10.672 14.164 -3.035 1 97.62 109 ALA B O 1
ATOM 2642 N N . LEU B 1 110 ? 11.617 12.547 -4.227 1 97.31 110 LEU B N 1
ATOM 2643 C CA . LEU B 1 110 ? 12.938 13.172 -4.191 1 97.31 110 LEU B CA 1
ATOM 2644 C C . LEU B 1 110 ? 12.93 14.492 -4.953 1 97.31 110 LEU B C 1
ATOM 2646 O O . LEU B 1 110 ? 13.516 15.477 -4.504 1 97.31 110 LEU B O 1
ATOM 2650 N N . CYS B 1 111 ? 12.25 14.555 -6.059 1 96.75 111 CYS B N 1
ATOM 2651 C CA . CYS B 1 111 ? 12.117 15.797 -6.812 1 96.75 111 CYS B CA 1
ATOM 2652 C C . CYS B 1 111 ? 11.359 16.844 -6.012 1 96.75 111 CYS B C 1
ATOM 2654 O O . CYS B 1 111 ? 11.766 18.016 -5.969 1 96.75 111 CYS B O 1
ATOM 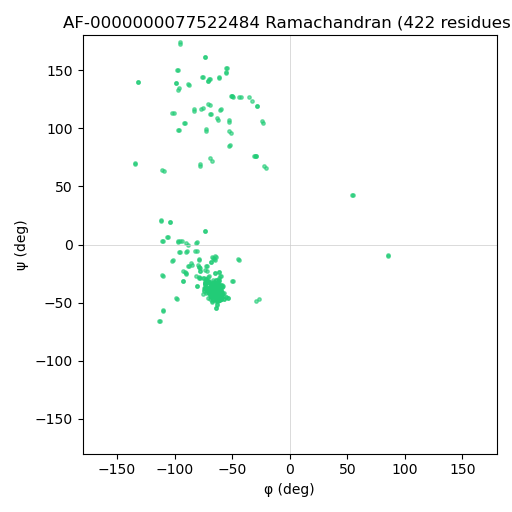2656 N N . LEU B 1 112 ? 10.352 16.422 -5.398 1 95.25 112 LEU B N 1
ATOM 2657 C CA . LEU B 1 112 ? 9.547 17.328 -4.59 1 95.25 112 LEU B CA 1
ATOM 2658 C C . LEU B 1 112 ? 10.328 17.812 -3.369 1 95.25 112 LEU B C 1
ATOM 2660 O O . LEU B 1 112 ? 10.188 18.953 -2.943 1 95.25 112 LEU B O 1
ATOM 2664 N N . ALA B 1 113 ? 11.094 16.922 -2.852 1 93.88 113 ALA B N 1
ATOM 2665 C CA . ALA B 1 113 ? 11.906 17.281 -1.688 1 93.88 113 ALA B CA 1
ATOM 2666 C C . ALA B 1 113 ? 12.938 18.344 -2.041 1 93.88 113 ALA B C 1
ATOM 2668 O O . ALA B 1 113 ? 13.211 19.25 -1.242 1 93.88 113 ALA B O 1
ATOM 2669 N N . THR B 1 114 ? 13.523 18.266 -3.182 1 92.19 114 THR B N 1
ATOM 2670 C CA . THR B 1 114 ? 14.516 19.25 -3.619 1 92.19 114 THR B CA 1
ATOM 2671 C C . THR B 1 114 ? 13.875 20.625 -3.797 1 92.19 114 THR B C 1
ATOM 2673 O O . THR B 1 114 ? 14.547 21.656 -3.66 1 92.19 114 THR B O 1
ATOM 2676 N N . ARG B 1 115 ? 12.594 20.672 -4.031 1 90.25 115 ARG B N 1
ATOM 2677 C CA . ARG B 1 115 ? 11.867 21.922 -4.215 1 90.25 115 ARG B CA 1
ATOM 2678 C C . ARG B 1 115 ? 11.188 22.359 -2.918 1 90.25 115 ARG B C 1
ATOM 2680 O O . ARG B 1 115 ? 10.398 23.297 -2.91 1 90.25 115 ARG B O 1
ATOM 2687 N N . ASN B 1 116 ? 11.422 21.594 -1.947 1 87.25 116 ASN B N 1
ATOM 2688 C CA . ASN B 1 116 ? 10.828 21.859 -0.641 1 87.25 116 ASN B CA 1
ATOM 2689 C C . ASN B 1 116 ? 9.305 21.984 -0.726 1 87.25 116 ASN B C 1
ATOM 2691 O O . ASN B 1 116 ? 8.719 22.891 -0.14 1 87.25 116 ASN B O 1
ATOM 2695 N N . SER B 1 117 ? 8.789 21.078 -1.505 1 89.38 117 SER B N 1
ATOM 2696 C CA . SER B 1 117 ? 7.34 21.047 -1.688 1 89.38 117 SER B CA 1
ATOM 2697 C C . SER B 1 117 ? 6.641 20.438 -0.473 1 89.38 117 SER B C 1
ATOM 2699 O O . SER B 1 117 ? 7.148 19.5 0.136 1 89.38 117 SER B O 1
ATOM 2701 N N . ARG B 1 118 ? 5.461 20.969 -0.151 1 87 118 ARG B N 1
ATOM 2702 C CA . ARG B 1 118 ? 4.66 20.438 0.947 1 87 118 ARG B CA 1
ATOM 2703 C C . ARG B 1 118 ? 4.188 19.016 0.648 1 87 118 ARG B C 1
ATOM 2705 O O . ARG B 1 118 ? 3.758 18.297 1.553 1 87 118 ARG B O 1
ATOM 2712 N N . HIS B 1 119 ? 4.309 18.594 -0.596 1 93.19 119 HIS B N 1
ATOM 2713 C CA . HIS B 1 119 ? 3.818 17.281 -1.03 1 93.19 119 HIS B CA 1
ATOM 2714 C C . HIS B 1 119 ? 4.883 16.203 -0.859 1 93.19 119 HIS B C 1
ATOM 2716 O O . HIS B 1 119 ? 4.598 15.016 -0.994 1 93.19 119 HIS B O 1
ATOM 2722 N N . ALA B 1 120 ? 6.07 16.547 -0.49 1 94.5 120 ALA B N 1
ATOM 2723 C CA . ALA B 1 120 ? 7.199 15.625 -0.445 1 94.5 120 ALA B CA 1
ATOM 2724 C C . ALA B 1 120 ? 7 14.578 0.642 1 94.5 120 ALA B C 1
ATOM 2726 O O . ALA B 1 120 ? 7.176 13.375 0.397 1 94.5 120 ALA B O 1
ATOM 2727 N N . ALA B 1 121 ? 6.566 15.023 1.739 1 94.31 121 ALA B N 1
ATOM 2728 C CA . ALA B 1 121 ? 6.426 14.109 2.869 1 94.31 121 ALA B CA 1
ATOM 2729 C C . ALA B 1 121 ? 5.312 13.094 2.619 1 94.31 121 ALA B C 1
ATOM 2731 O O . ALA B 1 121 ? 5.484 11.898 2.875 1 94.31 121 ALA B O 1
ATOM 2732 N N . LEU B 1 122 ? 4.246 13.523 2.078 1 95 122 LEU B N 1
ATOM 2733 C CA . LEU B 1 122 ? 3.121 12.625 1.829 1 95 122 LEU B CA 1
ATOM 2734 C C . LEU B 1 122 ? 3.443 11.656 0.7 1 95 122 LEU B C 1
ATOM 2736 O O . LEU B 1 122 ? 3.055 10.484 0.752 1 95 122 LEU B O 1
ATOM 2740 N N . THR B 1 123 ? 4.113 12.125 -0.284 1 97.06 123 THR B N 1
ATOM 2741 C CA . THR B 1 123 ? 4.531 11.242 -1.37 1 97.06 123 THR B CA 1
ATOM 2742 C C . THR B 1 123 ? 5.473 10.156 -0.856 1 97.06 123 THR B C 1
ATOM 2744 O O . THR B 1 123 ? 5.34 8.984 -1.221 1 97.06 123 THR B O 1
ATOM 2747 N N . THR B 1 124 ? 6.352 10.609 -0.013 1 97.62 124 THR B N 1
ATOM 2748 C CA . THR B 1 124 ? 7.27 9.656 0.601 1 97.62 124 THR B CA 1
ATOM 2749 C C . THR B 1 124 ? 6.508 8.648 1.464 1 97.62 124 THR B C 1
ATOM 2751 O O . THR B 1 124 ? 6.816 7.457 1.453 1 97.62 124 THR B O 1
ATOM 2754 N N . PHE B 1 125 ? 5.566 9.188 2.141 1 97.12 125 PHE B N 1
ATOM 2755 C CA . PHE B 1 125 ? 4.723 8.336 2.971 1 97.12 125 PHE B CA 1
ATOM 2756 C C . PHE B 1 125 ? 4.012 7.289 2.123 1 97.12 125 PHE B C 1
ATOM 2758 O O . PHE B 1 125 ? 3.998 6.109 2.473 1 97.12 125 PHE B O 1
ATOM 2765 N N . LEU B 1 126 ? 3.49 7.672 1.033 1 96.94 126 LEU B N 1
ATOM 2766 C CA . LEU B 1 126 ? 2.795 6.777 0.113 1 96.94 126 LEU B CA 1
ATOM 2767 C C . LEU B 1 126 ? 3.756 5.746 -0.471 1 96.94 126 LEU B C 1
ATOM 2769 O O . LEU B 1 126 ? 3.447 4.551 -0.504 1 96.94 126 LEU B O 1
ATOM 2773 N N . ALA B 1 127 ? 4.895 6.145 -0.831 1 97.62 127 ALA B N 1
ATOM 2774 C CA . ALA B 1 127 ? 5.895 5.25 -1.407 1 97.62 127 ALA B CA 1
ATOM 2775 C C . ALA B 1 127 ? 6.367 4.223 -0.384 1 97.62 127 ALA B C 1
ATOM 2777 O O . ALA B 1 127 ? 6.488 3.035 -0.696 1 97.62 127 ALA B O 1
ATOM 2778 N N . SER B 1 128 ? 6.59 4.699 0.773 1 97.69 128 SER B N 1
ATOM 2779 C CA . SER B 1 128 ? 7.082 3.816 1.824 1 97.69 128 SER B CA 1
ATOM 2780 C C . SER B 1 128 ? 6.02 2.803 2.236 1 97.69 128 SER B C 1
ATOM 2782 O O . SER B 1 128 ? 6.344 1.668 2.592 1 97.69 128 SER B O 1
ATOM 2784 N N . SER B 1 129 ? 4.805 3.291 2.199 1 96.69 129 SER B N 1
ATOM 2785 C CA . SER B 1 129 ? 3.74 2.34 2.502 1 96.69 129 SER B CA 1
ATOM 2786 C C . SER B 1 129 ? 3.664 1.243 1.445 1 96.69 129 SER B C 1
ATOM 2788 O O . SER B 1 129 ? 3.436 0.076 1.771 1 96.69 129 SER B O 1
ATOM 2790 N N . LEU B 1 130 ? 3.822 1.598 0.229 1 97 130 LEU B N 1
ATOM 2791 C CA . LEU B 1 130 ? 3.83 0.6 -0.835 1 97 130 LEU B CA 1
ATOM 2792 C C . LEU B 1 130 ? 4.973 -0.394 -0.639 1 97 130 LEU B C 1
ATOM 2794 O O . LEU B 1 130 ? 4.781 -1.603 -0.792 1 97 130 LEU B O 1
ATOM 2798 N N . LEU B 1 131 ? 6.125 0.162 -0.328 1 97.25 131 LEU B N 1
ATOM 2799 C CA . LEU B 1 131 ? 7.266 -0.707 -0.063 1 97.25 131 LEU B CA 1
ATOM 2800 C C . LEU B 1 131 ? 6.973 -1.655 1.094 1 97.25 131 LEU B C 1
ATOM 2802 O O . LEU B 1 131 ? 7.262 -2.852 1.011 1 97.25 131 LEU B O 1
ATOM 2806 N N . LEU B 1 132 ? 6.391 -1.13 2.082 1 96.31 132 LEU B N 1
ATOM 2807 C CA . LEU B 1 132 ? 6.059 -1.929 3.258 1 96.31 132 LEU B CA 1
ATOM 2808 C C . LEU B 1 132 ? 5.117 -3.07 2.893 1 96.31 132 LEU B C 1
ATOM 2810 O O . LEU B 1 132 ? 5.383 -4.23 3.221 1 96.31 132 LEU B O 1
ATOM 2814 N N . TRP B 1 133 ? 4.133 -2.768 2.168 1 93.88 133 TRP B N 1
ATOM 2815 C CA . TRP B 1 133 ? 3.133 -3.775 1.838 1 93.88 133 TRP B CA 1
ATOM 2816 C C . TRP B 1 133 ? 3.705 -4.816 0.881 1 93.88 133 TRP B C 1
ATOM 2818 O O . TRP B 1 133 ? 3.434 -6.012 1.021 1 93.88 133 TRP B O 1
ATOM 2828 N N . ARG B 1 134 ? 4.414 -4.406 -0.045 1 93.5 134 ARG B N 1
ATOM 2829 C CA . ARG B 1 134 ? 5.023 -5.34 -0.988 1 93.5 134 ARG B CA 1
ATOM 2830 C C . ARG B 1 134 ? 5.91 -6.348 -0.266 1 93.5 134 ARG B C 1
ATOM 2832 O O . ARG B 1 134 ? 5.848 -7.547 -0.54 1 93.5 134 ARG B O 1
ATOM 2839 N N . LYS B 1 135 ? 6.668 -5.852 0.678 1 93.94 135 LYS B N 1
ATOM 2840 C CA . LYS B 1 135 ? 7.566 -6.746 1.397 1 93.94 135 LYS B CA 1
ATOM 2841 C C . LYS B 1 135 ? 6.793 -7.652 2.354 1 93.94 135 LYS B C 1
ATOM 2843 O O . LYS B 1 135 ? 7.16 -8.812 2.551 1 93.94 135 LYS B O 1
ATOM 2848 N N . MET B 1 136 ? 5.742 -7.129 2.832 1 91.94 136 MET B N 1
ATOM 2849 C CA . MET B 1 136 ? 4.914 -7.953 3.709 1 91.94 136 MET B CA 1
ATOM 2850 C C . MET B 1 136 ? 4.25 -9.086 2.93 1 91.94 136 MET B C 1
ATOM 2852 O O . MET B 1 136 ? 4.055 -10.18 3.459 1 91.94 136 MET B O 1
ATOM 2856 N N . ILE B 1 137 ? 3.918 -8.82 1.748 1 90.81 137 ILE B N 1
ATOM 2857 C CA . ILE B 1 137 ? 3.34 -9.852 0.891 1 90.81 137 ILE B CA 1
ATOM 2858 C C . ILE B 1 137 ? 4.352 -10.969 0.681 1 90.81 137 ILE B C 1
ATOM 2860 O O . ILE B 1 137 ? 4.023 -12.148 0.839 1 90.81 137 ILE B O 1
ATOM 2864 N N . PHE B 1 138 ? 5.559 -10.641 0.447 1 88.69 138 PHE B N 1
ATOM 2865 C CA . PHE B 1 138 ? 6.59 -11.656 0.263 1 88.69 138 PHE B CA 1
ATOM 2866 C C . PHE B 1 138 ? 6.812 -12.445 1.549 1 88.69 138 PHE B C 1
ATOM 2868 O O . PHE B 1 138 ? 6.918 -13.672 1.521 1 88.69 138 PHE B O 1
ATOM 2875 N N . LEU B 1 139 ? 6.801 -11.75 2.578 1 88 139 LEU B N 1
ATOM 2876 C CA . LEU B 1 139 ? 7.027 -12.422 3.855 1 88 139 LEU B CA 1
ATOM 2877 C C . LEU B 1 139 ? 5.852 -13.328 4.207 1 88 139 LEU B C 1
ATOM 2879 O O . LEU B 1 139 ? 6.043 -14.406 4.766 1 88 139 LEU B O 1
ATOM 2883 N N . SER B 1 140 ? 4.699 -12.875 3.883 1 83.38 140 SER B N 1
ATOM 2884 C CA . SER B 1 140 ? 3.506 -13.664 4.176 1 83.38 140 SER B CA 1
ATOM 2885 C C . SER B 1 140 ? 3.51 -14.977 3.404 1 83.38 140 SER B C 1
ATOM 2887 O O . SER B 1 140 ? 3.027 -16 3.902 1 83.38 140 SER B O 1
ATOM 2889 N N . GLU B 1 141 ? 3.977 -14.938 2.244 1 79.06 141 GLU B N 1
ATOM 2890 C CA . GLU B 1 141 ? 4.059 -16.141 1.42 1 79.06 141 GLU B CA 1
ATOM 2891 C C . GLU B 1 141 ? 4.93 -17.203 2.08 1 79.06 141 GLU B C 1
ATOM 2893 O O . GLU B 1 141 ? 4.633 -18.391 1.997 1 79.06 141 GLU B O 1
ATOM 2898 N N . TYR B 1 142 ? 5.852 -16.781 2.893 1 74.75 142 TYR B N 1
ATOM 2899 C CA . TYR B 1 142 ? 6.84 -17.75 3.352 1 74.75 142 TYR B CA 1
ATOM 2900 C C . TYR B 1 142 ? 6.66 -18.047 4.832 1 74.75 142 TYR B C 1
ATOM 2902 O O . TYR B 1 142 ? 7.035 -19.125 5.305 1 74.75 142 TYR B O 1
ATOM 2910 N N . LEU B 1 143 ? 6.105 -17.062 5.488 1 69.88 143 LEU B N 1
ATOM 2911 C CA . LEU B 1 143 ? 5.863 -17.297 6.91 1 69.88 143 LEU B CA 1
ATOM 2912 C C . LEU B 1 143 ? 4.637 -18.172 7.117 1 69.88 143 LEU B C 1
ATOM 2914 O O . LEU B 1 143 ? 4.543 -18.906 8.109 1 69.88 143 LEU B O 1
ATOM 2918 N N . MET B 1 144 ? 3.754 -18.188 6.137 1 69.25 144 MET B N 1
ATOM 2919 C CA . MET B 1 144 ? 2.561 -19.031 6.16 1 69.25 144 MET B CA 1
ATOM 2920 C C . MET B 1 144 ? 2.371 -19.734 4.824 1 69.25 144 MET B C 1
ATOM 2922 O O . MET B 1 144 ? 1.396 -19.484 4.113 1 69.25 144 MET B O 1
ATOM 2926 N N . PRO B 1 145 ? 3.338 -20.672 4.684 1 69.75 145 PRO B N 1
ATOM 2927 C CA . PRO B 1 145 ? 3.289 -21.328 3.375 1 69.75 145 PRO B CA 1
ATOM 2928 C C . PRO B 1 145 ? 2.072 -22.234 3.215 1 69.75 145 PRO B C 1
ATOM 2930 O O . PRO B 1 145 ? 1.574 -22.781 4.199 1 69.75 145 PRO B O 1
ATOM 2933 N N . LEU B 1 146 ? 1.604 -22.156 1.987 1 69.56 146 LEU B N 1
ATOM 2934 C CA . LEU B 1 146 ? 0.534 -23.094 1.661 1 69.56 146 LEU B CA 1
ATOM 2935 C C . LEU B 1 146 ? 1.067 -24.516 1.572 1 69.56 146 LEU B C 1
ATOM 2937 O O . LEU B 1 146 ? 2.23 -24.734 1.22 1 69.56 146 LEU B O 1
ATOM 2941 N N . PRO B 1 147 ? 0.262 -25.375 2.074 1 65.5 147 PRO B N 1
ATOM 2942 C CA . PRO B 1 147 ? 0.717 -26.766 1.997 1 65.5 147 PRO B CA 1
ATOM 2943 C C . PRO B 1 147 ? 1.175 -27.156 0.594 1 65.5 147 PRO B C 1
ATOM 2945 O O . PRO B 1 147 ? 0.479 -26.875 -0.387 1 65.5 147 PRO B O 1
ATOM 2948 N N . GLY B 1 148 ? 2.381 -27.703 0.495 1 63.22 148 GLY B N 1
ATOM 2949 C CA . GLY B 1 148 ? 2.92 -28.219 -0.75 1 63.22 148 GLY B CA 1
ATOM 2950 C C . GLY B 1 148 ? 3.596 -27.156 -1.602 1 63.22 148 GLY B C 1
ATOM 2951 O O . GLY B 1 148 ? 4.184 -27.469 -2.639 1 63.22 148 GLY B O 1
ATOM 2952 N N . ASN B 1 149 ? 3.434 -25.984 -1.213 1 61.28 149 ASN B N 1
ATOM 2953 C CA . ASN B 1 149 ? 3.963 -24.906 -2.055 1 61.28 149 ASN B CA 1
ATOM 2954 C C . ASN B 1 149 ? 5.172 -24.234 -1.411 1 61.28 149 ASN B C 1
ATOM 2956 O O . ASN B 1 149 ? 5.035 -23.203 -0.763 1 61.28 149 ASN B O 1
ATOM 2960 N N . SER B 1 150 ? 6.172 -25.094 -1.288 1 68.31 150 SER B N 1
ATOM 2961 C CA . SER B 1 150 ? 7.336 -24.391 -0.763 1 68.31 150 SER B CA 1
ATOM 2962 C C . SER B 1 150 ? 8.102 -23.688 -1.876 1 68.31 150 SER B C 1
ATOM 2964 O O . SER B 1 150 ? 8.469 -24.297 -2.877 1 68.31 150 SER B O 1
ATOM 2966 N N . ALA B 1 151 ? 8.141 -22.5 -1.843 1 77.31 151 ALA B N 1
ATOM 2967 C CA . ALA B 1 151 ? 8.797 -21.656 -2.842 1 77.31 151 ALA B CA 1
ATOM 2968 C C . ALA B 1 151 ? 10.297 -21.562 -2.576 1 77.31 151 ALA B C 1
ATOM 2970 O O . ALA B 1 151 ? 11.062 -21.156 -3.453 1 77.31 151 ALA B O 1
ATOM 2971 N N . LEU B 1 152 ? 10.703 -22.172 -1.414 1 84 152 LEU B N 1
ATOM 2972 C CA . LEU B 1 152 ? 12.117 -22.094 -1.054 1 84 152 LEU B CA 1
ATOM 2973 C C . LEU B 1 152 ? 12.852 -23.375 -1.452 1 84 152 LEU B C 1
ATOM 2975 O O . LEU B 1 152 ? 12.305 -24.469 -1.324 1 84 152 LEU B O 1
ATOM 2979 N N . ASN B 1 153 ? 13.984 -23.203 -1.946 1 86.81 153 ASN B N 1
ATOM 2980 C CA . ASN B 1 153 ? 14.82 -24.328 -2.324 1 86.81 153 ASN B CA 1
ATOM 2981 C C . ASN B 1 153 ? 15.133 -25.234 -1.126 1 86.81 153 ASN B C 1
ATOM 2983 O O . ASN B 1 153 ? 15.781 -24.797 -0.176 1 86.81 153 ASN B O 1
ATOM 2987 N N . PRO B 1 154 ? 14.688 -26.422 -1.183 1 84 154 PRO B N 1
ATOM 2988 C CA . PRO B 1 154 ? 14.875 -27.328 -0.04 1 84 154 PRO B CA 1
ATOM 2989 C C . PRO B 1 154 ? 16.328 -27.719 0.17 1 84 154 PRO B C 1
ATOM 2991 O O . PRO B 1 154 ? 16.688 -28.219 1.242 1 84 154 PRO B O 1
ATOM 2994 N N . HIS B 1 155 ? 17.188 -27.516 -0.757 1 89.12 155 HIS B N 1
ATOM 2995 C CA . HIS B 1 155 ? 18.562 -27.953 -0.665 1 89.12 155 HIS B CA 1
ATOM 2996 C C . HIS B 1 155 ? 19.438 -26.875 -0.021 1 89.12 155 HIS B C 1
ATOM 2998 O O . HIS B 1 155 ? 20.641 -27.094 0.198 1 89.12 155 HIS B O 1
ATOM 3004 N N . LYS B 1 156 ? 18.828 -25.812 0.346 1 89.75 156 LYS B N 1
ATOM 3005 C CA . LYS B 1 156 ? 19.578 -24.734 0.973 1 89.75 156 LYS B CA 1
ATOM 3006 C C . LYS B 1 156 ? 19.469 -24.797 2.494 1 89.75 156 LYS B C 1
ATOM 3008 O O . LYS B 1 156 ? 18.453 -25.234 3.027 1 89.75 156 LYS B O 1
ATOM 3013 N N . THR B 1 157 ? 20.547 -24.312 3.119 1 90.94 157 THR B N 1
ATOM 3014 C CA . THR B 1 157 ? 20.578 -24.297 4.578 1 90.94 157 THR B CA 1
ATOM 3015 C C . THR B 1 157 ? 19.672 -23.219 5.133 1 90.94 157 THR B C 1
ATOM 3017 O O . THR B 1 157 ? 19.328 -22.266 4.422 1 90.94 157 THR B O 1
ATOM 3020 N N . VAL B 1 158 ? 19.344 -23.359 6.371 1 87.69 158 VAL B N 1
ATOM 3021 C CA . VAL B 1 158 ? 18.5 -22.406 7.055 1 87.69 158 VAL B CA 1
ATOM 3022 C C . VAL B 1 158 ? 19.188 -21.047 7.105 1 87.69 158 VAL B C 1
ATOM 3024 O O . VAL B 1 158 ? 18.531 -20 6.969 1 87.69 158 VAL B O 1
ATOM 3027 N N . PHE B 1 159 ? 20.438 -21.109 7.227 1 91.94 159 PHE B N 1
ATOM 3028 C CA . PHE B 1 159 ? 21.203 -19.875 7.316 1 91.94 159 PHE B CA 1
ATOM 3029 C C . PHE B 1 159 ? 21.203 -19.141 5.98 1 91.94 159 PHE B C 1
ATOM 3031 O O . PHE B 1 159 ? 21.031 -17.922 5.934 1 91.94 159 PHE B O 1
ATOM 3038 N N . GLU B 1 160 ? 21.328 -19.875 4.953 1 91.19 160 GLU B N 1
ATOM 3039 C CA . GLU B 1 160 ? 21.312 -19.281 3.623 1 91.19 160 GLU B CA 1
ATOM 3040 C C . GLU B 1 160 ? 19.938 -18.688 3.314 1 91.19 160 GLU B C 1
ATOM 3042 O O . GLU B 1 160 ? 19.844 -17.594 2.742 1 91.19 160 GLU B O 1
ATOM 3047 N N . ILE B 1 161 ? 19.016 -19.391 3.74 1 89.19 161 ILE B N 1
ATOM 3048 C CA . ILE B 1 161 ? 17.656 -18.922 3.521 1 89.19 161 ILE B CA 1
ATOM 3049 C C . ILE B 1 161 ? 17.391 -17.656 4.34 1 89.19 161 ILE B C 1
ATOM 3051 O O . ILE B 1 161 ? 16.828 -16.688 3.832 1 89.19 161 ILE B O 1
ATOM 3055 N N . PHE B 1 162 ? 17.828 -17.672 5.523 1 90.88 162 PHE B N 1
ATOM 3056 C CA . PHE B 1 162 ? 17.625 -16.516 6.391 1 90.88 162 PHE B CA 1
ATOM 3057 C C . PHE B 1 162 ? 18.344 -15.289 5.832 1 90.88 162 PHE B C 1
ATOM 3059 O O . PHE B 1 162 ? 17.75 -14.211 5.715 1 90.88 162 PHE B O 1
ATOM 3066 N N . LEU B 1 163 ? 19.516 -15.438 5.418 1 91 163 LEU B N 1
ATOM 3067 C CA . LEU B 1 163 ? 20.344 -14.312 4.984 1 91 163 LEU B CA 1
ATOM 3068 C C . LEU B 1 163 ? 19.891 -13.789 3.629 1 91 163 LEU B C 1
ATOM 3070 O O . LEU B 1 163 ? 19.906 -12.586 3.383 1 91 163 LEU B O 1
ATOM 3074 N N . THR B 1 164 ? 19.422 -14.688 2.828 1 90.38 164 THR B N 1
ATOM 3075 C CA . THR B 1 164 ? 19.141 -14.281 1.454 1 90.38 164 THR B CA 1
ATOM 3076 C C . THR B 1 164 ? 17.688 -13.844 1.31 1 90.38 164 THR B C 1
ATOM 3078 O O . THR B 1 164 ? 17.375 -12.922 0.552 1 90.38 164 THR B O 1
ATOM 3081 N N . PHE B 1 165 ? 16.859 -14.453 2.102 1 89 165 PHE B N 1
ATOM 3082 C CA . PHE B 1 165 ? 15.453 -14.148 1.902 1 89 165 PHE B CA 1
ATOM 3083 C C . PHE B 1 165 ? 14.906 -13.328 3.062 1 89 165 PHE B C 1
ATOM 3085 O O . PHE B 1 165 ? 14.461 -12.188 2.869 1 89 165 PHE B O 1
ATOM 3092 N N . TYR B 1 166 ? 15.016 -13.797 4.258 1 90 166 TYR B N 1
ATOM 3093 C CA . TYR B 1 166 ? 14.32 -13.188 5.391 1 90 166 TYR B CA 1
ATOM 3094 C C . TYR B 1 166 ? 14.969 -11.859 5.777 1 90 166 TYR B C 1
ATOM 3096 O O . TYR B 1 166 ? 14.273 -10.875 6.02 1 90 166 TYR B O 1
ATOM 3104 N N . PHE B 1 167 ? 16.219 -11.859 5.762 1 92.69 167 PHE B N 1
ATOM 3105 C CA . PHE B 1 167 ? 16.906 -10.68 6.254 1 92.69 167 PHE B CA 1
ATOM 3106 C C . PHE B 1 167 ? 16.609 -9.469 5.375 1 92.69 167 PHE B C 1
ATOM 3108 O O . PHE B 1 167 ? 16.188 -8.422 5.871 1 92.69 167 PHE B O 1
ATOM 3115 N N . PRO B 1 168 ? 16.828 -9.539 4.109 1 92.88 168 PRO B N 1
ATOM 3116 C CA . PRO B 1 168 ? 16.547 -8.367 3.281 1 92.88 168 PRO B CA 1
ATOM 3117 C C . PRO B 1 168 ? 15.102 -7.898 3.383 1 92.88 168 PRO B C 1
ATOM 3119 O O . PRO B 1 168 ? 14.844 -6.691 3.4 1 92.88 168 PRO B O 1
ATOM 3122 N N . HIS B 1 169 ? 14.188 -8.781 3.504 1 94.56 169 HIS B N 1
ATOM 3123 C CA . HIS B 1 169 ? 12.781 -8.398 3.564 1 94.56 169 HIS B CA 1
ATOM 3124 C C . HIS B 1 169 ? 12.43 -7.793 4.918 1 94.56 169 HIS B C 1
ATOM 3126 O O . HIS B 1 169 ? 11.727 -6.781 4.988 1 94.56 169 HIS B O 1
ATOM 3132 N N . PHE B 1 170 ? 12.969 -8.352 5.945 1 95.19 170 PHE B N 1
ATOM 3133 C CA . PHE B 1 170 ? 12.727 -7.793 7.27 1 95.19 170 PHE B CA 1
ATOM 3134 C C . PHE B 1 170 ? 13.383 -6.422 7.402 1 95.19 170 PHE B C 1
ATOM 3136 O O . PHE B 1 170 ? 12.805 -5.508 7.996 1 95.19 170 PHE B O 1
ATOM 3143 N N . PHE B 1 171 ? 14.5 -6.375 6.859 1 96.62 171 PHE B N 1
ATOM 3144 C CA . PHE B 1 171 ? 15.211 -5.102 6.914 1 96.62 171 PHE B CA 1
ATOM 3145 C C . PHE B 1 171 ? 14.445 -4.02 6.168 1 96.62 171 PHE B C 1
ATOM 3147 O O . PHE B 1 171 ? 14.25 -2.918 6.684 1 96.62 171 PHE B O 1
ATOM 3154 N N . ALA B 1 172 ? 14.008 -4.297 4.973 1 96.62 172 ALA B N 1
ATOM 3155 C CA . ALA B 1 172 ? 13.258 -3.332 4.176 1 96.62 172 ALA B CA 1
ATOM 3156 C C . ALA B 1 172 ? 11.953 -2.939 4.875 1 96.62 172 ALA B C 1
ATOM 3158 O O . ALA B 1 172 ? 11.578 -1.767 4.879 1 96.62 172 ALA B O 1
ATOM 3159 N N . CYS B 1 173 ? 11.273 -3.85 5.457 1 96.31 173 CYS B N 1
ATOM 3160 C CA . CYS B 1 173 ? 10.039 -3.572 6.184 1 96.31 173 CYS B CA 1
ATOM 3161 C C . CYS B 1 173 ? 10.297 -2.643 7.363 1 96.31 173 CYS B C 1
ATOM 3163 O O . CYS B 1 173 ? 9.555 -1.684 7.578 1 96.31 173 CYS B O 1
ATOM 3165 N N . THR B 1 174 ? 11.336 -2.961 8.062 1 97.25 174 THR B N 1
ATOM 3166 C CA . THR B 1 174 ? 11.68 -2.16 9.234 1 97.25 174 THR B CA 1
ATOM 3167 C C . THR B 1 174 ? 12.031 -0.73 8.828 1 97.25 174 THR B C 1
ATOM 3169 O O . THR B 1 174 ? 11.562 0.227 9.445 1 97.25 174 THR B O 1
ATOM 3172 N N . MET B 1 175 ? 12.773 -0.625 7.789 1 97.94 175 MET B N 1
ATOM 3173 C CA . MET B 1 175 ? 13.148 0.708 7.324 1 97.94 175 MET B CA 1
ATOM 3174 C C . MET B 1 175 ? 11.93 1.481 6.844 1 97.94 175 MET B C 1
ATOM 3176 O O . MET B 1 175 ? 11.805 2.678 7.105 1 97.94 175 MET B O 1
ATOM 3180 N N . ALA B 1 176 ? 11.086 0.822 6.141 1 97.62 176 ALA B N 1
ATOM 3181 C CA . ALA B 1 176 ? 9.852 1.464 5.695 1 97.62 176 ALA B CA 1
ATOM 3182 C C . ALA B 1 176 ? 9.023 1.94 6.883 1 97.62 176 ALA B C 1
ATOM 3184 O O . ALA B 1 176 ? 8.477 3.045 6.863 1 97.62 176 ALA B O 1
ATOM 3185 N N . LEU B 1 177 ? 9.008 1.125 7.906 1 97 177 LEU B N 1
ATOM 3186 C CA . LEU B 1 177 ? 8.266 1.492 9.109 1 97 177 LEU B CA 1
ATOM 3187 C C . LEU B 1 177 ? 8.914 2.686 9.797 1 97 177 LEU B C 1
ATOM 3189 O O . LEU B 1 177 ? 8.211 3.555 10.328 1 97 177 LEU B O 1
ATOM 3193 N N . PHE B 1 178 ? 10.195 2.701 9.75 1 96.94 178 PHE B N 1
ATOM 3194 C CA . PHE B 1 178 ? 10.898 3.842 10.328 1 96.94 178 PHE B CA 1
ATOM 3195 C C . PHE B 1 178 ? 10.57 5.121 9.57 1 96.94 178 PHE B C 1
ATOM 3197 O O . PHE B 1 178 ? 10.352 6.172 10.18 1 96.94 178 PHE B O 1
ATOM 3204 N N . VAL B 1 179 ? 10.547 5.062 8.297 1 97.31 179 VAL B N 1
ATOM 3205 C CA . VAL B 1 179 ? 10.227 6.23 7.484 1 97.31 179 VAL B CA 1
ATOM 3206 C C . VAL B 1 179 ? 8.797 6.684 7.773 1 97.31 179 VAL B C 1
ATOM 3208 O O . VAL B 1 179 ? 8.547 7.867 8.016 1 97.31 179 VAL B O 1
ATOM 3211 N N . ILE B 1 180 ? 7.875 5.754 7.797 1 96.75 180 ILE B N 1
ATOM 3212 C CA . ILE B 1 180 ? 6.469 6.051 8.055 1 96.75 180 ILE B CA 1
ATOM 3213 C C . ILE B 1 180 ? 6.32 6.691 9.43 1 96.75 180 ILE B C 1
ATOM 3215 O O . ILE B 1 180 ? 5.605 7.68 9.586 1 96.75 180 ILE B O 1
ATOM 3219 N N . SER B 1 181 ? 7.043 6.191 10.398 1 95.25 181 SER B N 1
ATOM 3220 C CA . SER B 1 181 ? 6.977 6.723 11.75 1 95.25 181 SER B CA 1
ATOM 3221 C C . SER B 1 181 ? 7.547 8.133 11.82 1 95.25 181 SER B C 1
ATOM 3223 O O . SER B 1 181 ? 6.98 9.008 12.484 1 95.25 181 SER B O 1
ATOM 3225 N N . ALA B 1 182 ? 8.594 8.344 11.188 1 93.38 182 ALA B N 1
ATOM 3226 C CA . ALA B 1 182 ? 9.227 9.664 11.18 1 93.38 182 ALA B CA 1
ATOM 3227 C C . ALA B 1 182 ? 8.312 10.703 10.547 1 93.38 182 ALA B C 1
ATOM 3229 O O . ALA B 1 182 ? 8.172 11.812 11.062 1 93.38 182 ALA B O 1
ATOM 3230 N N . LEU B 1 183 ? 7.711 10.336 9.5 1 93.5 183 LEU B N 1
ATOM 3231 C CA . LEU B 1 183 ? 6.848 11.273 8.789 1 93.5 183 LEU B CA 1
ATOM 3232 C C . LEU B 1 183 ? 5.496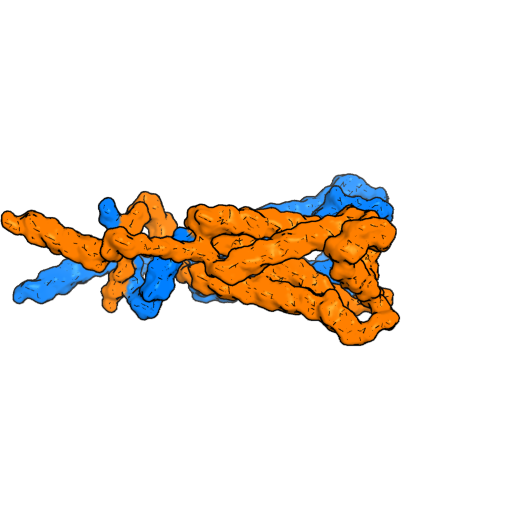 11.398 9.484 1 93.5 183 LEU B C 1
ATOM 3234 O O . LEU B 1 183 ? 4.82 12.422 9.359 1 93.5 183 LEU B O 1
ATOM 3238 N N . TRP B 1 184 ? 5.156 10.273 10.148 1 92.56 184 TRP B N 1
ATOM 3239 C CA . TRP B 1 184 ? 3.898 10.289 10.891 1 92.56 184 TRP B CA 1
ATOM 3240 C C . TRP B 1 184 ? 3.861 11.445 11.883 1 92.56 184 TRP B C 1
ATOM 3242 O O . TRP B 1 184 ? 2.896 12.211 11.914 1 92.56 184 TRP B O 1
ATOM 3252 N N . ASP B 1 185 ? 4.855 11.672 12.586 1 84 185 ASP B N 1
ATOM 3253 C CA . ASP B 1 185 ? 4.941 12.703 13.617 1 84 185 ASP B CA 1
ATOM 3254 C C . ASP B 1 185 ? 4.977 14.094 12.992 1 84 185 ASP B C 1
ATOM 3256 O O . ASP B 1 185 ? 4.441 15.047 13.562 1 84 185 ASP B O 1
ATOM 3260 N N . GLN B 1 186 ? 5.5 14.133 11.93 1 83.62 186 GLN B N 1
ATOM 3261 C CA . GLN B 1 186 ? 5.562 15.406 11.227 1 83.62 186 GLN B CA 1
ATOM 3262 C C . GLN B 1 186 ? 4.199 15.781 10.656 1 83.62 186 GLN B C 1
ATOM 3264 O O . GLN B 1 186 ? 3.795 16.953 10.719 1 83.62 186 GLN B O 1
ATOM 3269 N N . LEU B 1 187 ? 3.492 14.828 10.188 1 88.31 187 LEU B N 1
ATOM 3270 C CA . LEU B 1 187 ? 2.26 15.078 9.453 1 88.31 187 LEU B CA 1
ATOM 3271 C C . LEU B 1 187 ? 1.062 15.125 10.391 1 88.31 187 LEU B C 1
ATOM 3273 O O . LEU B 1 187 ? 0.037 15.727 10.07 1 88.31 187 LEU B O 1
ATOM 3277 N N . ALA B 1 188 ? 1.21 14.477 11.477 1 86.56 188 ALA B N 1
ATOM 3278 C CA . ALA B 1 188 ? 0.081 14.383 12.398 1 86.56 188 ALA B CA 1
ATOM 3279 C C . ALA B 1 188 ? -0.088 15.664 13.195 1 86.56 188 ALA B C 1
ATOM 3281 O O . ALA B 1 188 ? 0.098 15.672 14.414 1 86.56 188 ALA B O 1
ATOM 3282 N N . ILE B 1 189 ? -0.489 16.703 12.508 1 80.62 189 ILE B N 1
ATOM 3283 C CA . ILE B 1 189 ? -0.826 17.984 13.141 1 80.62 189 ILE B CA 1
ATOM 3284 C C . ILE B 1 189 ? -2.297 17.984 13.547 1 80.62 189 ILE B C 1
ATOM 3286 O O . ILE B 1 189 ? -3.15 17.469 12.82 1 80.62 189 ILE B O 1
ATOM 3290 N N . PRO B 1 190 ? -2.521 18.5 14.703 1 77.94 190 PRO B N 1
ATOM 3291 C CA . PRO B 1 190 ? -3.91 18.5 15.164 1 77.94 190 PRO B CA 1
ATOM 3292 C C . PRO B 1 190 ? -4.863 19.172 14.18 1 77.94 190 PRO B C 1
ATOM 3294 O O . PRO B 1 190 ? -4.484 20.141 13.523 1 77.94 190 PRO B O 1
ATOM 3297 N N . LEU B 1 191 ? -5.984 18.656 14.195 1 77.56 191 LEU B N 1
ATOM 3298 C CA . LEU B 1 191 ? -7.008 19.078 13.25 1 77.56 191 LEU B CA 1
ATOM 3299 C C . LEU B 1 191 ? -7.309 20.562 13.391 1 77.56 191 LEU B C 1
ATOM 3301 O O . LEU B 1 191 ? -7.551 21.25 12.398 1 77.56 191 LEU B O 1
ATOM 3305 N N . ARG B 1 192 ? -7.273 20.969 14.547 1 74 192 ARG B N 1
ATOM 3306 C CA . ARG B 1 192 ? -7.582 22.375 14.805 1 74 192 ARG B CA 1
ATOM 3307 C C . ARG B 1 192 ? -6.609 23.281 14.07 1 74 192 ARG B C 1
ATOM 3309 O O . ARG B 1 192 ? -7.016 24.312 13.523 1 74 192 ARG B O 1
ATOM 3316 N N . ILE B 1 193 ? -5.402 22.906 14.078 1 73.44 193 ILE B N 1
ATOM 3317 C CA . ILE B 1 193 ? -4.375 23.703 13.422 1 73.44 193 ILE B CA 1
ATOM 3318 C C . ILE B 1 193 ? -4.516 23.594 11.906 1 73.44 193 ILE B C 1
ATOM 3320 O O . ILE B 1 193 ? -4.367 24.578 11.188 1 73.44 193 ILE B O 1
ATOM 3324 N N . GLN B 1 194 ? -4.855 22.438 11.477 1 74.56 194 GLN B N 1
ATOM 3325 C CA . GLN B 1 194 ? -5.059 22.234 10.047 1 74.56 194 GLN B CA 1
ATOM 3326 C C . GLN B 1 194 ? -6.215 23.094 9.531 1 74.56 194 GLN B C 1
ATOM 3328 O O . GLN B 1 194 ? -6.086 23.766 8.508 1 74.56 194 GLN B O 1
ATOM 3333 N N . ASN B 1 195 ? -7.203 22.922 10.203 1 73.06 195 ASN B N 1
ATOM 3334 C CA . ASN B 1 195 ? -8.391 23.672 9.797 1 73.06 195 ASN B CA 1
ATOM 3335 C C . ASN B 1 195 ? -8.141 25.172 9.805 1 73.06 195 ASN B C 1
ATOM 3337 O O . ASN B 1 195 ? -8.594 25.891 8.906 1 73.06 195 ASN B O 1
ATOM 3341 N N . LYS B 1 196 ? -7.52 25.578 10.852 1 69.81 196 LYS B N 1
ATOM 3342 C CA . LYS B 1 196 ? -7.215 27 10.938 1 69.81 196 LYS B CA 1
ATOM 3343 C C . LYS B 1 196 ? -6.34 27.453 9.773 1 69.81 196 LYS B C 1
ATOM 3345 O O . LYS B 1 196 ? -6.52 28.547 9.242 1 69.81 196 LYS B O 1
ATOM 3350 N N . TYR B 1 197 ? -5.449 26.641 9.516 1 71.56 197 TYR B N 1
ATOM 3351 C CA . TYR B 1 197 ? -4.59 26.969 8.383 1 71.56 197 TYR B CA 1
ATOM 3352 C C . TYR B 1 197 ? -5.395 27.062 7.098 1 71.56 197 TYR B C 1
ATOM 3354 O O . TYR B 1 197 ? -5.289 28.047 6.367 1 71.56 197 TYR B O 1
ATOM 3362 N N . TRP B 1 198 ? -6.227 26.156 6.781 1 73.44 198 TRP B N 1
ATOM 3363 C CA . TRP B 1 198 ? -6.922 26.125 5.5 1 73.44 198 TRP B CA 1
ATOM 3364 C C . TRP B 1 198 ? -8.031 27.172 5.445 1 73.44 198 TRP B C 1
ATOM 3366 O O . TRP B 1 198 ? -8.352 27.672 4.371 1 73.44 198 TRP B O 1
ATOM 3376 N N . GLU B 1 199 ? -8.539 27.469 6.539 1 71.94 199 GLU B N 1
ATOM 3377 C CA . GLU B 1 199 ? -9.516 28.562 6.59 1 71.94 199 GLU B CA 1
ATOM 3378 C C . GLU B 1 199 ? -8.859 29.906 6.266 1 71.94 199 GLU B C 1
ATOM 3380 O O . GLU B 1 199 ? -9.492 30.781 5.684 1 71.94 199 GLU B O 1
ATOM 3385 N N . ASN B 1 200 ? -7.629 29.969 6.621 1 63.97 200 ASN B N 1
ATOM 3386 C CA . ASN B 1 200 ? -6.961 31.266 6.484 1 63.97 200 ASN B CA 1
ATOM 3387 C C . ASN B 1 200 ? -5.91 31.234 5.379 1 63.97 200 ASN B C 1
ATOM 3389 O O . ASN B 1 200 ? -5.082 32.156 5.281 1 63.97 200 ASN B O 1
ATOM 3393 N N . TYR B 1 201 ? -5.812 30.172 4.734 1 63.06 201 TYR B N 1
ATOM 3394 C CA . TYR B 1 201 ? -4.754 29.922 3.77 1 63.06 201 TYR B CA 1
ATOM 3395 C C . TYR B 1 201 ? -4.676 31.031 2.734 1 63.06 201 TYR B C 1
ATOM 3397 O O . TYR B 1 201 ? -3.588 31.406 2.289 1 63.06 201 TYR B O 1
ATOM 3405 N N . ASP B 1 202 ? -5.793 31.438 2.193 1 56.44 202 ASP B N 1
ATOM 3406 C CA . ASP B 1 202 ? -5.777 32.531 1.246 1 56.44 202 ASP B CA 1
ATOM 3407 C C . ASP B 1 202 ? -5.242 33.812 1.899 1 56.44 202 ASP B C 1
ATOM 3409 O O . ASP B 1 202 ? -4.711 34.688 1.217 1 56.44 202 ASP B O 1
ATOM 3413 N N . ARG B 1 203 ? -5.461 33.969 3.154 1 48.81 203 ARG B N 1
ATOM 3414 C CA . ARG B 1 203 ? -5.039 35.156 3.895 1 48.81 203 ARG B CA 1
ATOM 3415 C C . ARG B 1 203 ? -3.635 34.969 4.461 1 48.81 203 ARG B C 1
ATOM 3417 O O . ARG B 1 203 ? -3.016 35.938 4.91 1 48.81 203 ARG B O 1
ATOM 3424 N N . ALA B 1 204 ? -3.359 33.75 4.613 1 46.22 204 ALA B N 1
ATOM 3425 C CA . ALA B 1 204 ? -2.188 33.375 5.398 1 46.22 204 ALA B CA 1
ATOM 3426 C C . ALA B 1 204 ? -0.899 33.656 4.633 1 46.22 204 ALA B C 1
ATOM 3428 O O . ALA B 1 204 ? 0.138 33.062 4.898 1 46.22 204 ALA B O 1
ATOM 3429 N N . SER B 1 205 ? -1.015 34.375 3.57 1 42.56 205 SER B N 1
ATOM 3430 C CA . SER B 1 205 ? 0.354 34.688 3.174 1 42.56 205 SER B CA 1
ATOM 3431 C C . SER B 1 205 ? 1.198 35.094 4.375 1 42.56 205 SER B C 1
ATOM 3433 O O . SER B 1 205 ? 2.408 35.281 4.254 1 42.56 205 SER B O 1
ATOM 3435 N N . GLY B 1 206 ? 0.627 35.406 5.602 1 36.34 206 GLY B N 1
ATOM 3436 C CA . GLY B 1 206 ? 1.355 36 6.707 1 36.34 206 GLY B CA 1
ATOM 3437 C C . GLY B 1 206 ? 1.867 35 7.711 1 36.34 206 GLY B C 1
ATOM 3438 O O . GLY B 1 206 ? 1.637 33.781 7.559 1 36.34 206 GLY B O 1
ATOM 3439 N N . HIS B 1 207 ? 2.768 35.5 8.844 1 41.22 207 HIS B N 1
ATOM 3440 C CA . HIS B 1 207 ? 3.5 34.875 9.938 1 41.22 207 HIS B CA 1
ATOM 3441 C C . HIS B 1 207 ? 2.547 34.188 10.922 1 41.22 207 HIS B C 1
ATOM 3443 O O . HIS B 1 207 ? 1.481 34.719 11.227 1 41.22 207 HIS B O 1
ATOM 3449 N N . LEU B 1 208 ? 2.469 32.938 11 1 45.84 208 LEU B N 1
ATOM 3450 C CA . LEU B 1 208 ? 1.75 32.188 12.016 1 45.84 208 LEU B CA 1
ATOM 3451 C C . LEU B 1 208 ? 2.176 32.625 13.414 1 45.84 208 LEU B C 1
ATOM 3453 O O . LEU B 1 208 ? 3.365 32.594 13.742 1 45.84 208 LEU B O 1
ATOM 3457 N N . VAL B 1 209 ? 1.443 33.562 14.188 1 41.34 209 VAL B N 1
ATOM 3458 C CA . VAL B 1 209 ? 1.774 33.969 15.555 1 41.34 209 VAL B CA 1
ATOM 3459 C C . VAL B 1 209 ? 1.022 33.062 16.531 1 41.34 209 VAL B C 1
ATOM 3461 O O . VAL B 1 209 ? -0.191 32.875 16.422 1 41.34 209 VAL B O 1
ATOM 3464 N N . PHE B 1 210 ? 1.65 32.188 17.109 1 39 210 PHE B N 1
ATOM 3465 C CA . PHE B 1 210 ? 1.109 31.375 18.203 1 39 210 PHE B CA 1
ATOM 3466 C C . PHE B 1 210 ? 0.998 32.219 19.469 1 39 210 PHE B C 1
ATOM 3468 O O . PHE B 1 210 ? 1.962 32.875 19.875 1 39 210 PHE B O 1
ATOM 3475 N N . LYS B 1 211 ? -0.214 32.75 19.828 1 34.09 211 LYS B N 1
ATOM 3476 C CA . LYS B 1 211 ? -0.341 33.562 21.031 1 34.09 211 LYS B CA 1
ATOM 3477 C C . LYS B 1 211 ? -0.357 32.688 22.281 1 34.09 211 LYS B C 1
ATOM 3479 O O . LYS B 1 211 ? -1.034 31.672 22.312 1 34.09 211 LYS B O 1
ATOM 3484 N N . ARG B 1 212 ? 0.628 32.812 23.188 1 32.75 212 ARG B N 1
ATOM 3485 C CA . ARG B 1 212 ? 0.732 32.312 24.547 1 32.75 212 ARG B CA 1
ATOM 3486 C C . ARG B 1 212 ? -0.49 32.719 25.375 1 32.75 212 ARG B C 1
ATOM 3488 O O . ARG B 1 212 ? -0.915 33.875 25.359 1 32.75 212 ARG B O 1
ATOM 3495 N N . ASN B 1 213 ? -1.479 31.672 25.719 1 28.06 213 ASN B N 1
ATOM 3496 C CA . ASN B 1 213 ? -2.318 32.125 26.828 1 28.06 213 ASN B CA 1
ATOM 3497 C C . ASN B 1 213 ? -1.499 32.344 28.094 1 28.06 213 ASN B C 1
ATOM 3499 O O . ASN B 1 213 ? -0.636 31.547 28.438 1 28.06 213 ASN B O 1
#

Sequence (426 aa):
MSSRKSEHRRRKFDKQFELPSGVEQLEPNALPVWVSLWLMATTLIGFLDVQYTLHLPKTADSSNFIAQTVFAPWRLYSAVDLPHKDPQDLLTQVMSRMCLFEIFLNILALCLATRNSRHAALTTFLASSLLLWRKMIFLSEYLMPLPGNSALNPHKTVFEIFLTFYFPHFFACTMALFVISALWDQLAIPLRIQNKYWENYDRASGHLVFKRNMSSRKSEHRRRKFDKQFELPSGVEQLEPNALPVWVSLWLMATTLIGFLDVQYTLHLPKTADSSNFIAQTVFAPWRLYSAVDLPHKDPQDLLTQVMSRMCLFEIFLNILALCLATRNSRHAALTTFLASSLLLWRKMIFLSEYLMPLPGNSALNPHKTVFEIFLTFYFPHFFACTMALFVISALWDQLAIPLRIQNKYWENYDRASGHLVFKRN

Foldseek 3Di:
DVVVVVVVVVVVVVVVPPPPPPPPPPPPFLDDPVLLVVLVVLLVVLVLLLVQQQDPPVLCPPVDPCNVPVVVLVNLLCLFQVLSRDNPNDLSNVLNVLSVVLSVLSVVLSVCRVVSHNCNLVSSLVSLVSQLVSLVVQVCCQVDPDPPDHSTDPVDDPVSNCVSRVVVSVVSNVVSVVSNVVSCVVPPDDPVVVVVCVVCVVVVVDDPDDDDD/DVVVVVVVVVVVVVVVPPPPPPPPPPPPFLDDPVLLVVLVVLLVVLVLLLVQQQDPPVLCPPVDPCNVPVCVLVNLLCLFQVLSRDNPNDLSNVLNVLSVVLSVLSVVLSVCRVVVHNCNLVSSLVSLVSQLVSLVVQVCCAVDPDPPDHRTDPVDDPVSNCVSRVVVSVVSNVVSVVSNVVSVVVPPDDPVVVVVCVVCVVVVVDDDDDDDD

Organism: NCBI:txid2777116

pLDDT: mean 80.33, std 20.12, range [28.06, 98.56]

Secondary structure (DSSP, 8-state):
-HHHHHHHHHHHHHHHHS--TTS------SS-HHHHHHHHHHHHHHHHHHHHHHTTTGGG-TTSHHHHTTTHHHHHHHHHBGGGG-TT-HHHHHHHHHHHHHHHHHHHHHHHHHTT-TTHHHHHHHHHHHHHHHHHHHHHHHHSPPTT---B-TTS-HHHHIIIIIHHHHHHHHHHHHHHHHHHHHH---HHHHHHHHHHTTTTTS-EEE---/-HHHHHHHHHHHHHHHHS--TTS------SS-HHHHHHHHHHHHHHHHHHHHHHTTTGGG-TTSHHHHTTTHHHHHHHHHBGGGG-TT-HHHHHHHHHHHHHHHHHHHHHHHHHTT-TTHHHHHHHHHHHHHHHHHHHHHHHHSPPTT---B-TTS-HHHHIIIIIHHHHHHHHHHHHHHHHHHHHH---HHHHHHHHHSTTTTTS-EEE---

Radius of gyration: 27.04 Å; Cα contacts (8 Å, |Δi|>4): 460; chains: 2; bounding box: 56×90×57 Å

Nearest PDB structures (foldseek):
  8w0r-assembly1_A  TM=7.893E-01  e=3.705E-02  Homo sapiens
  8qb9-assembly1_A  TM=2.850E-01  e=5.445E+00  Saccharomyces cerevisiae
  1zww-assembly1_A  TM=1.589E-01  e=9.326E+00  Mus musculus
  8w0r-assembly1_A  TM=7.895E-01  e=4.870E-02  Homo sapiens
  4zsz-assembly1_A  TM=5.580E-01  e=9.533E+00  Aquifex aeolicus VF5